Protein AF-0000000084530013 (afdb_homodimer)

Nearest PDB structures (foldseek):
  8xej-assembly1_X  TM=1.701E-01  e=1.811E+00  Homo sapiens
  8xej-assembly1_X  TM=1.705E-01  e=1.864E+00  Homo sapiens

Organism: Streptomyces rubellomurinus (strain ATCC 31215) (NCBI:txid359131)

Secon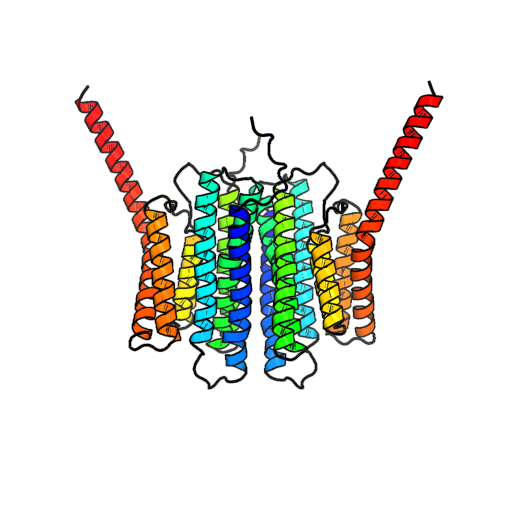dary structure (DSSP, 8-state):
------TTSPPHHHHHHHHHHHHHHHHHHHIIIIIIHHHHH-TTSPP-HHHHHHHHHHHHHHHHHHHHHHHHHHHH---HHHHHHHHHHHHIIIIIHHHHHHHHHHHHHS-HHHHHHHHHHHHHHHHHHHHHHHHHHHS---TTEEES--HHHHHHHHHHHHHH---HHHHHHHHHHHHHHHHS--EEE---THHHHHHHHHHHHHHHHHHHHHHT-TTHHHHHHHHHHHHHHHHHHHHHHHHHHHHHHHHHHHHHHHHHHHH-/------TTSPPHHHHHHHHHHHHHHHHHHHIIIIIIHHHHH-TTSPP-HHHHHHHHHHHHHHHHHHHHHHHHHHHH---HHHHHHHHHHHHIIIIIHHHHHHHHHHHHHS-HHHHHHHHHHHHHHHHHHHHHHHHHHHS---TTEEES--HHHHHHHHHHHHHH---HHHHHHHHHHHHHHHHS--EEE---THHHHHHHHHHHHHHHHHHHHHHT-TTHHHHHHHHHHHHHHHHHHHHHHHHHHHHHHHHHHHHHHHHHHHH-

Solvent-accessible surface area (backbone atoms only — not comparable to full-atom values): 26178 Å² total; per-residue (Å²): 129,82,72,79,68,68,89,84,63,81,49,75,35,41,52,30,26,50,46,13,27,50,24,9,52,50,19,45,51,30,42,45,64,34,43,50,47,48,41,68,75,36,69,88,51,77,80,53,50,47,31,52,37,50,20,50,42,30,36,47,51,16,48,50,24,46,53,49,21,53,56,44,26,67,72,67,61,67,48,67,41,46,55,44,38,41,52,52,20,45,39,37,33,30,11,48,28,41,19,49,50,40,26,50,50,18,56,72,76,48,58,74,69,42,23,56,53,24,39,53,51,16,47,47,36,29,52,22,39,51,52,35,53,19,47,58,73,46,45,84,60,64,88,76,54,34,70,10,49,53,50,61,60,44,23,50,30,45,47,28,48,59,73,66,58,50,67,66,72,60,40,51,50,51,41,48,50,47,25,49,46,26,58,32,83,44,50,30,76,64,69,51,73,68,46,37,52,50,50,50,49,51,46,52,52,49,46,50,30,37,51,34,35,39,72,61,42,92,58,11,67,56,40,42,50,50,52,29,51,50,44,44,48,52,61,67,43,41,55,55,53,36,52,48,48,51,52,46,50,51,51,48,50,53,51,50,52,53,52,54,57,66,74,98,130,82,72,80,68,69,89,84,64,82,51,74,34,42,52,29,26,48,48,14,28,52,24,9,52,49,19,46,52,30,42,46,63,33,43,50,47,48,41,69,75,37,69,87,52,76,79,53,51,47,32,52,36,50,20,52,43,29,36,47,50,17,48,48,24,47,54,48,20,51,54,44,26,66,71,67,60,67,47,66,41,47,55,44,37,41,52,53,20,45,40,36,33,29,11,48,28,40,18,49,50,40,25,49,50,18,55,70,74,48,57,75,70,43,25,56,54,25,38,53,50,16,47,47,35,28,51,22,39,50,51,35,54,18,46,59,73,46,44,84,58,65,87,78,54,35,70,11,49,54,49,62,60,45,24,51,32,46,46,28,50,58,74,67,58,52,64,65,72,60,39,51,50,51,39,48,50,47,24,50,46,26,59,32,83,44,48,31,78,62,68,52,74,69,45,36,52,50,50,50,50,50,47,51,52,49,46,51,30,39,50,34,35,38,72,61,42,92,57,12,67,57,40,41,52,50,52,29,50,50,44,44,49,52,62,68,42,43,55,55,53,36,49,49,48,51,52,46,48,52,49,48,51,52,51,51,51,53,50,53,57,65,73,98

Radius of gyration: 24.8 Å; Cα contacts (8 Å, |Δi|>4): 710; chains: 2; bounding box: 86×69×58 Å

Sequence (528 aa):
MRAPRSPQHLSTADFLTLGNAVCGFLAIYSITTGVLVPHITNPDAAPDRHSAATAVTLLLIGSMCDLFDGLVARKLRSSALGAELDNLADLISFGIAPAYFVAVWGMVSSTGSSSKLSALIALTVLLAVVLRLARFSAVKMRPGVFQGMPCPMGAMTVIAIVLLDPPFQLGLLAIFGAAYLMVSRIEYPKPQGLLATATLCWIVVSIGCLAAWATGLPGGDALLHVGAFAQITLAAMAPLLVIRRKVGQKVGDVRARRAESRLGMRAPRSPQHLSTADFLTLGNAVCGFLAIYSITTGVLVPHITNPDAAPDRHSAATAVTLLLIGSMCDLFDGLVARKLRSSALGAELDNLADLISFGIAPAYFVAVWGMVSSTGSSSKLSALIALTVLLAVVLRLARFSAVKMRPGVFQGMPCPMGAMTVIAIVLLDPPFQLGLLAIFGAAYLMVSRIEYPKPQGLLATATLCWIVVSIGCLAAWATGLPGGDALLHVGAFAQITLAAMAPLLVIRRKVGQKVGDVRARRAESRLG

Structure (mmCIF, N/CA/C/O backbone):
data_AF-0000000084530013-model_v1
#
loop_
_entity.id
_entity.type
_entity.pdbx_description
1 polymer 'Phosphatidylserine synthase'
#
loop_
_atom_site.group_PDB
_atom_site.id
_atom_site.type_symbol
_atom_site.label_atom_id
_atom_site.label_alt_id
_atom_site.label_comp_id
_atom_site.label_asym_id
_atom_site.label_entity_id
_atom_site.label_seq_id
_atom_site.pdbx_PDB_ins_code
_atom_site.Cartn_x
_atom_site.Cartn_y
_atom_site.Cartn_z
_atom_site.occupancy
_atom_site.B_iso_or_equiv
_atom_site.auth_seq_id
_atom_site.auth_comp_id
_atom_site.auth_asym_id
_atom_site.auth_atom_id
_atom_site.pdbx_PDB_model_num
ATOM 1 N N . MET A 1 1 ? -3.516 39.938 -7.219 1 27.83 1 MET A N 1
ATOM 2 C CA . MET A 1 1 ? -3.422 38.906 -6.191 1 27.83 1 MET A CA 1
ATOM 3 C C . MET A 1 1 ? -4.32 37.719 -6.523 1 27.83 1 MET A C 1
ATOM 5 O O . MET A 1 1 ? -5.539 37.875 -6.617 1 27.83 1 MET A O 1
ATOM 9 N N . ARG A 1 2 ? -3.828 36.719 -7.277 1 37.12 2 ARG A N 1
ATOM 10 C CA . ARG A 1 2 ? -4.684 35.656 -7.793 1 37.12 2 ARG A CA 1
ATOM 11 C C . ARG A 1 2 ? -5.43 34.938 -6.664 1 37.12 2 ARG A C 1
ATOM 13 O O . ARG A 1 2 ? -4.895 34.781 -5.566 1 37.12 2 ARG A O 1
ATOM 20 N N . ALA A 1 3 ? -6.672 34.906 -6.633 1 38.09 3 ALA A N 1
ATOM 21 C CA . ALA A 1 3 ? -7.555 34.281 -5.656 1 38.09 3 ALA A CA 1
ATOM 22 C C . ALA A 1 3 ? -7.035 32.875 -5.266 1 38.09 3 ALA A C 1
ATOM 24 O O . ALA A 1 3 ? -6.469 32.188 -6.098 1 38.09 3 ALA A O 1
ATOM 25 N N . PRO A 1 4 ? -6.742 32.625 -3.977 1 40.22 4 PRO A N 1
ATOM 26 C CA . PRO A 1 4 ? -6.281 31.328 -3.523 1 40.22 4 PRO A CA 1
ATOM 27 C C . PRO A 1 4 ? -7.039 30.172 -4.184 1 40.22 4 PRO A C 1
ATOM 29 O O . PRO A 1 4 ? -8.266 30.234 -4.332 1 40.22 4 PRO A O 1
ATOM 32 N N . ARG A 1 5 ? -6.551 29.641 -5.207 1 42.75 5 ARG A N 1
ATOM 33 C CA . ARG A 1 5 ? -7.172 28.5 -5.863 1 42.75 5 ARG A CA 1
ATOM 34 C C . ARG A 1 5 ? -7.84 27.578 -4.848 1 42.75 5 ARG A C 1
ATOM 36 O O . ARG A 1 5 ? -7.367 27.453 -3.715 1 42.75 5 ARG A O 1
ATOM 43 N N . SER A 1 6 ? -9.016 27.359 -4.988 1 43.78 6 SER A N 1
ATOM 44 C CA . SER A 1 6 ? -9.773 26.484 -4.098 1 43.78 6 SER A CA 1
ATOM 45 C C . SER A 1 6 ? -9.008 25.203 -3.799 1 43.78 6 SER A C 1
ATOM 47 O O . SER A 1 6 ? -8.414 24.594 -4.699 1 43.78 6 SER A O 1
ATOM 49 N N . PRO A 1 7 ? -8.492 24.969 -2.619 1 48.53 7 PRO A N 1
ATOM 50 C CA . PRO A 1 7 ? -7.629 23.906 -2.094 1 48.53 7 PRO A CA 1
ATOM 51 C C . PRO A 1 7 ? -7.938 22.531 -2.699 1 48.53 7 PRO A C 1
ATOM 53 O O . PRO A 1 7 ? -7.223 21.562 -2.439 1 48.53 7 PRO A O 1
ATOM 56 N N . GLN A 1 8 ? -9.086 22.375 -3.541 1 58.38 8 GLN A N 1
ATOM 57 C CA . GLN A 1 8 ? -9.555 21.047 -3.918 1 58.38 8 GLN A CA 1
ATOM 58 C C . GLN A 1 8 ? -9.023 20.641 -5.289 1 58.38 8 GLN A C 1
ATOM 60 O O . GLN A 1 8 ? -9.328 19.547 -5.785 1 58.38 8 GLN A O 1
ATOM 65 N N . HIS A 1 9 ? -8.141 21.469 -5.91 1 67.5 9 HIS A N 1
ATOM 66 C CA . HIS A 1 9 ? -7.785 21.078 -7.27 1 67.5 9 HIS A CA 1
ATOM 67 C C . HIS A 1 9 ? -6.41 20.422 -7.312 1 67.5 9 HIS A C 1
ATOM 69 O O . HIS A 1 9 ? -5.5 20.828 -6.59 1 67.5 9 HIS A O 1
ATOM 75 N N . LEU A 1 10 ? -6.406 19.422 -8.086 1 76.88 10 LEU A N 1
ATOM 76 C CA . LEU A 1 10 ? -5.156 18.703 -8.289 1 76.88 10 LEU A CA 1
ATOM 77 C C . LEU A 1 10 ? -4.207 19.5 -9.18 1 76.88 10 LEU A C 1
ATOM 79 O O . LEU A 1 10 ? -4.617 20.047 -10.203 1 76.88 10 LEU A O 1
ATOM 83 N N . SER A 1 11 ? -2.988 19.75 -8.742 1 81.44 11 SER A N 1
ATOM 84 C CA . SER A 1 11 ? -1.921 20.406 -9.484 1 81.44 11 SER A CA 1
ATOM 85 C C . SER A 1 11 ? -1.192 19.422 -10.398 1 81.44 11 SER A C 1
ATOM 87 O O . SER A 1 11 ? -1.453 18.219 -10.352 1 81.44 11 SER A O 1
ATOM 89 N N . THR A 1 12 ? -0.376 19.906 -11.328 1 83.88 12 THR A N 1
ATOM 90 C CA . THR A 1 12 ? 0.45 19.062 -12.188 1 83.88 12 THR A CA 1
ATOM 91 C C . THR A 1 12 ? 1.319 18.125 -11.359 1 83.88 12 THR A C 1
ATOM 93 O O . THR A 1 12 ? 1.491 16.953 -11.711 1 83.88 12 THR A O 1
ATOM 96 N N . ALA A 1 13 ? 1.819 18.641 -10.258 1 87.56 13 ALA A N 1
ATOM 97 C CA . ALA A 1 13 ? 2.619 17.812 -9.352 1 87.56 13 ALA A CA 1
ATOM 98 C C . ALA A 1 13 ? 1.803 16.656 -8.805 1 87.56 13 ALA A C 1
ATOM 100 O O . ALA A 1 13 ? 2.32 15.539 -8.648 1 87.56 13 ALA A O 1
ATOM 101 N N . ASP A 1 14 ? 0.581 16.922 -8.648 1 91.62 14 ASP A N 1
ATOM 102 C CA . ASP A 1 14 ? -0.293 15.883 -8.102 1 91.62 14 ASP A CA 1
ATOM 103 C C . ASP A 1 14 ? -0.513 14.758 -9.109 1 91.62 14 ASP A C 1
ATOM 105 O O . ASP A 1 14 ? -0.604 13.594 -8.734 1 91.62 14 ASP A O 1
ATOM 109 N N . PHE A 1 15 ? -0.533 15.133 -10.352 1 92.38 15 PHE A N 1
ATOM 110 C CA . PHE A 1 15 ? -0.7 14.117 -11.391 1 92.38 15 PHE A CA 1
ATOM 111 C C . PHE A 1 15 ? 0.533 13.227 -11.477 1 92.38 15 PHE A C 1
ATOM 113 O O . PHE A 1 15 ? 0.419 12.023 -11.703 1 92.38 15 PHE A O 1
ATOM 120 N N . LEU A 1 16 ? 1.666 13.844 -11.336 1 93.44 16 LEU A N 1
ATOM 121 C CA . LEU A 1 16 ? 2.902 13.062 -11.32 1 93.44 16 LEU A CA 1
ATOM 122 C C . LEU A 1 16 ? 2.939 12.133 -10.117 1 93.44 16 LEU A C 1
ATOM 124 O O . LEU A 1 16 ? 3.361 10.977 -10.234 1 93.44 16 LEU A O 1
ATOM 128 N N . THR A 1 17 ? 2.443 12.625 -9.008 1 95.12 17 THR A N 1
ATOM 129 C CA . THR A 1 17 ? 2.385 11.828 -7.785 1 95.12 17 THR A CA 1
ATOM 130 C C . THR A 1 17 ? 1.441 10.641 -7.957 1 95.12 17 THR A C 1
ATOM 132 O O . THR A 1 17 ? 1.76 9.523 -7.539 1 95.12 17 THR A O 1
ATOM 135 N N . LEU A 1 18 ? 0.318 10.93 -8.586 1 96.06 18 LEU A N 1
ATOM 136 C CA . LEU A 1 18 ? -0.617 9.844 -8.859 1 96.06 18 LEU A CA 1
ATOM 137 C C . LEU A 1 18 ? -0.017 8.836 -9.836 1 96.06 18 LEU A C 1
ATOM 139 O O . LEU A 1 18 ? -0.286 7.637 -9.742 1 96.06 18 LEU A O 1
ATOM 143 N N . GLY A 1 19 ? 0.745 9.344 -10.797 1 97.12 19 GLY A N 1
ATOM 144 C CA . GLY A 1 19 ? 1.487 8.445 -11.672 1 97.12 19 GLY A CA 1
ATOM 145 C C . GLY A 1 19 ? 2.416 7.516 -10.922 1 97.12 19 GLY A C 1
ATOM 146 O O . GLY A 1 19 ? 2.543 6.34 -11.273 1 97.12 19 GLY A O 1
ATOM 147 N N . ASN A 1 20 ? 3.074 8.047 -9.914 1 97.31 20 ASN A N 1
ATOM 148 C CA . ASN A 1 20 ? 3.91 7.23 -9.039 1 97.31 20 ASN A CA 1
ATOM 149 C C . ASN A 1 20 ? 3.107 6.117 -8.367 1 97.31 20 ASN A C 1
ATOM 151 O O . ASN A 1 20 ? 3.516 4.953 -8.391 1 97.31 20 ASN A O 1
ATOM 155 N N . ALA A 1 21 ? 1.946 6.434 -7.875 1 97.69 21 ALA A N 1
ATOM 156 C CA . ALA A 1 21 ? 1.085 5.461 -7.211 1 97.69 21 ALA A CA 1
ATOM 157 C C . ALA A 1 21 ? 0.642 4.367 -8.18 1 97.69 21 ALA A C 1
ATOM 159 O O . ALA A 1 21 ? 0.654 3.184 -7.832 1 97.69 21 ALA A O 1
ATOM 160 N N . VAL A 1 22 ? 0.284 4.793 -9.352 1 98.06 22 VAL A N 1
ATOM 161 C CA . VAL A 1 22 ? -0.161 3.857 -10.383 1 98.06 22 VAL A CA 1
ATOM 162 C C . VAL A 1 22 ? 0.973 2.896 -10.727 1 98.06 22 VAL A C 1
ATOM 164 O O . VAL A 1 22 ? 0.76 1.686 -10.828 1 98.06 22 VAL A O 1
ATOM 167 N N . CYS A 1 23 ? 2.158 3.416 -10.922 1 97.69 23 CYS A N 1
ATOM 168 C CA . CYS A 1 23 ? 3.316 2.586 -11.227 1 97.69 23 CYS A CA 1
ATOM 169 C C . CYS A 1 23 ? 3.572 1.574 -10.117 1 97.69 23 CYS A C 1
ATOM 171 O O . CYS A 1 23 ? 3.895 0.417 -10.391 1 97.69 23 CYS A O 1
ATOM 173 N N . GLY A 1 24 ? 3.41 1.999 -8.898 1 97.88 24 GLY A N 1
ATOM 174 C CA . GLY A 1 24 ? 3.594 1.101 -7.766 1 97.88 24 GLY A CA 1
ATOM 175 C C . GLY A 1 24 ? 2.625 -0.067 -7.77 1 97.88 24 GLY A C 1
ATOM 176 O O . GLY A 1 24 ? 3.029 -1.217 -7.59 1 97.88 24 GLY A O 1
ATOM 177 N N . PHE A 1 25 ? 1.372 0.254 -7.98 1 98.38 25 PHE A N 1
ATOM 178 C CA . PHE A 1 25 ? 0.369 -0.805 -7.984 1 98.38 25 PHE A CA 1
ATOM 179 C C . PHE A 1 25 ? 0.584 -1.747 -9.164 1 98.38 25 PHE A C 1
ATOM 181 O O . PHE A 1 25 ? 0.44 -2.965 -9.023 1 98.38 25 PHE A O 1
ATOM 188 N N . LEU A 1 26 ? 0.897 -1.178 -10.312 1 97.5 26 LEU A N 1
ATOM 189 C CA . LEU A 1 26 ? 1.145 -2.004 -11.484 1 97.5 26 LEU A CA 1
ATOM 190 C C . LEU A 1 26 ? 2.375 -2.881 -11.289 1 97.5 26 LEU A C 1
ATOM 192 O O . LEU A 1 26 ? 2.447 -3.988 -11.82 1 97.5 26 LEU A O 1
ATOM 196 N N . ALA A 1 27 ? 3.34 -2.357 -10.562 1 97.44 27 ALA A N 1
ATOM 197 C CA . ALA A 1 27 ? 4.492 -3.189 -10.227 1 97.44 27 ALA A CA 1
ATOM 198 C C . ALA A 1 27 ? 4.07 -4.402 -9.406 1 97.44 27 ALA A C 1
ATOM 200 O O . ALA A 1 27 ? 4.516 -5.523 -9.656 1 97.44 27 ALA A O 1
ATOM 201 N N . ILE A 1 28 ? 3.182 -4.184 -8.391 1 97.38 28 ILE A N 1
ATOM 202 C CA . ILE A 1 28 ? 2.668 -5.273 -7.57 1 97.38 28 ILE A CA 1
ATOM 203 C C . ILE A 1 28 ? 1.937 -6.285 -8.445 1 97.38 28 ILE A C 1
ATOM 205 O O . ILE A 1 28 ? 2.15 -7.492 -8.328 1 97.38 28 ILE A O 1
ATOM 209 N N . TYR A 1 29 ? 1.113 -5.746 -9.32 1 96.19 29 TYR A N 1
ATOM 210 C CA . TYR A 1 29 ? 0.383 -6.59 -10.258 1 96.19 29 TYR A CA 1
ATOM 211 C C . TYR A 1 29 ? 1.343 -7.383 -11.141 1 96.19 29 TYR A C 1
ATOM 213 O O . TYR A 1 29 ? 1.146 -8.578 -11.367 1 96.19 29 TYR A O 1
ATOM 221 N N . SER A 1 30 ? 2.391 -6.762 -11.641 1 95.06 30 SER A N 1
ATOM 222 C CA . SER A 1 30 ? 3.373 -7.398 -12.516 1 95.06 30 SER A CA 1
ATOM 223 C C . SER A 1 30 ? 4.168 -8.461 -11.766 1 95.06 30 SER A C 1
ATOM 225 O O . SER A 1 30 ? 4.492 -9.508 -12.328 1 95.06 30 SER A O 1
ATOM 227 N N . ILE A 1 31 ? 4.496 -8.211 -10.523 1 95.94 31 ILE A N 1
ATOM 228 C CA . ILE A 1 31 ? 5.203 -9.188 -9.711 1 95.94 31 ILE A CA 1
ATOM 229 C C . ILE A 1 31 ? 4.352 -10.445 -9.562 1 95.94 31 ILE A C 1
ATOM 231 O O . ILE A 1 31 ? 4.859 -11.57 -9.664 1 95.94 31 ILE A O 1
ATOM 235 N N . THR A 1 32 ? 3.07 -10.258 -9.375 1 95 32 THR A N 1
ATOM 236 C CA . THR A 1 32 ? 2.154 -11.375 -9.203 1 95 32 THR A CA 1
ATOM 237 C C . THR A 1 32 ? 1.99 -12.148 -10.508 1 95 32 THR A C 1
ATOM 239 O O . THR A 1 32 ? 2.191 -13.367 -10.547 1 95 32 THR A O 1
ATOM 242 N N . THR A 1 33 ? 1.74 -11.484 -11.617 1 92.62 33 THR A N 1
ATOM 243 C CA . THR A 1 33 ? 1.39 -12.141 -12.875 1 92.62 33 THR A CA 1
ATOM 244 C C . THR A 1 33 ? 2.643 -12.578 -13.625 1 92.62 33 THR A C 1
ATOM 246 O O . THR A 1 33 ? 2.611 -13.555 -14.383 1 92.62 33 THR A O 1
ATOM 249 N N . GLY A 1 34 ? 3.734 -11.836 -13.391 1 90.94 34 GLY A N 1
ATOM 250 C CA . GLY A 1 34 ? 4.918 -12.086 -14.195 1 90.94 34 GLY A CA 1
ATOM 251 C C . GLY A 1 34 ? 5.984 -12.875 -13.461 1 90.94 34 GLY A C 1
ATOM 252 O O . GLY A 1 34 ? 6.895 -13.43 -14.086 1 90.94 34 GLY A O 1
ATOM 253 N N . VAL A 1 35 ? 5.918 -12.898 -12.234 1 90.06 35 VAL A N 1
ATOM 254 C CA . VAL A 1 35 ? 6.953 -13.609 -11.484 1 90.06 35 VAL A CA 1
ATOM 255 C C . VAL A 1 35 ? 6.34 -14.789 -10.742 1 90.06 35 VAL A C 1
ATOM 257 O O . VAL A 1 35 ? 6.699 -15.938 -10.984 1 90.06 35 VAL A O 1
ATOM 260 N N . LEU A 1 36 ? 5.332 -14.586 -9.984 1 91.38 36 LEU A N 1
ATOM 261 C CA . LEU A 1 36 ? 4.785 -15.602 -9.094 1 91.38 36 LEU A CA 1
ATOM 262 C C . LEU A 1 36 ? 4 -16.641 -9.883 1 91.38 36 LEU A C 1
ATOM 264 O O . LEU A 1 36 ? 4.254 -17.844 -9.758 1 91.38 36 LEU A O 1
ATOM 268 N N . VAL A 1 37 ? 3.068 -16.219 -10.703 1 90.31 37 VAL A N 1
ATOM 269 C CA . VAL A 1 37 ? 2.164 -17.125 -11.406 1 90.31 37 VAL A CA 1
ATOM 270 C C . VAL A 1 37 ? 2.965 -18.031 -12.328 1 90.31 37 VAL A C 1
ATOM 272 O O . VAL A 1 37 ? 2.812 -19.266 -12.289 1 90.31 37 VAL A O 1
ATOM 275 N N . PRO A 1 38 ? 3.857 -17.469 -13.148 1 88.75 38 PRO A N 1
ATOM 276 C CA . PRO A 1 38 ? 4.637 -18.359 -14.016 1 88.75 38 PRO A CA 1
ATOM 277 C C . PRO A 1 38 ? 5.508 -19.328 -13.227 1 88.75 38 PRO A C 1
ATOM 279 O O . PRO A 1 38 ? 5.727 -20.453 -13.672 1 88.75 38 PRO A O 1
ATOM 282 N N . HIS A 1 39 ? 5.996 -18.922 -12.133 1 87.38 39 HIS A N 1
ATOM 283 C CA . HIS A 1 39 ? 6.809 -19.828 -11.32 1 87.38 39 HIS A CA 1
ATOM 284 C C . HIS A 1 39 ? 5.988 -21 -10.797 1 87.38 39 HIS A C 1
ATOM 286 O O . HIS A 1 39 ? 6.477 -22.125 -10.734 1 87.38 39 HIS A O 1
ATOM 292 N N . ILE A 1 40 ? 4.805 -20.766 -10.445 1 86.94 40 ILE A N 1
ATOM 293 C CA . ILE A 1 40 ? 3.932 -21.797 -9.906 1 86.94 40 ILE A CA 1
ATOM 294 C C . ILE A 1 40 ? 3.453 -22.719 -11.039 1 86.94 40 ILE A C 1
ATOM 296 O O . ILE A 1 40 ? 3.361 -23.922 -10.867 1 86.94 40 ILE A O 1
ATOM 300 N N . THR A 1 41 ? 3.141 -22.172 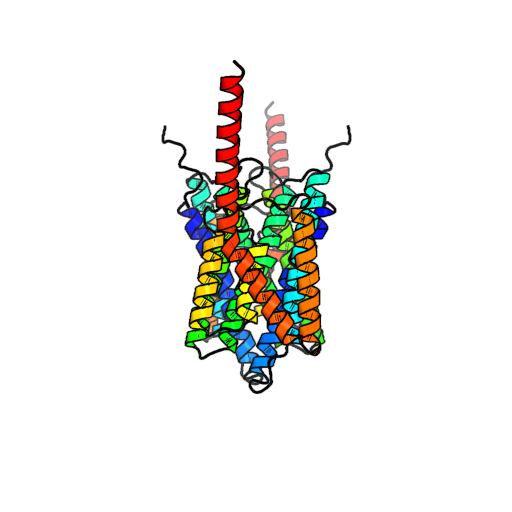-12.164 1 86.56 41 THR A N 1
ATOM 301 C CA . THR A 1 41 ? 2.623 -22.938 -13.305 1 86.56 41 THR A CA 1
ATOM 302 C C . THR A 1 41 ? 3.725 -23.766 -13.938 1 86.56 41 THR A C 1
ATOM 304 O O . THR A 1 41 ? 3.479 -24.891 -14.375 1 86.56 41 THR A O 1
ATOM 307 N N . ASN A 1 42 ? 4.895 -23.172 -14.008 1 85.12 42 ASN A N 1
ATOM 308 C CA . ASN A 1 42 ? 6.035 -23.875 -14.578 1 85.12 42 ASN A CA 1
ATOM 309 C C . ASN A 1 42 ? 7.27 -23.75 -13.688 1 85.12 42 ASN A C 1
ATOM 311 O O . ASN A 1 42 ? 8.203 -23.031 -14.016 1 85.12 42 ASN A O 1
ATOM 315 N N . PRO A 1 43 ? 7.285 -24.547 -12.641 1 77.12 43 PRO A N 1
ATOM 316 C CA . PRO A 1 43 ? 8.367 -24.422 -11.664 1 77.12 43 PRO A CA 1
ATOM 317 C C . PRO A 1 43 ? 9.742 -24.734 -12.258 1 77.12 43 PRO A C 1
ATOM 319 O O . PRO A 1 43 ? 10.75 -24.219 -11.766 1 77.12 43 PRO A O 1
ATOM 322 N N . ASP A 1 44 ? 9.75 -25.547 -13.336 1 75.88 44 ASP A N 1
ATOM 323 C CA . ASP A 1 44 ? 11.023 -25.969 -13.914 1 75.88 44 ASP A CA 1
ATOM 324 C C . ASP A 1 44 ? 11.508 -24.969 -14.961 1 75.88 44 ASP A C 1
ATOM 326 O O . ASP A 1 44 ? 12.625 -25.078 -15.477 1 75.88 44 ASP A O 1
ATOM 330 N N . ALA A 1 45 ? 10.602 -24.062 -15.258 1 72.56 45 ALA A N 1
ATOM 331 C CA . ALA A 1 45 ? 10.984 -23.078 -16.266 1 72.56 45 ALA A CA 1
ATOM 332 C C . ALA A 1 45 ? 11.906 -22.016 -15.68 1 72.56 45 ALA A C 1
ATOM 334 O O . ALA A 1 45 ? 11.859 -21.734 -14.477 1 72.56 45 ALA A O 1
ATOM 335 N N . ALA A 1 46 ? 12.93 -21.609 -16.516 1 67.44 46 ALA A N 1
ATOM 336 C CA . ALA A 1 46 ? 13.805 -20.516 -16.094 1 67.44 46 ALA A CA 1
ATOM 337 C C . ALA A 1 46 ? 12.992 -19.281 -15.719 1 67.44 46 ALA A C 1
ATOM 339 O O . ALA A 1 46 ? 11.938 -19.031 -16.297 1 67.44 46 ALA A O 1
ATOM 340 N N . PRO A 1 47 ? 13.383 -18.609 -14.664 1 65.88 47 PRO A N 1
ATOM 341 C CA . PRO A 1 47 ? 12.664 -17.375 -14.297 1 65.88 47 PRO A CA 1
ATOM 342 C C . PRO A 1 47 ? 12.555 -16.391 -15.453 1 65.88 47 PRO A C 1
ATOM 344 O O . PRO A 1 47 ? 13.508 -16.219 -16.219 1 65.88 47 PRO A O 1
ATOM 347 N N . ASP A 1 48 ? 11.367 -15.977 -15.719 1 74.12 48 ASP A N 1
ATOM 348 C CA . ASP A 1 48 ? 11.141 -15.008 -16.781 1 74.12 48 ASP A CA 1
ATOM 349 C C . ASP A 1 48 ? 11.758 -13.648 -16.438 1 74.12 48 ASP A C 1
ATOM 351 O O . ASP A 1 48 ? 11.172 -12.875 -15.68 1 74.12 48 ASP A O 1
ATOM 355 N N . ARG A 1 49 ? 12.898 -13.414 -16.953 1 78.81 49 ARG A N 1
ATOM 356 C CA . ARG A 1 49 ? 13.664 -12.188 -16.734 1 78.81 49 ARG A CA 1
ATOM 357 C C . ARG A 1 49 ? 12.867 -10.961 -17.156 1 78.81 49 ARG A C 1
ATOM 359 O O . ARG A 1 49 ? 12.938 -9.914 -16.516 1 78.81 49 ARG A O 1
ATOM 366 N N . HIS A 1 50 ? 12.078 -11.117 -18.141 1 80.5 50 HIS A N 1
ATOM 367 C CA . HIS A 1 50 ? 11.336 -9.992 -18.703 1 80.5 50 HIS A CA 1
ATOM 368 C C . HIS A 1 50 ? 10.281 -9.492 -17.719 1 80.5 50 HIS A C 1
ATOM 370 O O . HIS A 1 50 ? 10.102 -8.281 -17.562 1 80.5 50 HIS A O 1
ATOM 376 N N . SER A 1 51 ? 9.734 -10.484 -17.094 1 82.75 51 SER A N 1
ATOM 377 C CA . SER A 1 51 ? 8.656 -10.117 -16.188 1 82.75 51 SER A CA 1
ATOM 378 C C . SER A 1 51 ? 9.195 -9.398 -14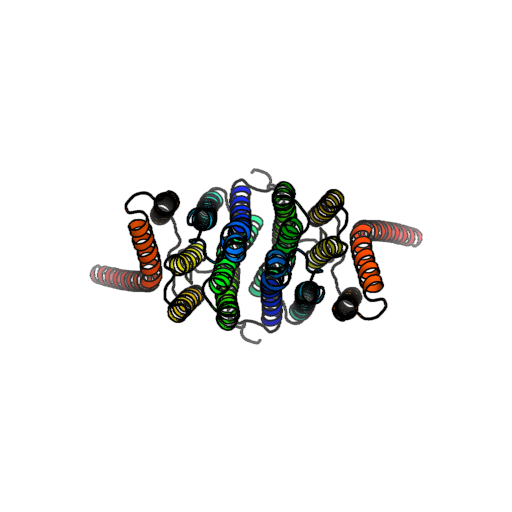.953 1 82.75 51 SER A C 1
ATOM 380 O O . SER A 1 51 ? 8.633 -8.391 -14.523 1 82.75 51 SER A O 1
ATOM 382 N N . ALA A 1 52 ? 10.273 -9.891 -14.414 1 85.44 52 ALA A N 1
ATOM 383 C CA . ALA A 1 52 ? 10.898 -9.227 -13.273 1 85.44 52 ALA A CA 1
ATOM 384 C C . ALA A 1 52 ? 11.383 -7.832 -13.648 1 85.44 52 ALA A C 1
ATOM 386 O O . ALA A 1 52 ? 11.211 -6.879 -12.891 1 85.44 52 ALA A O 1
ATOM 387 N N . ALA A 1 53 ? 11.898 -7.738 -14.836 1 91.06 53 ALA A N 1
ATOM 388 C CA . ALA A 1 53 ? 12.398 -6.457 -15.328 1 91.06 53 ALA A CA 1
ATOM 389 C C . ALA A 1 53 ? 11.273 -5.441 -15.477 1 91.06 53 ALA A C 1
ATOM 391 O O . ALA A 1 53 ? 11.453 -4.254 -15.195 1 91.06 53 ALA A O 1
ATOM 392 N N . THR A 1 54 ? 10.148 -5.875 -15.914 1 92.19 54 THR A N 1
ATOM 393 C CA . THR A 1 54 ? 9.008 -4.988 -16.078 1 92.19 54 THR A CA 1
ATOM 394 C C . THR A 1 54 ? 8.586 -4.395 -14.742 1 92.19 54 THR A C 1
ATOM 396 O O . THR A 1 54 ? 8.352 -3.188 -14.633 1 92.19 54 THR A O 1
ATOM 399 N N . ALA A 1 55 ? 8.5 -5.25 -13.734 1 93.88 55 ALA A N 1
ATOM 400 C CA . ALA A 1 55 ? 8.102 -4.789 -12.406 1 93.88 55 ALA A CA 1
ATOM 401 C C . ALA A 1 55 ? 9.07 -3.74 -11.875 1 93.88 55 ALA A C 1
ATOM 403 O O . ALA A 1 55 ? 8.656 -2.695 -11.375 1 93.88 55 ALA A O 1
ATOM 404 N N . VAL A 1 56 ? 10.328 -3.975 -12.031 1 94.31 56 VAL A N 1
ATOM 405 C CA . VAL A 1 56 ? 11.352 -3.07 -11.516 1 94.31 56 VAL A CA 1
ATOM 406 C C . VAL A 1 56 ? 11.352 -1.777 -12.328 1 94.31 56 VAL A C 1
ATOM 408 O O . VAL A 1 56 ? 11.516 -0.689 -11.773 1 94.31 56 VAL A O 1
ATOM 411 N N . THR A 1 57 ? 11.156 -1.903 -13.625 1 95.12 57 THR A N 1
ATOM 412 C CA . THR A 1 57 ? 11.094 -0.722 -14.484 1 95.12 57 THR A CA 1
ATOM 413 C C . THR A 1 57 ? 9.93 0.181 -14.07 1 95.12 57 THR A C 1
ATOM 415 O O . THR A 1 57 ? 10.07 1.405 -14.047 1 95.12 57 THR A O 1
ATOM 418 N N . LEU A 1 58 ? 8.828 -0.403 -13.773 1 96.25 58 LEU A N 1
ATOM 419 C CA . LEU A 1 58 ? 7.684 0.37 -13.312 1 96.25 58 LEU A CA 1
ATOM 420 C C . LEU A 1 58 ? 8.016 1.138 -12.039 1 96.25 58 LEU A C 1
ATOM 422 O O . LEU A 1 58 ? 7.645 2.307 -11.898 1 96.25 58 LEU A O 1
ATOM 426 N N . LEU A 1 59 ? 8.727 0.469 -11.141 1 95.88 59 LEU A N 1
ATOM 427 C CA . LEU A 1 59 ? 9.109 1.128 -9.898 1 95.88 59 LEU A CA 1
ATOM 428 C C . LEU A 1 59 ? 10.094 2.264 -10.172 1 95.88 59 LEU A C 1
ATOM 430 O O . LEU A 1 59 ? 10.031 3.309 -9.516 1 95.88 59 LEU A O 1
ATOM 434 N N . LEU A 1 60 ? 11.008 2.049 -11.125 1 95.38 60 LEU A N 1
ATOM 435 C CA . LEU A 1 60 ? 11.953 3.092 -11.492 1 95.38 60 LEU A CA 1
ATOM 436 C C . LEU A 1 60 ? 11.242 4.277 -12.125 1 95.38 60 LEU A C 1
ATOM 438 O O . LEU A 1 60 ? 11.578 5.434 -11.852 1 95.38 60 LEU A O 1
ATOM 442 N N . ILE A 1 61 ? 10.281 3.994 -12.969 1 95.81 61 ILE A N 1
ATOM 443 C CA . ILE A 1 61 ? 9.477 5.066 -13.547 1 95.81 61 ILE A CA 1
ATOM 444 C C . ILE A 1 61 ? 8.727 5.805 -12.438 1 95.81 61 ILE A C 1
ATOM 446 O O . ILE A 1 61 ? 8.625 7.035 -12.469 1 95.81 61 ILE A O 1
ATOM 450 N N . GLY A 1 62 ? 8.18 5.016 -11.508 1 96.56 62 GLY A N 1
ATOM 451 C CA . GLY A 1 62 ? 7.57 5.645 -10.344 1 96.56 62 GLY A CA 1
ATOM 452 C C . GLY A 1 62 ? 8.516 6.566 -9.602 1 96.56 62 GLY A C 1
ATOM 453 O O . GLY A 1 62 ? 8.125 7.656 -9.18 1 96.56 62 GLY A O 1
ATOM 454 N N . SER A 1 63 ? 9.742 6.145 -9.414 1 94.19 63 SER A N 1
ATOM 455 C CA . SER A 1 63 ? 10.758 6.965 -8.758 1 94.19 63 SER A CA 1
ATOM 456 C C . SER A 1 63 ? 11.016 8.25 -9.547 1 94.19 63 SER A C 1
ATOM 458 O O . SER A 1 63 ? 11.273 9.297 -8.953 1 94.19 63 SER A O 1
ATOM 460 N N . MET A 1 64 ? 11 8.125 -10.844 1 94.06 64 MET A N 1
ATOM 461 C CA . MET A 1 64 ? 11.156 9.305 -11.695 1 94.06 64 MET A CA 1
ATOM 462 C C . MET A 1 64 ? 10.008 10.281 -11.492 1 94.06 64 MET A C 1
ATOM 464 O O . MET A 1 64 ? 10.219 11.492 -11.398 1 94.06 64 MET A O 1
ATOM 468 N N . CYS A 1 65 ? 8.812 9.781 -11.414 1 94.31 65 CYS A N 1
ATOM 469 C CA . CYS A 1 65 ? 7.652 10.617 -11.141 1 94.31 65 CYS A CA 1
ATOM 470 C C . CYS A 1 65 ? 7.789 11.32 -9.789 1 94.31 65 CYS A C 1
ATOM 472 O O . CYS A 1 65 ? 7.441 12.492 -9.664 1 94.31 65 CYS A O 1
ATOM 474 N N . ASP A 1 66 ? 8.266 10.57 -8.875 1 92.38 66 ASP A N 1
ATOM 475 C CA . ASP A 1 66 ? 8.477 11.117 -7.539 1 92.38 66 ASP A CA 1
ATOM 476 C C . ASP A 1 66 ? 9.477 12.273 -7.574 1 92.38 66 ASP A C 1
ATOM 478 O O . ASP A 1 66 ? 9.242 13.312 -6.953 1 92.38 66 ASP A O 1
ATOM 482 N N . LEU A 1 67 ? 10.578 12.094 -8.258 1 89.12 67 LEU A N 1
ATOM 483 C CA . LEU A 1 67 ? 11.602 13.117 -8.391 1 89.12 67 LEU A CA 1
ATOM 484 C C . LEU A 1 67 ? 11.031 14.367 -9.062 1 89.12 67 LEU A C 1
ATOM 486 O O . LEU A 1 67 ? 11.242 15.484 -8.586 1 89.12 67 LEU A O 1
ATOM 490 N N . PHE A 1 68 ? 10.266 14.148 -10.102 1 90.94 68 PHE A N 1
ATOM 491 C CA . PHE A 1 68 ? 9.742 15.266 -10.875 1 90.94 68 PHE A CA 1
ATOM 492 C C . PHE A 1 68 ? 8.656 16 -10.094 1 90.94 68 PHE A C 1
ATOM 494 O O . PHE A 1 68 ? 8.539 17.219 -10.18 1 90.94 68 PHE A O 1
ATOM 501 N N . ASP A 1 69 ? 7.824 15.266 -9.406 1 89.75 69 ASP A N 1
ATOM 502 C CA . ASP A 1 69 ? 6.777 15.945 -8.656 1 89.75 69 ASP A CA 1
ATOM 503 C C . ASP A 1 69 ? 7.375 16.797 -7.535 1 89.75 69 ASP A C 1
ATOM 505 O O . ASP A 1 69 ? 6.852 17.875 -7.215 1 89.75 69 ASP A O 1
ATOM 509 N N . GLY A 1 70 ? 8.469 16.328 -6.922 1 84.44 70 GLY A N 1
ATOM 510 C CA . GLY A 1 70 ? 9.172 17.141 -5.945 1 84.44 70 GLY A CA 1
ATOM 511 C C . GLY A 1 70 ? 9.734 18.422 -6.531 1 84.44 70 GLY A C 1
ATOM 512 O O . GLY A 1 70 ? 9.641 19.484 -5.914 1 84.44 70 GLY A O 1
ATOM 513 N N . LEU A 1 71 ? 10.289 18.312 -7.715 1 83 71 LEU A N 1
ATOM 514 C CA . LEU A 1 71 ? 10.867 19.469 -8.391 1 83 71 LEU A CA 1
ATOM 515 C C . LEU A 1 71 ? 9.789 20.469 -8.766 1 83 71 LEU A C 1
ATOM 517 O O . LEU A 1 71 ? 9.969 21.672 -8.586 1 83 71 LEU A O 1
ATOM 521 N N . VAL A 1 72 ? 8.695 19.938 -9.227 1 84.12 72 VAL A N 1
ATOM 522 C CA . VAL A 1 72 ? 7.59 20.781 -9.641 1 84.12 72 VAL A CA 1
ATOM 523 C C . VAL A 1 72 ? 6.949 21.422 -8.414 1 84.12 72 VAL A C 1
ATOM 525 O O . VAL A 1 72 ? 6.59 22.609 -8.445 1 84.12 72 VAL A O 1
ATOM 528 N N . ALA A 1 73 ? 6.797 20.719 -7.348 1 79.44 73 ALA A N 1
ATOM 529 C CA . ALA A 1 73 ? 6.203 21.234 -6.113 1 79.44 73 ALA A CA 1
ATOM 530 C C . ALA A 1 73 ? 7.039 22.359 -5.527 1 79.44 73 ALA A C 1
ATOM 532 O O . ALA A 1 73 ? 6.5 23.312 -4.957 1 79.44 73 ALA A O 1
ATOM 533 N N . ARG A 1 74 ? 8.305 22.203 -5.652 1 76.56 74 ARG A N 1
ATOM 534 C CA . ARG A 1 74 ? 9.203 23.25 -5.156 1 76.56 74 ARG A CA 1
ATOM 535 C C . ARG A 1 74 ? 9.055 24.531 -5.965 1 76.56 74 ARG A C 1
ATOM 537 O O . ARG A 1 74 ? 9.141 25.625 -5.41 1 76.56 74 ARG A O 1
ATOM 544 N N . LYS A 1 75 ? 8.781 24.344 -7.152 1 79.25 75 LYS A N 1
ATOM 545 C CA . LYS A 1 75 ? 8.664 25.5 -8.047 1 79.25 75 LYS A CA 1
ATOM 546 C C . LYS A 1 75 ? 7.289 26.156 -7.914 1 79.25 75 LYS A C 1
ATOM 548 O O . LYS A 1 75 ? 7.172 27.375 -8 1 79.25 75 LYS A O 1
ATOM 553 N N . LEU A 1 76 ? 6.246 25.344 -7.762 1 78.69 76 LEU A N 1
ATOM 554 C CA . LEU A 1 76 ? 4.887 25.875 -7.805 1 78.69 76 LEU A CA 1
ATOM 555 C C . LEU A 1 76 ? 4.328 26.047 -6.398 1 78.69 76 LEU A C 1
ATOM 557 O O . LEU A 1 76 ? 3.141 26.344 -6.23 1 78.69 76 LEU A O 1
ATOM 561 N N . ARG A 1 77 ? 5.039 26.047 -5.402 1 66.12 77 ARG A N 1
ATOM 562 C CA . ARG A 1 77 ? 4.613 26.125 -4.012 1 66.12 77 ARG A CA 1
ATOM 563 C C . ARG A 1 77 ? 3.736 24.938 -3.629 1 66.12 77 ARG A C 1
ATOM 565 O O . ARG A 1 77 ? 2.604 24.828 -4.098 1 66.12 77 ARG A O 1
ATOM 572 N N . SER A 1 78 ? 4.223 24.172 -2.914 1 65.56 78 SER A N 1
ATOM 573 C CA . SER A 1 78 ? 3.627 22.906 -2.523 1 65.56 78 SER A CA 1
ATOM 574 C C . SER A 1 78 ? 2.389 23.109 -1.658 1 65.56 78 SER A C 1
ATOM 576 O O . SER A 1 78 ? 2.309 24.094 -0.906 1 65.56 78 SER A O 1
ATOM 578 N N . SER A 1 79 ? 1.274 22.406 -2.008 1 76.38 79 SER A N 1
ATOM 579 C CA . SER A 1 79 ? 0.063 22.391 -1.194 1 76.38 79 SER A CA 1
ATOM 580 C C . SER A 1 79 ? 0.117 21.281 -0.142 1 76.38 79 SER A C 1
ATOM 582 O O . SER A 1 79 ? 0.91 20.344 -0.257 1 76.38 79 SER A O 1
ATOM 584 N N . ALA A 1 80 ? -0.565 21.531 0.897 1 77 80 ALA A N 1
ATOM 585 C CA . ALA A 1 80 ? -0.691 20.516 1.937 1 77 80 ALA A CA 1
ATOM 586 C C . ALA A 1 80 ? -1.232 19.219 1.361 1 77 80 ALA A C 1
ATOM 588 O O . ALA A 1 80 ? -0.787 18.125 1.741 1 77 80 ALA A O 1
ATOM 589 N N . LEU A 1 81 ? -2.084 19.359 0.459 1 81.44 81 LEU A N 1
ATOM 590 C CA . LEU A 1 81 ? -2.656 18.188 -0.213 1 81.44 81 LEU A CA 1
ATOM 591 C C . LEU A 1 81 ? -1.58 17.422 -0.968 1 81.44 81 LEU A C 1
ATOM 593 O O . LEU A 1 81 ? -1.539 16.188 -0.91 1 81.44 81 LEU A O 1
ATOM 597 N N . GLY A 1 82 ? -0.784 18.156 -1.592 1 85.19 82 GLY A N 1
ATOM 598 C CA . GLY A 1 82 ? 0.27 17.516 -2.373 1 85.19 82 GLY A CA 1
ATOM 599 C C . GLY A 1 82 ? 1.261 16.75 -1.525 1 85.19 82 GLY A C 1
ATOM 600 O O . GLY A 1 82 ? 1.731 15.68 -1.931 1 85.19 82 GLY A O 1
ATOM 601 N N . ALA A 1 83 ? 1.547 17.266 -0.414 1 84.81 83 ALA A N 1
ATOM 602 C CA . ALA A 1 83 ? 2.482 16.594 0.492 1 84.81 83 ALA A CA 1
ATOM 603 C C . ALA A 1 83 ? 1.917 15.273 0.99 1 84.81 83 ALA A C 1
ATOM 605 O O . ALA A 1 83 ? 2.639 14.281 1.077 1 84.81 83 ALA A O 1
ATOM 606 N N . GLU A 1 84 ? 0.675 15.289 1.315 1 88.62 84 GLU A N 1
ATOM 607 C CA . GLU A 1 84 ? 0.02 14.07 1.766 1 88.62 84 GLU A CA 1
ATOM 608 C C . GLU A 1 84 ? -0.061 13.039 0.641 1 88.62 84 GLU A C 1
ATOM 610 O O . GLU A 1 84 ? 0.213 11.859 0.854 1 88.62 84 GLU A O 1
ATOM 615 N N . LEU A 1 85 ? -0.38 13.555 -0.496 1 92.31 85 LEU A N 1
ATOM 616 C CA . LEU A 1 85 ? -0.45 12.68 -1.663 1 92.31 85 LEU A CA 1
ATOM 617 C C . LEU A 1 85 ? 0.9 12.023 -1.936 1 92.31 85 LEU A C 1
ATOM 619 O O . LEU A 1 85 ? 0.965 10.844 -2.271 1 92.31 85 LEU A O 1
ATOM 623 N N . ASP A 1 86 ? 1.862 12.812 -1.768 1 91.88 86 ASP A N 1
ATOM 624 C CA . ASP A 1 86 ? 3.223 12.344 -2.012 1 91.88 86 ASP A CA 1
ATOM 625 C C . ASP A 1 86 ? 3.588 11.203 -1.064 1 91.88 86 ASP A C 1
ATOM 627 O O . ASP A 1 86 ? 4.113 10.172 -1.495 1 91.88 86 ASP A O 1
ATOM 631 N N . ASN A 1 87 ? 3.246 11.336 0.137 1 93.19 87 ASN A N 1
ATOM 632 C CA . ASN A 1 87 ? 3.533 10.305 1.13 1 93.19 87 ASN A CA 1
ATOM 633 C C . ASN A 1 87 ? 2.789 9.008 0.825 1 93.19 87 ASN A C 1
ATOM 635 O O . ASN A 1 87 ? 3.359 7.918 0.929 1 93.19 87 ASN A O 1
ATOM 639 N N . LEU A 1 88 ? 1.585 9.117 0.483 1 96.12 88 LEU A N 1
ATOM 640 C CA . LEU A 1 88 ? 0.77 7.945 0.183 1 96.12 88 LEU A CA 1
ATOM 641 C C . LEU A 1 88 ? 1.3 7.219 -1.047 1 96.12 88 LEU A C 1
ATOM 643 O O . LEU A 1 88 ? 1.408 5.988 -1.047 1 96.12 88 LEU A O 1
ATOM 647 N N . ALA A 1 89 ? 1.609 8 -2.037 1 96.94 89 ALA A N 1
ATOM 648 C CA . ALA A 1 89 ? 2.15 7.414 -3.262 1 96.94 89 ALA A CA 1
ATOM 649 C C . ALA A 1 89 ? 3.486 6.727 -2.996 1 96.94 89 ALA A C 1
ATOM 651 O O . ALA A 1 89 ? 3.732 5.625 -3.488 1 96.94 89 ALA A O 1
ATOM 652 N N . ASP A 1 90 ? 4.336 7.406 -2.234 1 96.25 90 ASP A N 1
ATOM 653 C CA . ASP A 1 90 ? 5.637 6.844 -1.889 1 96.25 90 ASP A CA 1
ATOM 654 C C . ASP A 1 90 ? 5.484 5.516 -1.154 1 96.25 90 ASP A C 1
ATOM 656 O O . ASP A 1 90 ? 6.27 4.59 -1.367 1 96.25 90 ASP A O 1
ATOM 660 N N . LEU A 1 91 ? 4.512 5.43 -0.311 1 97.69 91 LEU A N 1
ATOM 661 C CA . LEU A 1 91 ? 4.281 4.188 0.42 1 97.69 91 LEU A CA 1
ATOM 662 C C . LEU A 1 91 ? 3.945 3.047 -0.535 1 97.69 91 LEU A C 1
ATOM 664 O O . LEU A 1 91 ? 4.41 1.92 -0.352 1 97.69 91 LEU A O 1
ATOM 668 N N . ILE A 1 92 ? 3.168 3.305 -1.513 1 98.19 92 ILE A N 1
ATOM 669 C CA . ILE A 1 92 ? 2.758 2.285 -2.471 1 98.19 92 ILE A CA 1
ATOM 670 C C . ILE A 1 92 ? 3.969 1.812 -3.271 1 98.19 92 ILE A C 1
ATOM 672 O O . ILE A 1 92 ? 4.254 0.613 -3.326 1 98.19 92 ILE A O 1
ATOM 676 N N . SER A 1 93 ? 4.746 2.746 -3.832 1 97.88 93 SER A N 1
ATOM 677 C CA . SER A 1 93 ? 5.809 2.426 -4.777 1 97.88 93 SER A CA 1
ATOM 678 C C . SER A 1 93 ? 7.074 1.971 -4.055 1 97.88 93 SER A C 1
ATOM 680 O O . SER A 1 93 ? 7.793 1.098 -4.543 1 97.88 93 SER A O 1
ATOM 682 N N . PHE A 1 94 ? 7.301 2.566 -2.867 1 97.12 94 PHE A N 1
ATOM 683 C CA . PHE A 1 94 ? 8.617 2.346 -2.271 1 97.12 94 PHE A CA 1
ATOM 684 C C . PHE A 1 94 ? 8.484 1.613 -0.941 1 97.12 94 PHE A C 1
ATOM 686 O O . PHE A 1 94 ? 9.492 1.278 -0.313 1 97.12 94 PHE A O 1
ATOM 693 N N . GLY A 1 95 ? 7.293 1.315 -0.549 1 97.62 95 GLY A N 1
ATOM 694 C CA . GLY A 1 95 ? 7.047 0.557 0.667 1 97.62 95 GLY A CA 1
ATOM 695 C C . GLY A 1 95 ? 6.418 -0.798 0.407 1 97.62 95 GLY A C 1
ATOM 696 O O . GLY A 1 95 ? 7.098 -1.824 0.45 1 97.62 95 GLY A O 1
ATOM 697 N N . ILE A 1 96 ? 5.195 -0.736 -0.101 1 98.19 96 ILE A N 1
ATOM 698 C CA . ILE A 1 96 ? 4.422 -1.963 -0.267 1 98.19 96 ILE A CA 1
ATOM 699 C C . ILE A 1 96 ? 4.984 -2.773 -1.432 1 98.19 96 ILE A C 1
ATOM 701 O O . ILE A 1 96 ? 5.129 -3.994 -1.333 1 98.19 96 ILE A O 1
ATOM 705 N N . ALA A 1 97 ? 5.289 -2.131 -2.525 1 98 97 ALA A N 1
ATOM 706 C CA . ALA A 1 97 ? 5.742 -2.846 -3.715 1 98 97 ALA A CA 1
ATOM 707 C C . ALA A 1 97 ? 7.035 -3.609 -3.434 1 98 97 ALA A C 1
ATOM 709 O O . ALA A 1 97 ? 7.113 -4.816 -3.666 1 98 97 ALA A O 1
ATOM 710 N N . PRO A 1 98 ? 8.086 -2.965 -2.902 1 97.56 98 PRO A N 1
ATOM 711 C CA . PRO A 1 98 ? 9.297 -3.732 -2.592 1 97.56 98 PRO A CA 1
ATOM 712 C C . PRO A 1 98 ? 9.062 -4.785 -1.512 1 97.56 98 PRO A C 1
ATOM 714 O O . PRO A 1 98 ? 9.656 -5.871 -1.566 1 97.56 98 PRO A O 1
ATOM 717 N N . ALA A 1 99 ? 8.25 -4.473 -0.507 1 98.38 99 ALA A N 1
ATOM 718 C CA . ALA A 1 99 ? 7.93 -5.465 0.517 1 98.38 99 ALA A CA 1
ATOM 719 C C . ALA A 1 99 ? 7.262 -6.695 -0.097 1 98.38 99 ALA A C 1
ATOM 721 O O . ALA A 1 99 ? 7.609 -7.828 0.24 1 98.38 99 ALA A O 1
ATOM 722 N N . TYR A 1 100 ? 6.344 -6.426 -0.963 1 98.25 100 TYR A N 1
ATOM 723 C CA . TYR A 1 100 ? 5.668 -7.531 -1.63 1 98.25 100 TYR A CA 1
ATOM 724 C C . TYR A 1 100 ? 6.641 -8.328 -2.494 1 98.25 100 TYR A C 1
ATOM 726 O O . TYR A 1 100 ? 6.543 -9.555 -2.586 1 98.25 100 TYR A O 1
ATOM 734 N N . PHE A 1 101 ? 7.551 -7.637 -3.166 1 96.44 101 PHE A N 1
ATOM 735 C CA . PHE A 1 101 ? 8.562 -8.305 -3.979 1 96.44 101 PHE A CA 1
ATOM 736 C C . PHE A 1 101 ? 9.406 -9.25 -3.127 1 96.44 101 PHE A C 1
ATOM 738 O O . PHE A 1 101 ? 9.711 -10.367 -3.547 1 96.44 101 PHE A O 1
ATOM 745 N N . VAL A 1 102 ? 9.742 -8.836 -1.95 1 96.56 102 VAL A N 1
ATOM 746 C CA . VAL A 1 102 ? 10.516 -9.656 -1.023 1 96.56 102 VAL A CA 1
ATOM 747 C C . VAL A 1 102 ? 9.695 -10.875 -0.616 1 96.56 102 VAL A C 1
ATOM 749 O O . VAL A 1 102 ? 10.227 -11.992 -0.55 1 96.56 102 VAL A O 1
ATOM 752 N N . ALA A 1 103 ? 8.422 -10.695 -0.321 1 96 103 ALA A N 1
ATOM 753 C CA . ALA A 1 103 ? 7.559 -11.812 0.049 1 96 103 ALA A CA 1
ATOM 754 C C . ALA A 1 103 ? 7.473 -12.836 -1.08 1 96 103 ALA A C 1
ATOM 756 O O . ALA A 1 103 ? 7.566 -14.039 -0.84 1 96 103 ALA A O 1
ATOM 757 N N . VAL A 1 104 ? 7.328 -12.352 -2.273 1 94.5 104 VAL A N 1
ATOM 758 C CA . VAL A 1 104 ? 7.211 -13.234 -3.428 1 94.5 104 VAL A CA 1
ATOM 759 C C . VAL A 1 104 ? 8.539 -13.953 -3.662 1 94.5 104 VAL A C 1
ATOM 761 O O . VAL A 1 104 ? 8.562 -15.133 -4.02 1 94.5 104 VAL A O 1
ATOM 764 N N . TRP A 1 105 ? 9.648 -13.195 -3.494 1 92.62 105 TRP A N 1
ATOM 765 C CA . TRP A 1 105 ? 10.977 -13.797 -3.609 1 92.62 105 TRP A CA 1
ATOM 766 C C . TRP A 1 105 ? 11.117 -14.992 -2.68 1 92.62 105 TRP A C 1
ATOM 768 O O . TRP A 1 105 ? 11.664 -16.031 -3.068 1 92.62 105 TRP A O 1
ATOM 778 N N . GLY A 1 106 ? 10.586 -14.891 -1.499 1 92.25 106 GLY A N 1
ATOM 779 C CA . GLY A 1 106 ? 10.609 -16 -0.562 1 92.25 106 GLY A CA 1
ATOM 780 C C . GLY A 1 106 ? 9.758 -17.172 -1.007 1 92.25 106 GLY A C 1
ATOM 781 O O . GLY A 1 106 ? 10.086 -18.328 -0.729 1 92.25 106 GLY A O 1
ATOM 782 N N . MET A 1 107 ? 8.68 -16.922 -1.669 1 89.56 107 MET A N 1
ATOM 783 C CA . MET A 1 107 ? 7.777 -17.969 -2.154 1 89.56 107 MET A CA 1
ATOM 784 C C . MET A 1 107 ? 8.414 -18.75 -3.305 1 89.56 107 MET A C 1
ATOM 786 O O . MET A 1 107 ? 8.172 -19.938 -3.461 1 89.56 107 MET A O 1
ATOM 790 N N . VAL A 1 108 ? 9.18 -18.078 -4.109 1 87.19 108 VAL A N 1
ATOM 791 C CA . VAL A 1 108 ? 9.781 -18.688 -5.293 1 87.19 108 VAL A CA 1
ATOM 792 C C . VAL A 1 108 ? 11.047 -19.438 -4.895 1 87.19 108 VAL A C 1
ATOM 794 O O . VAL A 1 108 ? 11.375 -20.469 -5.492 1 87.19 108 VAL A O 1
ATOM 797 N N . SER A 1 109 ? 12.039 -18.953 -4.051 1 79.06 109 SER A N 1
ATOM 798 C CA . SER A 1 109 ? 13.336 -19.516 -3.701 1 79.06 109 SER A CA 1
ATOM 799 C C . SER A 1 109 ? 13.188 -20.797 -2.883 1 79.06 109 SER A C 1
ATOM 801 O O . SER A 1 109 ? 14.094 -21.625 -2.836 1 79.06 109 SER A O 1
ATOM 803 N N . SER A 1 110 ? 12.305 -20.953 -1.937 1 68.06 110 SER A N 1
ATOM 804 C CA . SER A 1 110 ? 12.508 -22.078 -1.025 1 68.06 110 SER A CA 1
ATOM 805 C C . SER A 1 110 ? 11.188 -22.781 -0.705 1 68.06 110 SER A C 1
ATOM 807 O O . SER A 1 110 ? 10.133 -22.406 -1.229 1 68.06 110 SER A O 1
ATOM 809 N N . THR A 1 111 ? 11.375 -23.578 0.386 1 65.88 111 THR A N 1
ATOM 810 C CA . THR A 1 111 ? 10.414 -24.391 1.12 1 65.88 111 THR A CA 1
ATOM 811 C C . THR A 1 111 ? 9.469 -23.516 1.934 1 65.88 111 THR A C 1
ATOM 813 O O . THR A 1 111 ? 9.664 -22.297 2.025 1 65.88 111 THR A O 1
ATOM 816 N N . GLY A 1 112 ? 8.422 -23.922 2.387 1 67.62 112 GLY A N 1
ATOM 817 C CA . GLY A 1 112 ? 7.395 -23.328 3.219 1 67.62 112 GLY A CA 1
ATOM 818 C C . GLY A 1 112 ? 7.953 -22.422 4.293 1 67.62 112 GLY A C 1
ATOM 819 O O . GLY A 1 112 ? 7.504 -21.281 4.441 1 67.62 112 GLY A O 1
ATOM 820 N N . SER A 1 113 ? 8.969 -22.766 5.027 1 74.56 113 SER A N 1
ATOM 821 C CA . SER A 1 113 ? 9.555 -21.984 6.109 1 74.56 113 SER A CA 1
ATOM 822 C C . SER A 1 113 ? 10.227 -20.719 5.578 1 74.56 113 SER A C 1
ATOM 824 O O . SER A 1 113 ? 10.156 -19.656 6.203 1 74.56 113 SER A O 1
ATOM 826 N N . SER A 1 114 ? 10.742 -20.812 4.438 1 81.62 114 SER A N 1
ATOM 827 C CA . SER A 1 114 ? 11.422 -19.672 3.822 1 81.62 114 SER A CA 1
ATOM 828 C C . SER A 1 114 ? 10.438 -18.594 3.412 1 81.62 114 SER A C 1
ATOM 830 O O . SER A 1 114 ? 10.727 -17.391 3.549 1 81.62 114 SER A O 1
ATOM 832 N N . SER A 1 115 ? 9.25 -19.016 3.078 1 88 115 SER A N 1
ATOM 833 C CA . SER A 1 115 ? 8.227 -18.078 2.645 1 88 115 SER A CA 1
ATOM 834 C C . SER A 1 115 ? 7.734 -17.219 3.807 1 88 115 SER A C 1
ATOM 836 O O . SER A 1 115 ? 7.566 -16.016 3.664 1 88 115 SER A O 1
ATOM 838 N N . LYS A 1 116 ? 7.543 -17.828 4.992 1 91 116 LYS A N 1
ATOM 839 C CA . LYS A 1 116 ? 7.07 -17.094 6.168 1 91 116 LYS A CA 1
ATOM 840 C C . LYS A 1 116 ? 8.125 -16.125 6.68 1 91 116 LYS A C 1
ATOM 842 O O . LYS A 1 116 ? 7.809 -15.008 7.086 1 91 116 LYS A O 1
ATOM 847 N N . LEU A 1 117 ? 9.344 -16.578 6.691 1 92.12 117 LEU A N 1
ATOM 848 C CA . LEU A 1 117 ? 10.438 -15.727 7.133 1 92.12 117 LEU A CA 1
ATOM 849 C C . LEU A 1 117 ? 10.594 -14.523 6.203 1 92.12 117 LEU A C 1
ATOM 851 O O . LEU A 1 117 ? 10.844 -13.406 6.66 1 92.12 117 LEU A O 1
ATOM 855 N N . SER A 1 118 ? 10.461 -14.789 4.941 1 94.12 118 SER A N 1
ATOM 856 C CA . SER A 1 118 ? 10.547 -13.703 3.969 1 94.12 118 SER A CA 1
ATOM 857 C C . SER A 1 118 ? 9.422 -12.703 4.164 1 94.12 118 SER A C 1
ATOM 859 O O . SER A 1 118 ? 9.625 -11.492 4.031 1 94.12 118 SER A O 1
ATOM 861 N N . ALA A 1 119 ? 8.242 -13.211 4.484 1 94.62 119 ALA A N 1
ATOM 862 C CA . ALA A 1 119 ? 7.109 -12.336 4.75 1 94.62 119 ALA A CA 1
ATOM 863 C C . ALA A 1 119 ? 7.363 -11.461 5.973 1 94.62 119 ALA A C 1
ATOM 865 O O . ALA A 1 119 ? 6.984 -10.281 5.996 1 94.62 119 ALA A O 1
ATOM 866 N N . LEU A 1 120 ? 7.988 -12 6.945 1 95.5 120 LEU A N 1
ATOM 867 C CA . LEU A 1 120 ? 8.32 -11.25 8.148 1 95.5 120 LEU A CA 1
ATOM 868 C C . LEU A 1 120 ? 9.32 -10.141 7.836 1 95.5 120 LEU A C 1
ATOM 870 O O . LEU A 1 120 ? 9.156 -9.008 8.305 1 95.5 120 LEU A O 1
ATOM 874 N N . ILE A 1 121 ? 10.312 -10.492 7.062 1 95.81 121 ILE A N 1
ATOM 875 C CA . ILE A 1 121 ? 11.312 -9.5 6.695 1 95.81 121 ILE A CA 1
ATOM 876 C C . ILE A 1 121 ? 10.68 -8.438 5.793 1 95.81 121 ILE A C 1
ATOM 878 O O . ILE A 1 121 ? 11 -7.25 5.898 1 95.81 121 ILE A O 1
ATOM 882 N N . ALA A 1 122 ? 9.781 -8.898 4.883 1 97.75 122 ALA A N 1
ATOM 883 C CA . ALA A 1 122 ? 9.023 -7.965 4.051 1 97.75 122 ALA A CA 1
ATOM 884 C C . ALA A 1 122 ? 8.25 -6.969 4.91 1 97.75 122 ALA A C 1
ATOM 886 O O . ALA A 1 122 ? 8.203 -5.777 4.594 1 97.75 122 ALA A O 1
ATOM 887 N N . LEU A 1 123 ? 7.719 -7.457 5.969 1 97.44 123 LEU A N 1
ATOM 888 C CA . LEU A 1 123 ? 6.977 -6.613 6.902 1 97.44 123 LEU A CA 1
ATOM 889 C C . LEU A 1 123 ? 7.883 -5.559 7.523 1 97.44 123 LEU A C 1
ATOM 891 O O . LEU A 1 123 ? 7.473 -4.414 7.719 1 97.44 123 LEU A O 1
ATOM 895 N N . THR A 1 124 ? 9.078 -5.918 7.832 1 96.56 124 THR A N 1
ATOM 896 C CA . THR A 1 124 ? 10.016 -4.961 8.406 1 96.56 124 THR A CA 1
ATOM 897 C C . THR A 1 124 ? 10.336 -3.85 7.414 1 96.56 124 THR A C 1
ATOM 899 O O . THR A 1 124 ? 10.484 -2.688 7.801 1 96.56 124 THR A O 1
ATOM 902 N N . VAL A 1 125 ? 10.477 -4.195 6.156 1 96.94 125 VAL A N 1
ATOM 903 C CA . VAL A 1 125 ? 10.719 -3.201 5.113 1 96.94 125 VAL A CA 1
ATOM 904 C C . VAL A 1 125 ? 9.547 -2.219 5.059 1 96.94 125 VAL A C 1
ATOM 906 O O . VAL A 1 125 ? 9.75 -1.002 5.055 1 96.94 125 VAL A O 1
ATOM 909 N N . LEU A 1 126 ? 8.344 -2.773 5.062 1 98 126 LEU A N 1
ATOM 910 C CA . LEU A 1 126 ? 7.141 -1.953 4.992 1 98 126 LEU A CA 1
ATOM 911 C C . LEU A 1 126 ? 7.043 -1.021 6.191 1 98 126 LEU A C 1
ATOM 913 O O . LEU A 1 126 ? 6.816 0.181 6.035 1 98 126 LEU A O 1
ATOM 917 N N . LEU A 1 127 ? 7.246 -1.554 7.395 1 96.69 127 LEU A N 1
ATOM 918 C CA . LEU A 1 127 ? 7.121 -0.767 8.617 1 96.69 127 LEU A CA 1
ATOM 919 C C . LEU A 1 127 ? 8.203 0.307 8.688 1 96.69 127 LEU A C 1
ATOM 921 O O . LEU A 1 127 ? 7.965 1.401 9.203 1 96.69 127 LEU A O 1
ATOM 925 N N . ALA A 1 128 ? 9.398 -0.02 8.203 1 95.06 128 ALA A N 1
ATOM 926 C CA . ALA A 1 128 ? 10.461 0.975 8.156 1 95.06 128 ALA A CA 1
ATOM 927 C C . ALA A 1 128 ? 10.062 2.172 7.297 1 95.06 128 ALA A C 1
ATOM 929 O O . ALA A 1 128 ? 10.281 3.322 7.684 1 95.06 128 ALA A O 1
ATOM 930 N N . VAL A 1 129 ? 9.461 1.887 6.16 1 95.56 129 VAL A N 1
ATOM 931 C CA . VAL A 1 129 ? 9.047 2.957 5.262 1 95.56 129 VAL A CA 1
ATOM 932 C C . VAL A 1 129 ? 7.906 3.75 5.891 1 95.56 129 VAL A C 1
ATOM 934 O O . VAL A 1 129 ? 7.883 4.98 5.82 1 95.56 129 VAL A O 1
ATOM 937 N N . VAL A 1 130 ? 6.949 3.061 6.535 1 95.81 130 VAL A N 1
ATOM 938 C CA . VAL A 1 130 ? 5.82 3.711 7.191 1 95.81 130 VAL A CA 1
ATOM 939 C C . VAL A 1 130 ? 6.328 4.672 8.266 1 95.81 130 VAL A C 1
ATOM 941 O O . VAL A 1 130 ? 5.906 5.828 8.32 1 95.81 130 VAL A O 1
ATOM 944 N N . LEU A 1 131 ? 7.238 4.223 9.055 1 92.12 131 LEU A N 1
ATOM 945 C CA . LEU A 1 131 ? 7.766 5.035 10.148 1 92.12 131 LEU A CA 1
ATOM 946 C C . LEU A 1 131 ? 8.586 6.203 9.609 1 92.12 131 LEU A C 1
ATOM 948 O O . LEU A 1 131 ? 8.484 7.324 10.117 1 92.12 131 LEU A O 1
ATOM 952 N N . ARG A 1 132 ? 9.312 5.949 8.648 1 89.31 132 ARG A N 1
ATOM 953 C CA . ARG A 1 132 ? 10.117 7.008 8.047 1 89.31 132 ARG A CA 1
ATOM 954 C C . ARG A 1 132 ? 9.234 8.102 7.465 1 89.31 132 ARG A C 1
ATOM 956 O O . ARG A 1 132 ? 9.477 9.289 7.695 1 89.31 132 ARG A O 1
ATOM 963 N N . LEU A 1 133 ? 8.297 7.758 6.711 1 90.88 133 LEU A N 1
ATOM 964 C CA . LEU A 1 133 ? 7.414 8.734 6.07 1 90.88 133 LEU A CA 1
ATOM 965 C C . LEU A 1 133 ? 6.633 9.523 7.113 1 90.88 133 LEU A C 1
ATOM 967 O O . LEU A 1 133 ? 6.422 10.727 6.953 1 90.88 133 LEU A O 1
ATOM 971 N N . ALA A 1 134 ? 6.207 8.844 8.141 1 88.12 134 ALA A N 1
ATOM 972 C CA . ALA A 1 134 ? 5.461 9.523 9.195 1 88.12 134 ALA A CA 1
ATOM 973 C C . ALA A 1 134 ? 6.348 10.523 9.938 1 88.12 134 ALA A C 1
ATOM 975 O O . ALA A 1 134 ? 5.902 11.625 10.273 1 88.12 134 ALA A O 1
ATOM 976 N N . ARG A 1 135 ? 7.551 10.172 10.211 1 83.06 135 ARG A N 1
ATOM 977 C CA . ARG A 1 135 ? 8.484 11.047 10.914 1 83.06 135 ARG A CA 1
ATOM 978 C C . ARG A 1 135 ? 8.852 12.25 10.062 1 83.06 135 ARG A C 1
ATOM 980 O O . ARG A 1 135 ? 8.969 13.367 10.57 1 83.06 135 ARG A O 1
ATOM 987 N N . PHE A 1 136 ? 9.031 11.977 8.859 1 72.69 136 PHE A N 1
ATOM 988 C CA . PHE A 1 136 ? 9.422 13.047 7.949 1 72.69 136 PHE A CA 1
ATOM 989 C C . PHE A 1 136 ? 8.312 14.078 7.809 1 72.69 136 PHE A C 1
ATOM 991 O O . PHE A 1 136 ? 8.578 15.273 7.641 1 72.69 136 PHE A O 1
ATOM 998 N N . SER A 1 137 ? 7.102 13.625 7.82 1 68.19 137 SER A N 1
ATOM 999 C CA . SER A 1 137 ? 5.965 14.523 7.652 1 68.19 137 SER A CA 1
ATOM 1000 C C . SER A 1 137 ? 5.703 15.336 8.922 1 68.19 137 SER A C 1
ATOM 1002 O O . SER A 1 137 ? 5.219 16.469 8.852 1 68.19 137 SER A O 1
ATOM 1004 N N . ALA A 1 138 ? 5.988 14.766 10.055 1 63.22 138 ALA A N 1
ATOM 1005 C CA . ALA A 1 138 ? 5.602 15.391 11.312 1 63.22 138 ALA A CA 1
ATOM 1006 C C . ALA A 1 138 ? 6.727 16.266 11.859 1 63.22 138 ALA A C 1
ATOM 1008 O O . ALA A 1 138 ? 6.473 17.234 12.586 1 63.22 138 ALA A O 1
ATOM 1009 N N . VAL A 1 139 ? 7.965 15.797 11.672 1 56.81 139 VAL A N 1
ATOM 1010 C CA . VAL A 1 139 ? 9.055 16.531 12.312 1 56.81 139 VAL A CA 1
ATOM 1011 C C . VAL A 1 139 ? 9.602 17.578 11.336 1 56.81 139 VAL A C 1
ATOM 1013 O O . VAL A 1 139 ? 10 17.25 10.219 1 56.81 139 VAL A O 1
ATOM 1016 N N . LYS A 1 140 ? 9.211 18.812 11.625 1 54.22 140 LYS A N 1
ATOM 1017 C CA . LYS A 1 140 ? 9.852 19.922 10.906 1 54.22 140 LYS A CA 1
ATOM 1018 C C . LYS A 1 140 ? 11.367 19.797 10.961 1 54.22 140 LYS A C 1
ATOM 1020 O O . LYS A 1 140 ? 11.961 19.812 12.047 1 54.22 140 LYS A O 1
ATOM 1025 N N . MET A 1 141 ? 11.797 19.047 10.07 1 48.53 141 MET A N 1
ATOM 1026 C CA . MET A 1 141 ? 13.25 18.906 10.117 1 48.53 141 MET A CA 1
ATOM 1027 C C . MET A 1 141 ? 13.938 20.188 9.688 1 48.53 141 MET A C 1
ATOM 1029 O O . MET A 1 141 ? 13.336 21.031 9.023 1 48.53 141 MET A O 1
ATOM 1033 N N . ARG A 1 142 ? 15.148 20.484 10.297 1 47.28 142 ARG A N 1
ATOM 1034 C CA . ARG A 1 142 ? 15.992 21.609 9.891 1 47.28 142 ARG A CA 1
ATOM 1035 C C . ARG A 1 142 ? 16.125 21.672 8.375 1 47.28 142 ARG A C 1
ATOM 1037 O O . ARG A 1 142 ? 16.125 20.641 7.699 1 47.28 142 ARG A O 1
ATOM 1044 N N . PRO A 1 143 ? 16.094 22.844 7.809 1 49.75 143 PRO A N 1
ATOM 1045 C CA . PRO A 1 143 ? 16.234 23.047 6.367 1 49.75 143 PRO A CA 1
ATOM 1046 C C . PRO A 1 143 ? 17.453 22.344 5.785 1 49.75 143 PRO A C 1
ATOM 1048 O O . PRO A 1 143 ? 18.547 22.391 6.375 1 49.75 143 PRO A O 1
ATOM 1051 N N . GLY A 1 144 ? 17.5 21.516 4.785 1 45.03 144 GLY A N 1
ATOM 1052 C CA . GLY A 1 144 ? 18.609 21 4.008 1 45.03 144 GLY A CA 1
ATOM 1053 C C . GLY A 1 144 ? 18.953 19.562 4.344 1 45.03 144 GLY A C 1
ATOM 1054 O O . GLY A 1 144 ? 19.812 18.953 3.701 1 45.03 144 GLY A O 1
ATOM 1055 N N . VAL A 1 145 ? 18.484 19.109 5.617 1 45.59 145 VAL A N 1
ATOM 1056 C CA . VAL A 1 145 ? 18.969 17.797 6.031 1 45.59 145 VAL A CA 1
ATOM 1057 C C . VAL A 1 145 ? 17.797 16.828 6.203 1 45.59 145 VAL A C 1
ATOM 1059 O O . VAL A 1 145 ? 16.734 17.219 6.691 1 45.59 145 VAL A O 1
ATOM 1062 N N . PHE A 1 146 ? 17.797 15.664 5.48 1 51.56 146 PHE A N 1
ATOM 1063 C CA . PHE A 1 146 ? 16.844 14.586 5.656 1 51.56 146 PHE A CA 1
ATOM 1064 C C . PHE A 1 146 ? 17.375 13.523 6.609 1 51.56 146 PHE A C 1
ATOM 1066 O O . PHE A 1 146 ? 18.547 13.141 6.523 1 51.56 146 PHE A O 1
ATOM 1073 N N . GLN A 1 147 ? 16.656 13.172 7.625 1 55.47 147 GLN A N 1
ATOM 1074 C CA . GLN A 1 147 ? 17.047 12.062 8.492 1 55.47 147 GLN A CA 1
ATOM 1075 C C . GLN A 1 147 ? 16.547 10.734 7.934 1 55.47 147 GLN A C 1
ATOM 1077 O O . GLN A 1 147 ? 15.375 10.609 7.57 1 55.47 147 GLN A O 1
ATOM 1082 N N . GLY A 1 148 ? 17.438 9.852 7.715 1 63.25 148 GLY A N 1
ATOM 1083 C CA . GLY A 1 148 ? 17.125 8.516 7.215 1 63.25 148 GLY A CA 1
ATOM 1084 C C . GLY A 1 148 ? 17.25 8.398 5.711 1 63.25 148 GLY A C 1
ATOM 1085 O O . GLY A 1 148 ? 17.094 9.391 4.988 1 63.25 148 GLY A O 1
ATOM 1086 N N . MET A 1 149 ? 17.562 7.188 5.238 1 70.75 149 MET A N 1
ATOM 1087 C CA . MET A 1 149 ? 17.656 6.922 3.807 1 70.75 149 MET A CA 1
ATOM 1088 C C . MET A 1 149 ? 16.328 7.191 3.111 1 70.75 149 MET A C 1
ATOM 1090 O O . MET A 1 149 ? 15.289 6.723 3.564 1 70.75 149 MET A O 1
ATOM 1094 N N . PRO A 1 150 ? 16.469 7.918 2.064 1 81.5 150 PRO A N 1
ATOM 1095 C CA . PRO A 1 150 ? 15.227 8.172 1.336 1 81.5 150 PRO A CA 1
ATOM 1096 C C . PRO A 1 150 ? 14.547 6.895 0.862 1 81.5 150 PRO A C 1
ATOM 1098 O O . PRO A 1 150 ? 15.219 5.926 0.499 1 81.5 150 PRO A O 1
ATOM 1101 N N . CYS A 1 151 ? 13.234 6.816 0.844 1 88.25 151 CYS A N 1
ATOM 1102 C CA . CYS A 1 151 ? 12.43 5.633 0.562 1 88.25 151 CYS A CA 1
ATOM 1103 C C . CYS A 1 151 ? 12.734 5.086 -0.827 1 88.25 151 CYS A C 1
ATOM 1105 O O . CYS A 1 151 ? 12.867 3.873 -1.004 1 88.25 151 CYS A O 1
ATOM 1107 N N . PRO A 1 152 ? 12.883 5.965 -1.834 1 88.81 152 PRO A N 1
ATOM 1108 C CA . PRO A 1 152 ? 13.195 5.406 -3.152 1 88.81 152 PRO A CA 1
ATOM 1109 C C . PRO A 1 152 ? 14.531 4.676 -3.188 1 88.81 152 PRO A C 1
ATOM 1111 O O . PRO A 1 152 ? 14.656 3.629 -3.826 1 88.81 152 PRO A O 1
ATOM 1114 N N . MET A 1 153 ? 15.516 5.254 -2.533 1 88.88 153 MET A N 1
ATOM 1115 C CA . MET A 1 153 ? 16.828 4.613 -2.473 1 88.88 153 MET A CA 1
ATOM 1116 C C . MET A 1 153 ? 16.75 3.289 -1.72 1 88.88 153 MET A C 1
ATOM 1118 O O . MET A 1 153 ? 17.344 2.297 -2.137 1 88.88 153 MET A O 1
ATOM 1122 N N . GLY A 1 154 ? 16.078 3.295 -0.609 1 91.75 154 GLY A N 1
ATOM 1123 C CA . GLY A 1 154 ? 15.883 2.059 0.131 1 91.75 154 GLY A CA 1
ATOM 1124 C C . GLY A 1 154 ? 15.164 0.988 -0.67 1 91.75 154 GLY A C 1
ATOM 1125 O O . GLY A 1 154 ? 15.57 -0.178 -0.657 1 91.75 154 GLY A O 1
ATOM 1126 N N . ALA A 1 155 ? 14.141 1.381 -1.309 1 94.31 155 ALA A N 1
ATOM 1127 C CA . ALA A 1 155 ? 13.359 0.461 -2.131 1 94.31 155 ALA A CA 1
ATOM 1128 C C . ALA A 1 155 ? 14.219 -0.161 -3.229 1 94.31 155 ALA A C 1
ATOM 1130 O O . ALA A 1 155 ? 14.195 -1.378 -3.428 1 94.31 155 ALA A O 1
ATOM 1131 N N . MET A 1 156 ? 14.969 0.666 -3.92 1 93.44 156 MET A N 1
ATOM 1132 C CA . MET A 1 156 ? 15.805 0.177 -5.012 1 93.44 156 MET A CA 1
ATOM 1133 C C . MET A 1 156 ? 16.891 -0.747 -4.488 1 93.44 156 MET A C 1
ATOM 1135 O O . MET A 1 156 ? 17.297 -1.696 -5.168 1 93.44 156 MET A O 1
ATOM 1139 N N . THR A 1 157 ? 17.359 -0.432 -3.318 1 94.62 157 THR A N 1
ATOM 1140 C CA . THR A 1 157 ? 18.375 -1.297 -2.705 1 94.62 157 THR A CA 1
ATOM 1141 C C . THR A 1 157 ? 17.781 -2.674 -2.404 1 94.62 157 THR A C 1
ATOM 1143 O O . THR A 1 157 ? 18.391 -3.697 -2.719 1 94.62 157 THR A O 1
ATOM 1146 N N . VAL A 1 158 ? 16.625 -2.699 -1.798 1 96.19 158 VAL A N 1
ATOM 1147 C CA . VAL A 1 158 ? 15.945 -3.955 -1.499 1 96.19 158 VAL A CA 1
ATOM 1148 C C . VAL A 1 158 ? 15.727 -4.742 -2.789 1 96.19 158 VAL A C 1
ATOM 1150 O O . VAL A 1 158 ? 16 -5.945 -2.844 1 96.19 158 VAL A O 1
ATOM 1153 N N . ILE A 1 159 ? 15.289 -4.086 -3.805 1 95.06 159 ILE A N 1
ATOM 1154 C CA . ILE A 1 159 ? 15.008 -4.715 -5.09 1 95.06 159 ILE A CA 1
ATOM 1155 C C . ILE A 1 159 ? 16.312 -5.254 -5.695 1 95.06 159 ILE A C 1
ATOM 1157 O O . ILE A 1 159 ? 16.328 -6.355 -6.25 1 95.06 159 ILE A O 1
ATOM 1161 N N . ALA A 1 160 ? 17.391 -4.457 -5.598 1 94.38 160 ALA A N 1
ATOM 1162 C CA . ALA A 1 160 ? 18.688 -4.887 -6.109 1 94.38 160 ALA A CA 1
ATOM 1163 C C . ALA A 1 160 ? 19.156 -6.168 -5.426 1 94.38 160 ALA A C 1
ATOM 1165 O O . ALA A 1 160 ? 19.672 -7.074 -6.078 1 94.38 160 ALA A O 1
ATOM 1166 N N . ILE A 1 161 ? 18.969 -6.242 -4.16 1 95.06 161 ILE A N 1
ATOM 1167 C CA . ILE A 1 161 ? 19.359 -7.43 -3.408 1 95.06 161 ILE A CA 1
ATOM 1168 C C . ILE A 1 161 ? 18.562 -8.641 -3.902 1 95.06 161 ILE A C 1
ATOM 1170 O O . ILE A 1 161 ? 19.141 -9.711 -4.141 1 95.06 161 ILE A O 1
ATOM 1174 N N . VAL A 1 162 ? 17.297 -8.492 -4.074 1 92.88 162 VAL A N 1
ATOM 1175 C CA . VAL A 1 162 ? 16.438 -9.586 -4.512 1 92.88 162 VAL A CA 1
ATOM 1176 C C . VAL A 1 162 ? 16.844 -10.031 -5.914 1 92.88 162 VAL A C 1
ATOM 1178 O O . VAL A 1 162 ? 16.891 -11.227 -6.203 1 92.88 162 VAL A O 1
ATOM 1181 N N . LEU A 1 163 ? 17.156 -9.078 -6.816 1 90.88 163 LEU A N 1
ATOM 1182 C CA . LEU A 1 163 ? 17.516 -9.398 -8.195 1 90.88 163 LEU A CA 1
ATOM 1183 C C . LEU A 1 163 ? 18.828 -10.156 -8.258 1 90.88 163 LEU A C 1
ATOM 1185 O O . LEU A 1 163 ? 19.031 -10.984 -9.156 1 90.88 163 LEU A O 1
ATOM 1189 N N . LEU A 1 164 ? 19.75 -9.852 -7.355 1 91.19 164 LEU A N 1
ATOM 1190 C CA . LEU A 1 164 ? 21.031 -10.555 -7.312 1 91.19 164 LEU A CA 1
ATOM 1191 C C . LEU A 1 164 ? 20.828 -12 -6.859 1 91.19 164 LEU A C 1
ATOM 1193 O O . LEU A 1 164 ? 21.703 -12.844 -7.082 1 91.19 164 LEU A O 1
ATOM 1197 N N . ASP A 1 165 ? 19.703 -12.227 -6.207 1 89.12 165 ASP A N 1
ATOM 1198 C CA . ASP A 1 165 ? 19.312 -13.555 -5.75 1 89.12 165 ASP A CA 1
ATOM 1199 C C . ASP A 1 165 ? 20.422 -14.203 -4.934 1 89.12 165 ASP A C 1
ATOM 1201 O O . ASP A 1 165 ? 20.859 -15.32 -5.234 1 89.12 165 ASP A O 1
ATOM 1205 N N . PRO A 1 166 ? 20.906 -13.562 -3.912 1 90.94 166 PRO A N 1
ATOM 1206 C CA . PRO A 1 166 ? 21.891 -14.172 -3.029 1 90.94 166 PRO A CA 1
ATOM 1207 C C . PRO A 1 166 ? 21.344 -15.359 -2.244 1 90.94 166 PRO A C 1
ATOM 1209 O O . PRO A 1 166 ? 20.156 -15.664 -2.334 1 90.94 166 PRO A O 1
ATOM 1212 N N . PRO A 1 167 ? 22.344 -16.141 -1.575 1 91.19 167 PRO A N 1
ATOM 1213 C CA . PRO A 1 167 ? 21.781 -17.141 -0.664 1 91.19 167 PRO A CA 1
ATOM 1214 C C . PRO A 1 167 ? 20.703 -16.562 0.264 1 91.19 167 PRO A C 1
ATOM 1216 O O . PRO A 1 167 ? 20.859 -15.453 0.768 1 91.19 167 PRO A O 1
ATOM 1219 N N . PHE A 1 168 ? 19.641 -17.203 0.509 1 90.5 168 PHE A N 1
ATOM 1220 C CA . PHE A 1 168 ? 18.391 -16.75 1.089 1 90.5 168 PHE A CA 1
ATOM 1221 C C . PHE A 1 168 ? 18.641 -16.062 2.426 1 90.5 168 PHE A C 1
ATOM 1223 O O . PHE A 1 168 ? 18.156 -14.945 2.65 1 90.5 168 PHE A O 1
ATOM 1230 N N . GLN A 1 169 ? 19.422 -16.688 3.332 1 91.38 169 GLN A N 1
ATOM 1231 C CA . GLN A 1 169 ? 19.641 -16.141 4.664 1 91.38 169 GLN A CA 1
ATOM 1232 C C . GLN A 1 169 ? 20.453 -14.836 4.59 1 91.38 169 GLN A C 1
ATOM 1234 O O . GLN A 1 169 ? 20.172 -13.891 5.332 1 91.38 169 GLN A O 1
ATOM 1239 N N . LEU A 1 170 ? 21.406 -14.828 3.695 1 93 170 LEU A N 1
ATOM 1240 C CA . LEU A 1 170 ? 22.203 -13.625 3.518 1 93 170 LEU A CA 1
ATOM 1241 C C . LEU A 1 170 ? 21.391 -12.5 2.912 1 93 170 LEU A C 1
ATOM 1243 O O . LEU A 1 170 ? 21.562 -11.328 3.27 1 93 170 LEU A O 1
ATOM 1247 N N . GLY A 1 171 ? 20.547 -12.844 1.958 1 94.12 171 GLY A N 1
ATOM 1248 C CA . GLY A 1 171 ? 19.656 -11.859 1.368 1 94.12 171 GLY A CA 1
ATOM 1249 C C . GLY A 1 171 ? 18.719 -11.227 2.375 1 94.12 171 GLY A C 1
ATOM 1250 O O . GLY A 1 171 ? 18.531 -10.008 2.383 1 94.12 171 GLY A O 1
ATOM 1251 N N . LEU A 1 172 ? 18.156 -12.078 3.279 1 95.12 172 LEU A N 1
ATOM 1252 C CA . LEU A 1 172 ? 17.25 -11.586 4.305 1 95.12 172 LEU A CA 1
ATOM 1253 C C . LEU A 1 172 ? 17.953 -10.625 5.254 1 95.12 172 LEU A C 1
ATOM 1255 O O . LEU A 1 172 ? 17.406 -9.594 5.637 1 95.12 172 LEU A O 1
ATOM 1259 N N . LEU A 1 173 ? 19.141 -10.969 5.562 1 95.44 173 LEU A N 1
ATOM 1260 C CA . LEU A 1 173 ? 19.922 -10.117 6.445 1 95.44 173 LEU A CA 1
ATOM 1261 C C . LEU A 1 173 ? 20.234 -8.773 5.785 1 95.44 173 LEU A C 1
ATOM 1263 O O . LEU A 1 173 ? 20.141 -7.73 6.43 1 95.44 173 LEU A O 1
ATOM 1267 N N . ALA A 1 174 ? 20.609 -8.859 4.535 1 95.38 174 ALA A N 1
ATOM 1268 C CA . ALA A 1 174 ? 20.906 -7.633 3.797 1 95.38 174 ALA A CA 1
ATOM 1269 C C . ALA A 1 174 ? 19.672 -6.738 3.699 1 95.38 174 ALA A C 1
ATOM 1271 O O . ALA A 1 174 ? 19.766 -5.52 3.852 1 95.38 174 ALA A O 1
ATOM 1272 N N . ILE A 1 175 ? 18.531 -7.363 3.424 1 96.44 175 ILE A N 1
ATOM 1273 C CA . ILE A 1 175 ? 17.281 -6.613 3.309 1 96.44 175 ILE A CA 1
ATOM 1274 C C . ILE A 1 175 ? 16.922 -6.004 4.66 1 96.44 175 ILE A C 1
ATOM 1276 O O . ILE A 1 175 ? 16.5 -4.848 4.734 1 96.44 175 ILE A O 1
ATOM 1280 N N . PHE A 1 176 ? 17.094 -6.766 5.703 1 95.94 176 PHE A N 1
ATOM 1281 C CA . PHE A 1 176 ? 16.875 -6.254 7.051 1 95.94 176 PHE A CA 1
ATOM 1282 C C . PHE A 1 176 ? 17.781 -5.066 7.344 1 95.94 176 PHE A C 1
ATOM 1284 O O . PHE A 1 176 ? 17.359 -4.09 7.961 1 95.94 176 PHE A O 1
ATOM 1291 N N . GLY A 1 177 ? 19.016 -5.16 6.957 1 93.62 177 GLY A N 1
ATOM 1292 C CA . GLY A 1 177 ? 19.953 -4.055 7.102 1 93.62 177 GLY A CA 1
ATOM 1293 C C . GLY A 1 177 ? 19.5 -2.801 6.375 1 93.62 177 GLY A C 1
ATOM 1294 O O . GLY A 1 177 ? 19.609 -1.696 6.914 1 93.62 177 GLY A O 1
ATOM 1295 N N . ALA A 1 178 ? 19.031 -2.973 5.152 1 93.38 178 ALA A N 1
ATOM 1296 C CA . ALA A 1 178 ? 18.531 -1.84 4.375 1 93.38 178 ALA A CA 1
ATOM 1297 C C . ALA A 1 178 ? 17.328 -1.188 5.07 1 93.38 178 ALA A C 1
ATOM 1299 O O . ALA A 1 178 ? 17.219 0.039 5.113 1 93.38 178 ALA A O 1
ATOM 1300 N N . ALA A 1 179 ? 16.422 -2.029 5.59 1 94.31 179 ALA A N 1
ATOM 1301 C CA . ALA A 1 179 ? 15.266 -1.521 6.312 1 94.31 179 ALA A CA 1
ATOM 1302 C C . ALA A 1 179 ? 15.695 -0.734 7.551 1 94.31 179 ALA A C 1
ATOM 1304 O O . ALA A 1 179 ? 15.133 0.325 7.844 1 94.31 179 ALA A O 1
ATOM 1305 N N . TYR A 1 180 ? 16.672 -1.228 8.219 1 90.69 180 TYR A N 1
ATOM 1306 C CA . TYR A 1 180 ? 17.172 -0.565 9.414 1 90.69 180 TYR A CA 1
ATOM 1307 C C . TYR A 1 180 ? 17.781 0.793 9.07 1 90.69 180 TYR A C 1
ATOM 1309 O O . TYR A 1 180 ? 17.609 1.762 9.812 1 90.69 180 TYR A O 1
ATOM 1317 N N . LEU A 1 181 ? 18.469 0.895 7.984 1 87.44 181 LEU A N 1
ATOM 1318 C CA . LEU A 1 181 ? 19.094 2.145 7.555 1 87.44 181 LEU A CA 1
ATOM 1319 C C . LEU A 1 181 ? 18.031 3.197 7.246 1 87.44 181 LEU A C 1
ATOM 1321 O O . LEU A 1 181 ? 18.266 4.395 7.414 1 87.44 181 LEU A O 1
ATOM 1325 N N . MET A 1 182 ? 16.891 2.734 6.836 1 87.25 182 MET A N 1
ATOM 1326 C CA . MET A 1 182 ? 15.82 3.678 6.492 1 87.25 182 MET A CA 1
ATOM 1327 C C . MET A 1 182 ? 15.25 4.332 7.746 1 87.25 182 MET A C 1
ATOM 1329 O O . MET A 1 182 ? 14.711 5.438 7.684 1 87.25 182 MET A O 1
ATOM 1333 N N . VAL A 1 183 ? 15.281 3.688 8.867 1 86.5 183 VAL A N 1
ATOM 1334 C CA . VAL A 1 183 ? 14.719 4.223 10.102 1 86.5 183 VAL A CA 1
ATOM 1335 C C . VAL A 1 183 ? 15.828 4.836 10.953 1 86.5 183 VAL A C 1
ATOM 1337 O O . VAL A 1 183 ? 15.555 5.48 11.969 1 86.5 183 VAL A O 1
ATOM 1340 N N . SER A 1 184 ? 17 4.719 10.523 1 80.44 184 SER A N 1
ATOM 1341 C CA . SER A 1 184 ? 18.141 5.242 11.289 1 80.44 184 SER A CA 1
ATOM 1342 C C . SER A 1 184 ? 18.172 6.766 11.242 1 80.44 184 SER A C 1
ATOM 1344 O O . SER A 1 184 ? 17.438 7.387 10.477 1 80.44 184 SER A O 1
ATOM 1346 N N . ARG A 1 185 ? 18.906 7.352 12.125 1 71.25 185 ARG A N 1
ATOM 1347 C CA . ARG A 1 185 ? 18.984 8.805 12.25 1 71.25 185 ARG A CA 1
ATOM 1348 C C . ARG A 1 185 ? 20.125 9.359 11.391 1 71.25 185 ARG A C 1
ATOM 1350 O O . ARG A 1 185 ? 20.625 10.453 11.648 1 71.25 185 ARG A O 1
ATOM 1357 N N . ILE A 1 186 ? 20.438 8.578 10.398 1 70 186 ILE A N 1
ATOM 1358 C CA . ILE A 1 186 ? 21.516 9.055 9.531 1 70 186 ILE A CA 1
ATOM 1359 C C . ILE A 1 186 ? 20.984 10.141 8.594 1 70 186 ILE A C 1
ATOM 1361 O O . ILE A 1 186 ? 19.891 10.008 8.031 1 70 186 ILE A O 1
ATOM 1365 N N . GLU A 1 187 ? 21.625 11.227 8.5 1 65.62 187 GLU A N 1
ATOM 1366 C CA . GLU A 1 187 ? 21.188 12.375 7.723 1 65.62 187 GLU A CA 1
ATOM 1367 C C . GLU A 1 187 ? 21.562 12.227 6.25 1 65.62 187 GLU A C 1
ATOM 1369 O O . GLU A 1 187 ? 22.688 11.875 5.93 1 65.62 187 GLU A O 1
ATOM 1374 N N . TYR A 1 188 ? 20.594 12.242 5.367 1 65.5 188 TYR A N 1
ATOM 1375 C CA . TYR A 1 188 ? 20.812 12.188 3.926 1 65.5 188 TYR A CA 1
ATOM 1376 C C . TYR A 1 188 ? 20.516 13.531 3.275 1 65.5 188 TYR A C 1
ATOM 1378 O O . TYR A 1 188 ? 19.609 14.25 3.707 1 65.5 188 TYR A O 1
ATOM 1386 N N . PRO A 1 189 ? 21.422 13.898 2.305 1 62.75 189 PRO A N 1
ATOM 1387 C CA . PRO A 1 189 ? 21.172 15.172 1.626 1 62.75 189 PRO A CA 1
ATOM 1388 C C . PRO A 1 189 ? 19.938 15.125 0.737 1 62.75 189 PRO A C 1
ATOM 1390 O O . PRO A 1 189 ? 19.609 14.078 0.176 1 62.75 189 PRO A O 1
ATOM 1393 N N . LYS A 1 190 ? 19.203 16.141 0.68 1 62.69 190 LYS A N 1
ATOM 1394 C CA . LYS A 1 190 ? 18.062 16.25 -0.212 1 62.69 190 LYS A CA 1
ATOM 1395 C C . LYS A 1 190 ? 18.5 16.344 -1.669 1 62.69 190 LYS A C 1
ATOM 1397 O O . LYS A 1 190 ? 19.469 17.062 -1.983 1 62.69 190 LYS A O 1
ATOM 1402 N N . PRO A 1 191 ? 17.828 15.523 -2.502 1 60.06 191 PRO A N 1
ATOM 1403 C CA . PRO A 1 191 ? 18.188 15.602 -3.918 1 60.06 191 PRO A CA 1
ATOM 1404 C C . PRO A 1 191 ? 17.766 16.922 -4.562 1 60.06 191 PRO A C 1
ATOM 1406 O O . PRO A 1 191 ? 16.656 17.016 -5.109 1 60.06 191 PRO A O 1
ATOM 1409 N N . GLN A 1 192 ? 18.625 17.859 -4.461 1 66.38 192 GLN A N 1
ATOM 1410 C CA . GLN A 1 192 ? 18.391 19.141 -5.113 1 66.38 192 GLN A CA 1
ATOM 1411 C C . GLN A 1 192 ? 19.531 19.5 -6.051 1 66.38 192 GLN A C 1
ATOM 1413 O O . GLN A 1 192 ? 20.656 19.016 -5.883 1 66.38 192 GLN A O 1
ATOM 1418 N N . GLY A 1 193 ? 19.141 20.172 -7.211 1 73.75 193 GLY A N 1
ATOM 1419 C CA . GLY A 1 193 ? 20.141 20.641 -8.156 1 73.75 193 GLY A CA 1
ATOM 1420 C C . GLY A 1 193 ? 20.922 19.516 -8.805 1 73.75 193 GLY A C 1
ATOM 1421 O O . GLY A 1 193 ? 20.344 18.641 -9.469 1 73.75 193 GLY A O 1
ATOM 1422 N N . LEU A 1 194 ? 22.125 19.438 -8.539 1 75.31 194 LEU A N 1
ATOM 1423 C CA . LEU A 1 194 ? 23.031 18.469 -9.125 1 75.31 194 LEU A CA 1
ATOM 1424 C C . LEU A 1 194 ? 22.703 17.047 -8.648 1 75.31 194 LEU A C 1
ATOM 1426 O O . LEU A 1 194 ? 22.797 16.094 -9.414 1 75.31 194 LEU A O 1
ATOM 1430 N N . LEU A 1 195 ? 22.234 16.969 -7.496 1 76.19 195 LEU A N 1
ATOM 1431 C CA . LEU A 1 195 ? 21.922 15.664 -6.938 1 76.19 195 LEU A CA 1
ATOM 1432 C C . LEU A 1 195 ? 20.656 15.094 -7.574 1 76.19 195 LEU A C 1
ATOM 1434 O O . LEU A 1 195 ? 20.531 13.883 -7.758 1 76.19 195 LEU A O 1
ATOM 1438 N N . ALA A 1 196 ? 19.719 15.961 -7.914 1 78.75 196 ALA A N 1
ATOM 1439 C CA . ALA A 1 196 ? 18.516 15.523 -8.617 1 78.75 196 ALA A CA 1
ATOM 1440 C C . ALA A 1 196 ? 18.859 14.984 -10.008 1 78.75 196 ALA A C 1
ATOM 1442 O O . ALA A 1 196 ? 18.312 13.969 -10.438 1 78.75 196 ALA A O 1
ATOM 1443 N N . THR A 1 197 ? 19.703 15.703 -10.648 1 84.94 197 THR A N 1
ATOM 1444 C CA . THR A 1 197 ? 20.156 15.273 -11.969 1 84.94 197 THR A CA 1
ATOM 1445 C C . THR A 1 197 ? 20.891 13.945 -11.883 1 84.94 197 THR A C 1
ATOM 1447 O O . THR A 1 197 ? 20.688 13.055 -12.711 1 84.94 197 THR A O 1
ATOM 1450 N N . ALA A 1 198 ? 21.734 13.844 -10.906 1 84.31 198 ALA A N 1
ATOM 1451 C CA . ALA A 1 198 ? 22.469 12.602 -10.703 1 84.31 198 ALA A CA 1
ATOM 1452 C C . ALA A 1 198 ? 21.516 11.438 -10.445 1 84.31 198 ALA A C 1
ATOM 1454 O O . ALA A 1 198 ? 21.719 10.336 -10.953 1 84.31 198 ALA A O 1
ATOM 1455 N N . THR A 1 199 ? 20.531 11.695 -9.656 1 84.44 199 THR A N 1
ATOM 1456 C CA . THR A 1 199 ? 19.531 10.664 -9.367 1 84.44 199 THR A CA 1
ATOM 1457 C C . THR A 1 199 ? 18.797 10.266 -10.633 1 84.44 199 THR A C 1
ATOM 1459 O O . THR A 1 199 ? 18.578 9.078 -10.883 1 84.44 199 THR A O 1
ATOM 1462 N N . LEU A 1 200 ? 18.422 11.219 -11.43 1 88.88 200 LEU A N 1
ATOM 1463 C CA . LEU A 1 200 ? 17.719 10.945 -12.68 1 88.88 200 LEU A CA 1
ATOM 1464 C C . LEU A 1 200 ? 18.594 10.125 -13.617 1 88.88 200 LEU A C 1
ATOM 1466 O O . LEU A 1 200 ? 18.125 9.156 -14.219 1 88.88 200 LEU A O 1
ATOM 1470 N N . CYS A 1 201 ? 19.781 10.5 -13.711 1 90 201 CYS A N 1
ATOM 1471 C CA . CYS A 1 201 ? 20.719 9.75 -14.539 1 90 201 CYS A CA 1
ATOM 1472 C C . CYS A 1 201 ? 20.859 8.32 -14.047 1 90 201 CYS A C 1
ATOM 1474 O O . CYS A 1 201 ? 20.875 7.379 -14.844 1 90 201 CYS A O 1
ATOM 1476 N N . TRP A 1 202 ? 20.953 8.18 -12.75 1 88.75 202 TRP A N 1
ATOM 1477 C CA . TRP A 1 202 ? 21.047 6.844 -12.164 1 88.75 202 TRP A CA 1
ATOM 1478 C C . TRP A 1 202 ? 19.812 6.008 -12.516 1 88.75 202 TRP A C 1
ATOM 1480 O O . TRP A 1 202 ? 19.938 4.832 -12.859 1 88.75 202 TRP A O 1
ATOM 1490 N N . ILE A 1 203 ? 18.656 6.594 -12.445 1 89.88 203 ILE A N 1
ATOM 1491 C CA . ILE A 1 203 ? 17.422 5.898 -12.75 1 89.88 203 ILE A CA 1
ATOM 1492 C C . ILE A 1 203 ? 17.422 5.469 -14.219 1 89.88 203 ILE A C 1
ATOM 1494 O O . ILE A 1 203 ? 17.125 4.312 -14.531 1 89.88 203 ILE A O 1
ATOM 1498 N N . VAL A 1 204 ? 17.812 6.363 -15.062 1 91.12 204 VAL A N 1
ATOM 1499 C CA . VAL A 1 204 ? 17.781 6.102 -16.5 1 91.12 204 VAL A CA 1
ATOM 1500 C C . VAL A 1 204 ? 18.797 5.016 -16.844 1 91.12 204 VAL A C 1
ATOM 1502 O O . VAL A 1 204 ? 18.5 4.098 -17.609 1 91.12 204 VAL A O 1
ATOM 1505 N N . VAL A 1 205 ? 19.938 5.117 -16.281 1 91.12 205 VAL A N 1
ATOM 1506 C CA . VAL A 1 205 ? 20.969 4.109 -16.5 1 91.12 205 VAL A CA 1
ATOM 1507 C C . VAL A 1 205 ? 20.484 2.754 -16 1 91.12 205 VAL A C 1
ATOM 1509 O O . VAL A 1 205 ? 20.672 1.732 -16.656 1 91.12 205 VAL A O 1
ATOM 1512 N N . SER A 1 206 ? 19.875 2.734 -14.844 1 91.56 206 SER A N 1
ATOM 1513 C CA . SER A 1 206 ? 19.344 1.497 -14.281 1 91.56 206 SER A CA 1
ATOM 1514 C C . SER A 1 206 ? 18.281 0.876 -15.188 1 91.56 206 SER A C 1
ATOM 1516 O O . SER A 1 206 ? 18.266 -0.34 -15.391 1 91.56 206 SER A O 1
ATOM 1518 N N . ILE A 1 207 ? 17.391 1.729 -15.703 1 89.56 207 ILE A N 1
ATOM 1519 C CA . ILE A 1 207 ? 16.375 1.248 -16.625 1 89.56 207 ILE A CA 1
ATOM 1520 C C . ILE A 1 207 ? 17.031 0.64 -17.859 1 89.56 207 ILE A C 1
ATOM 1522 O O . ILE A 1 207 ? 16.625 -0.424 -18.328 1 89.56 207 ILE A O 1
ATOM 1526 N N . GLY A 1 208 ? 18.062 1.322 -18.375 1 89 208 GLY A N 1
ATOM 1527 C CA . GLY A 1 208 ? 18.797 0.804 -19.5 1 89 208 GLY A CA 1
ATOM 1528 C C . GLY A 1 208 ? 19.469 -0.535 -19.234 1 89 208 GLY A C 1
ATOM 1529 O O . GLY A 1 208 ? 19.391 -1.446 -20.062 1 89 208 GLY A O 1
ATOM 1530 N N . CYS A 1 209 ? 20.078 -0.673 -18.078 1 88.69 209 CYS A N 1
ATOM 1531 C CA . CYS A 1 209 ? 20.719 -1.928 -17.688 1 88.69 209 CYS A CA 1
ATOM 1532 C C . CYS A 1 209 ? 19.688 -3.043 -17.562 1 88.69 209 CYS A C 1
ATOM 1534 O O . CYS A 1 209 ? 19.922 -4.172 -18 1 88.69 209 CYS A O 1
ATOM 1536 N N . LEU A 1 210 ? 18.547 -2.711 -17.031 1 88.62 210 LEU A N 1
ATOM 1537 C CA . LEU A 1 210 ? 17.484 -3.701 -16.859 1 88.62 210 LEU A CA 1
ATOM 1538 C C . LEU A 1 210 ? 16.953 -4.145 -18.219 1 88.62 210 LEU A C 1
ATOM 1540 O O . LEU A 1 210 ? 16.672 -5.328 -18.422 1 88.62 210 LEU A O 1
ATOM 1544 N N . ALA A 1 211 ? 16.766 -3.158 -19.062 1 87.5 211 ALA A N 1
ATOM 1545 C CA . ALA A 1 211 ? 16.281 -3.475 -20.406 1 87.5 211 ALA A CA 1
ATOM 1546 C C . ALA A 1 211 ? 17.25 -4.402 -21.125 1 87.5 211 ALA A C 1
ATOM 1548 O O . ALA A 1 211 ? 16.828 -5.352 -21.797 1 87.5 211 ALA A O 1
ATOM 1549 N N . ALA A 1 212 ? 18.531 -4.137 -20.969 1 88.38 212 ALA A N 1
ATOM 1550 C CA . ALA A 1 212 ? 19.547 -4.988 -21.578 1 88.38 212 ALA A CA 1
ATOM 1551 C C . ALA A 1 212 ? 19.516 -6.398 -21 1 88.38 212 ALA A C 1
ATOM 1553 O O . ALA A 1 212 ? 19.641 -7.387 -21.719 1 88.38 212 ALA A O 1
ATOM 1554 N N . TRP A 1 213 ? 19.328 -6.469 -19.766 1 87.69 213 TRP A N 1
ATOM 1555 C CA . TRP A 1 213 ? 19.219 -7.758 -19.094 1 87.69 213 TRP A CA 1
ATOM 1556 C C . TRP A 1 213 ? 17.969 -8.508 -19.531 1 87.69 213 TRP A C 1
ATOM 1558 O O . TRP A 1 213 ? 18.031 -9.695 -19.859 1 87.69 213 TRP A O 1
ATOM 1568 N N . ALA A 1 214 ? 16.828 -7.863 -19.656 1 85.38 214 ALA A N 1
ATOM 1569 C CA . ALA A 1 214 ? 15.539 -8.477 -19.969 1 85.38 214 ALA A CA 1
ATOM 1570 C C . ALA A 1 214 ? 15.523 -9 -21.406 1 85.38 214 ALA A C 1
ATOM 1572 O O . ALA A 1 214 ? 14.867 -10 -21.703 1 85.38 214 ALA A O 1
ATOM 1573 N N . THR A 1 215 ? 16.266 -8.312 -22.312 1 86.38 215 THR A N 1
ATOM 1574 C CA . THR A 1 215 ? 16.266 -8.711 -23.703 1 86.38 215 THR A CA 1
ATOM 1575 C C . THR A 1 215 ? 17.328 -9.766 -23.969 1 86.38 215 THR A C 1
ATOM 1577 O O . THR A 1 215 ? 17.406 -10.312 -25.078 1 86.38 215 THR A O 1
ATOM 1580 N N . GLY A 1 216 ? 18.141 -10.031 -23.062 1 82.75 216 GLY A N 1
ATOM 1581 C CA . GLY A 1 216 ? 19.141 -11.07 -23.203 1 82.75 216 GLY A CA 1
ATOM 1582 C C . GLY A 1 216 ? 20.359 -10.625 -24 1 82.75 216 GLY A C 1
ATOM 1583 O O . GLY A 1 216 ? 21.031 -11.438 -24.625 1 82.75 216 GLY A O 1
ATOM 1584 N N . LEU A 1 217 ? 20.609 -9.398 -24.031 1 86.06 217 LEU A N 1
ATOM 1585 C CA . LEU A 1 217 ? 21.812 -8.898 -24.703 1 86.06 217 LEU A CA 1
ATOM 1586 C C . LEU A 1 217 ? 23.078 -9.469 -24.062 1 86.06 217 LEU A C 1
ATOM 1588 O O . LEU A 1 217 ? 23.094 -9.75 -22.875 1 86.06 217 LEU A O 1
ATOM 1592 N N . PRO A 1 218 ? 24.094 -9.797 -25 1 86.31 218 PRO A N 1
ATOM 1593 C CA . PRO A 1 218 ? 25.359 -10.25 -24.438 1 86.31 218 PRO A CA 1
ATOM 1594 C C . PRO A 1 218 ? 25.891 -9.305 -23.359 1 86.31 218 PRO A C 1
ATOM 1596 O O . PRO A 1 218 ? 25.922 -8.086 -23.562 1 86.31 218 PRO A O 1
ATOM 1599 N N . GLY A 1 219 ? 26.078 -9.805 -22.141 1 87.69 219 GLY A N 1
ATOM 1600 C CA . GLY A 1 219 ? 26.578 -9 -21.031 1 87.69 219 GLY A CA 1
ATOM 1601 C C . GLY A 1 219 ? 25.469 -8.469 -20.141 1 87.69 219 GLY A C 1
ATOM 1602 O O . GLY A 1 219 ? 25.734 -7.754 -19.172 1 87.69 219 GLY A O 1
ATOM 1603 N N . GLY A 1 220 ? 24.312 -8.672 -20.547 1 85.69 220 GLY A N 1
ATOM 1604 C CA . GLY A 1 220 ? 23.172 -8.195 -19.766 1 85.69 220 GLY A CA 1
ATOM 1605 C C . GLY A 1 220 ? 23.219 -8.641 -18.312 1 85.69 220 GLY A C 1
ATOM 1606 O O . GLY A 1 220 ? 22.922 -7.863 -17.406 1 85.69 220 GLY A O 1
ATOM 1607 N N . ASP A 1 221 ? 23.625 -9.812 -18.156 1 89 221 ASP A N 1
ATOM 1608 C CA . ASP A 1 221 ? 23.75 -10.336 -16.797 1 89 221 ASP A CA 1
ATOM 1609 C C . ASP A 1 221 ? 24.797 -9.57 -16 1 89 221 ASP A C 1
ATOM 1611 O O . ASP A 1 221 ? 24.578 -9.234 -14.828 1 89 221 ASP A O 1
ATOM 1615 N N . ALA A 1 222 ? 25.875 -9.375 -16.688 1 90.5 222 ALA A N 1
ATOM 1616 C CA . ALA A 1 222 ? 26.938 -8.625 -16.031 1 90.5 222 ALA A CA 1
ATOM 1617 C C . ALA A 1 222 ? 26.484 -7.211 -15.695 1 90.5 222 ALA A C 1
ATOM 1619 O O . ALA A 1 222 ? 26.812 -6.691 -14.625 1 90.5 222 ALA A O 1
ATOM 1620 N N . LEU A 1 223 ? 25.75 -6.617 -16.578 1 88.62 223 LEU A N 1
ATOM 1621 C CA . LEU A 1 223 ? 25.25 -5.262 -16.344 1 88.62 223 LEU A CA 1
ATOM 1622 C C . LEU A 1 223 ? 24.312 -5.215 -15.156 1 88.62 223 LEU A C 1
ATOM 1624 O O . LEU A 1 223 ? 24.359 -4.285 -14.352 1 88.62 223 LEU A O 1
ATOM 1628 N N . LEU A 1 224 ? 23.469 -6.133 -15.062 1 88.69 224 LEU A N 1
ATOM 1629 C CA . LEU A 1 224 ? 22.547 -6.211 -13.93 1 88.69 224 LEU A CA 1
ATOM 1630 C C . LEU A 1 224 ? 23.312 -6.352 -12.617 1 88.69 224 LEU A C 1
ATOM 1632 O O . LEU A 1 224 ? 23 -5.684 -11.633 1 88.69 224 LEU A O 1
ATOM 1636 N N . HIS A 1 225 ? 24.312 -7.199 -12.641 1 91.62 225 HIS A N 1
ATOM 1637 C CA . HIS A 1 225 ? 25.109 -7.43 -11.438 1 91.62 225 HIS A CA 1
ATOM 1638 C C . HIS A 1 225 ? 25.875 -6.172 -11.031 1 91.62 225 HIS A C 1
ATOM 1640 O O . HIS A 1 225 ? 25.875 -5.793 -9.852 1 91.62 225 HIS A O 1
ATOM 1646 N N . VAL A 1 226 ? 26.422 -5.555 -11.977 1 89.69 226 VAL A N 1
ATOM 1647 C CA . VAL A 1 226 ? 27.172 -4.34 -11.703 1 89.69 226 VAL A CA 1
ATOM 1648 C C . VAL A 1 226 ? 26.234 -3.25 -11.195 1 89.69 226 VAL A C 1
ATOM 1650 O O . VAL A 1 226 ? 26.531 -2.57 -10.211 1 89.69 226 VAL A O 1
ATOM 1653 N N . GLY A 1 227 ? 25.172 -3.111 -11.891 1 89.44 227 GLY A N 1
ATOM 1654 C CA . GLY A 1 227 ? 24.203 -2.113 -11.469 1 89.44 227 GLY A CA 1
ATOM 1655 C C . GLY A 1 227 ? 23.672 -2.363 -10.078 1 89.44 227 GLY A C 1
ATOM 1656 O O . GLY A 1 227 ? 23.562 -1.438 -9.266 1 89.44 227 GLY A O 1
ATOM 1657 N N . ALA A 1 228 ? 23.328 -3.535 -9.789 1 91.56 228 ALA A N 1
ATOM 1658 C CA . ALA A 1 228 ? 22.781 -3.902 -8.484 1 91.56 228 ALA A CA 1
ATOM 1659 C C . ALA A 1 228 ? 23.812 -3.703 -7.379 1 91.56 228 ALA A C 1
ATOM 1661 O O . ALA A 1 228 ? 23.5 -3.17 -6.312 1 91.56 228 ALA A O 1
ATOM 1662 N N . PHE A 1 229 ? 25.016 -4.09 -7.652 1 91.5 229 PHE A N 1
ATOM 1663 C CA . PHE A 1 229 ? 26.078 -3.91 -6.672 1 91.5 229 PHE A CA 1
ATOM 1664 C C . PHE A 1 229 ? 26.344 -2.43 -6.422 1 91.5 229 PHE A C 1
ATOM 1666 O O . PHE A 1 229 ? 26.594 -2.021 -5.285 1 91.5 229 PHE A O 1
ATOM 1673 N N . ALA A 1 230 ? 26.344 -1.732 -7.488 1 90.38 230 ALA A N 1
ATOM 1674 C CA . ALA A 1 230 ? 26.547 -0.292 -7.359 1 90.38 230 ALA A CA 1
ATOM 1675 C C . ALA A 1 230 ? 25.453 0.338 -6.496 1 90.38 230 ALA A C 1
ATOM 1677 O O . ALA A 1 230 ? 25.734 1.2 -5.664 1 90.38 230 ALA A O 1
ATOM 1678 N N . GLN A 1 231 ? 24.266 -0.077 -6.695 1 90.19 231 GLN A N 1
ATOM 1679 C CA . GLN A 1 231 ? 23.141 0.433 -5.914 1 90.19 231 GLN A CA 1
ATOM 1680 C C . GLN A 1 231 ? 23.312 0.104 -4.434 1 90.19 231 GLN A C 1
ATOM 1682 O O . GLN A 1 231 ? 23.109 0.962 -3.572 1 90.19 231 GLN A O 1
ATOM 1687 N N . ILE A 1 232 ? 23.672 -1.089 -4.105 1 91.38 232 ILE A N 1
ATOM 1688 C CA . ILE A 1 232 ? 23.844 -1.546 -2.73 1 91.38 232 ILE A CA 1
ATOM 1689 C C . ILE A 1 232 ? 25.016 -0.792 -2.08 1 91.38 232 ILE A C 1
ATOM 1691 O O . ILE A 1 232 ? 24.906 -0.355 -0.931 1 91.38 232 ILE A O 1
ATOM 1695 N N . THR A 1 233 ? 26.031 -0.592 -2.846 1 88 233 THR A N 1
ATOM 1696 C CA . THR A 1 233 ? 27.203 0.122 -2.346 1 88 233 THR A CA 1
ATOM 1697 C C . THR A 1 233 ? 26.875 1.583 -2.066 1 88 233 THR A C 1
ATOM 1699 O O . THR A 1 233 ? 27.281 2.135 -1.042 1 88 233 THR A O 1
ATOM 1702 N N . LEU A 1 234 ? 26.156 2.141 -2.977 1 82.94 234 LEU A N 1
ATOM 1703 C CA . LEU A 1 234 ? 25.75 3.525 -2.795 1 82.94 234 LEU A CA 1
ATOM 1704 C C . LEU A 1 234 ? 24.906 3.678 -1.528 1 82.94 234 LEU A C 1
ATOM 1706 O O . LEU A 1 234 ? 25.078 4.637 -0.774 1 82.94 234 LEU A O 1
ATOM 1710 N N . ALA A 1 235 ? 24.062 2.764 -1.303 1 83.69 235 ALA A N 1
ATOM 1711 C CA . ALA A 1 235 ? 23.203 2.807 -0.122 1 83.69 235 ALA A CA 1
ATOM 1712 C C . ALA A 1 235 ? 24.016 2.602 1.153 1 83.69 235 ALA A C 1
ATOM 1714 O O . ALA A 1 235 ? 23.766 3.266 2.164 1 83.69 235 ALA A O 1
ATOM 1715 N N . ALA A 1 236 ? 24.953 1.739 1.092 1 82.69 236 ALA A N 1
ATOM 1716 C CA . ALA A 1 236 ? 25.766 1.41 2.254 1 82.69 236 ALA A CA 1
ATOM 1717 C C . ALA A 1 236 ? 26.719 2.555 2.598 1 82.69 236 ALA A C 1
ATOM 1719 O O . ALA A 1 236 ? 27.031 2.775 3.77 1 82.69 236 ALA A O 1
ATOM 1720 N N . MET A 1 237 ? 27.141 3.299 1.631 1 78.88 237 MET A N 1
ATOM 1721 C CA . MET A 1 237 ? 28.141 4.34 1.831 1 78.88 237 MET A CA 1
ATOM 1722 C C . MET A 1 237 ? 27.469 5.68 2.141 1 78.88 237 MET A C 1
ATOM 1724 O O . MET A 1 237 ? 28.141 6.625 2.564 1 78.88 237 MET A O 1
ATOM 1728 N N . ALA A 1 238 ? 26.219 5.66 1.959 1 71.94 238 ALA A N 1
ATOM 1729 C CA . ALA A 1 238 ? 25.5 6.918 2.127 1 71.94 238 ALA A CA 1
ATOM 1730 C C . ALA A 1 238 ? 25.688 7.477 3.535 1 71.94 238 ALA A C 1
ATOM 1732 O O . ALA A 1 238 ? 25.953 8.664 3.709 1 71.94 238 ALA A O 1
ATOM 1733 N N . PRO A 1 239 ? 25.688 6.637 4.559 1 68.38 239 PRO A N 1
ATOM 1734 C CA . PRO A 1 239 ? 25.938 7.18 5.895 1 68.38 239 PRO A CA 1
ATOM 1735 C C . PRO A 1 239 ? 27.344 7.758 6.047 1 68.38 239 PRO A C 1
ATOM 1737 O O . PRO A 1 239 ? 27.531 8.758 6.742 1 68.38 239 PRO A O 1
ATOM 1740 N N . LEU A 1 240 ? 28.234 7.145 5.41 1 66.94 240 LEU A N 1
ATOM 1741 C CA . LEU A 1 240 ? 29.609 7.586 5.516 1 66.94 240 LEU A CA 1
ATOM 1742 C C . LEU A 1 240 ? 29.812 8.922 4.801 1 66.94 240 LEU A C 1
ATOM 1744 O O . LEU A 1 240 ? 30.562 9.781 5.281 1 66.94 240 LEU A O 1
ATOM 1748 N N . LEU A 1 241 ? 29.125 9.094 3.768 1 64.56 241 LEU A N 1
ATOM 1749 C CA . LEU A 1 241 ? 29.266 10.328 2.998 1 64.56 241 LEU A CA 1
ATOM 1750 C C . LEU A 1 241 ? 28.656 11.508 3.752 1 64.56 241 LEU A C 1
ATOM 1752 O O . LEU A 1 241 ? 29.203 12.609 3.727 1 64.56 241 LEU A O 1
ATOM 1756 N N . VAL A 1 242 ? 27.625 11.18 4.473 1 62.44 242 VAL A N 1
ATOM 1757 C CA . VAL A 1 242 ? 26.969 12.227 5.254 1 62.44 242 VAL A CA 1
ATOM 1758 C C . VAL A 1 242 ? 27.844 12.602 6.445 1 62.44 242 VAL A C 1
ATOM 1760 O O . VAL A 1 242 ? 28.016 13.789 6.75 1 62.44 242 VAL A O 1
ATOM 1763 N N . ILE A 1 243 ? 28.438 11.586 7.051 1 60.72 243 ILE A N 1
ATOM 1764 C CA . ILE A 1 243 ? 29.312 11.828 8.188 1 60.72 243 ILE A CA 1
ATOM 1765 C C . ILE A 1 243 ? 30.531 12.641 7.738 1 60.72 243 ILE A C 1
ATOM 1767 O O . ILE A 1 243 ? 30.938 13.594 8.414 1 60.72 243 ILE A O 1
ATOM 1771 N N . ARG A 1 244 ? 30.953 12.336 6.641 1 61.47 244 ARG A N 1
ATOM 1772 C CA . ARG A 1 244 ? 32.125 13.031 6.117 1 61.47 244 ARG A CA 1
ATOM 1773 C C . ARG A 1 244 ? 31.797 14.492 5.801 1 61.47 244 ARG A C 1
ATOM 1775 O O . ARG A 1 244 ? 32.594 15.383 6.055 1 61.47 244 ARG A O 1
ATOM 1782 N N . ARG A 1 245 ? 30.656 14.664 5.293 1 61.78 245 ARG A N 1
ATOM 1783 C CA . ARG A 1 245 ? 30.234 16.016 4.953 1 61.78 245 ARG A CA 1
ATOM 1784 C C . ARG A 1 245 ? 30.031 16.859 6.207 1 61.78 245 ARG A C 1
ATOM 1786 O O . ARG A 1 245 ? 30.406 18.047 6.23 1 61.78 245 ARG A O 1
ATOM 1793 N N . LYS A 1 246 ? 29.484 16.203 7.199 1 61.94 246 LYS A N 1
ATOM 1794 C CA . LYS A 1 246 ? 29.281 16.922 8.461 1 61.94 246 LYS A CA 1
ATOM 1795 C C . LYS A 1 246 ? 30.625 17.266 9.109 1 61.94 246 LYS A C 1
ATOM 1797 O O . LYS A 1 246 ? 30.797 18.359 9.641 1 61.94 246 LYS A O 1
ATOM 1802 N N . VAL A 1 247 ? 31.469 16.359 9.055 1 60.22 247 VAL A N 1
ATOM 1803 C CA . VAL A 1 247 ? 32.781 16.578 9.617 1 60.22 247 VAL A CA 1
ATOM 1804 C C . VAL A 1 247 ? 33.531 17.656 8.82 1 60.22 247 VAL A C 1
ATOM 1806 O O . VAL A 1 247 ? 34.188 18.531 9.391 1 60.22 247 VAL A O 1
ATOM 1809 N N . GLY A 1 248 ? 33.25 17.562 7.562 1 56.81 248 GLY A N 1
ATOM 1810 C CA . GLY A 1 248 ? 33.844 18.578 6.715 1 56.81 248 GLY A CA 1
ATOM 1811 C C . GLY A 1 248 ? 33.312 19.969 6.969 1 56.81 248 GLY A C 1
ATOM 1812 O O . GLY A 1 248 ? 34.062 20.938 7.012 1 56.81 248 GLY A O 1
ATOM 1813 N N . GLN A 1 249 ? 32 20 7.066 1 60.69 249 GLN A N 1
ATOM 1814 C CA . GLN A 1 249 ? 31.391 21.281 7.367 1 60.69 249 GLN A CA 1
ATOM 1815 C C . GLN A 1 249 ? 31.875 21.828 8.711 1 60.69 249 GLN A C 1
ATOM 1817 O O . GLN A 1 249 ? 32.125 23.016 8.844 1 60.69 249 GLN A O 1
ATOM 1822 N N . LYS A 1 250 ? 31.969 20.984 9.695 1 65.19 250 LYS A N 1
ATOM 1823 C CA . LYS A 1 250 ? 32.469 21.375 11.008 1 65.19 250 LYS A CA 1
ATOM 1824 C C . LYS A 1 250 ? 33.906 21.891 10.922 1 65.19 250 LYS A C 1
ATOM 1826 O O . LYS A 1 250 ? 34.25 22.875 11.555 1 65.19 250 LYS A O 1
ATOM 1831 N N . VAL A 1 251 ? 34.625 21.188 10.195 1 66.56 251 VAL A N 1
ATOM 1832 C CA . VAL A 1 251 ? 36.031 21.594 10.016 1 66.56 251 VAL A CA 1
ATOM 1833 C C . VAL A 1 251 ? 36.094 22.938 9.289 1 66.56 251 VAL A C 1
ATOM 1835 O O . VAL A 1 251 ? 36.906 23.797 9.641 1 66.56 251 VAL A O 1
ATOM 1838 N N . GLY A 1 252 ? 35.219 23.031 8.336 1 64.69 252 GLY A N 1
ATOM 1839 C CA . GLY A 1 252 ? 35.156 24.297 7.613 1 64.69 252 GLY A CA 1
ATOM 1840 C C . GLY A 1 252 ? 34.75 25.453 8.492 1 64.69 252 GLY A C 1
ATOM 1841 O O . GLY A 1 252 ? 35.312 26.547 8.398 1 64.69 252 GLY A O 1
ATOM 1842 N N . ASP A 1 253 ? 33.812 25.188 9.281 1 69.19 253 ASP A N 1
ATOM 1843 C CA . ASP A 1 253 ? 33.344 26.219 10.211 1 69.19 253 ASP A CA 1
ATOM 1844 C C . ASP A 1 253 ? 34.438 26.609 11.188 1 69.19 253 ASP A C 1
ATOM 1846 O O . ASP A 1 253 ? 34.625 27.797 11.5 1 69.19 253 ASP A O 1
ATOM 1850 N N . VAL A 1 254 ? 35.188 25.672 11.719 1 72.81 254 VAL A N 1
ATOM 1851 C CA . VAL A 1 254 ? 36.281 25.922 12.656 1 72.81 254 VAL A CA 1
ATOM 1852 C C . VAL A 1 254 ? 37.375 26.734 11.969 1 72.81 254 VAL A C 1
ATOM 1854 O O . VAL A 1 254 ? 37.938 27.656 12.562 1 72.81 254 VAL A O 1
ATOM 1857 N N . ARG A 1 255 ? 37.594 26.406 10.75 1 70.31 255 ARG A N 1
ATOM 1858 C CA . ARG A 1 255 ? 38.625 27.125 10 1 70.31 255 ARG A CA 1
ATOM 1859 C C . ARG A 1 255 ? 38.219 28.562 9.75 1 70.31 255 ARG A C 1
ATOM 1861 O O . ARG A 1 255 ? 39.031 29.484 9.844 1 70.31 255 ARG A O 1
ATOM 1868 N N . ALA A 1 256 ? 36.938 28.734 9.484 1 74.31 256 ALA A N 1
ATOM 1869 C CA . ALA A 1 256 ? 36.406 30.078 9.242 1 74.31 256 ALA A CA 1
ATOM 1870 C C . ALA A 1 256 ? 36.438 30.922 10.508 1 74.31 256 ALA A C 1
ATOM 1872 O O . ALA A 1 256 ? 36.812 32.094 10.461 1 74.31 256 ALA A O 1
ATOM 1873 N N . ARG A 1 257 ? 36.125 30.344 11.555 1 76.75 257 ARG A N 1
ATOM 1874 C CA . ARG A 1 257 ? 36.188 31.047 12.828 1 76.75 257 ARG A CA 1
ATOM 1875 C C . ARG A 1 257 ? 37.625 31.422 13.18 1 76.75 257 ARG A C 1
ATOM 1877 O O . ARG A 1 257 ? 37.875 32.5 13.688 1 76.75 257 ARG A O 1
ATOM 1884 N N . ARG A 1 258 ? 38.5 30.531 12.992 1 76.19 258 ARG A N 1
ATOM 1885 C CA . ARG A 1 258 ? 39.906 30.797 13.273 1 76.19 258 ARG A CA 1
ATOM 1886 C C . ARG A 1 258 ? 40.438 31.906 12.383 1 76.19 258 ARG A C 1
ATOM 1888 O O . ARG A 1 258 ? 41.219 32.75 12.844 1 76.19 258 ARG A O 1
ATOM 1895 N N . ALA A 1 259 ? 40 31.969 11.234 1 80.06 259 ALA A N 1
ATOM 1896 C CA . ALA A 1 259 ? 40.438 33 10.297 1 80.06 259 ALA A CA 1
ATOM 1897 C C . ALA A 1 259 ? 39.906 34.375 10.703 1 80.06 259 ALA A C 1
ATOM 1899 O O . ALA A 1 259 ? 40.625 35.375 10.617 1 80.06 259 ALA A O 1
ATOM 1900 N N . GLU A 1 260 ? 38.688 34.344 11.102 1 77.31 260 GLU A N 1
ATOM 1901 C CA . GLU A 1 260 ? 38.094 35.594 11.578 1 77.31 260 GLU A CA 1
ATOM 1902 C C . GLU A 1 260 ? 38.812 36.094 12.828 1 77.31 260 GLU A C 1
ATOM 1904 O O . GLU A 1 260 ? 38.969 37.312 12.992 1 77.31 260 GLU A O 1
ATOM 1909 N N . SER A 1 261 ? 39.219 35.25 13.641 1 78.81 261 SER A N 1
ATOM 1910 C CA . SER A 1 261 ? 39.875 35.625 14.875 1 78.81 261 SER A CA 1
ATOM 1911 C C . SER A 1 261 ? 41.281 36.188 14.602 1 78.81 261 SER A C 1
ATOM 1913 O O . SER A 1 261 ? 41.781 37.031 15.367 1 78.81 261 SER A O 1
ATOM 1915 N N . ARG A 1 262 ? 41.844 35.812 13.562 1 74.75 262 ARG A N 1
ATOM 1916 C CA . ARG A 1 262 ? 43.156 36.344 13.227 1 74.75 262 ARG A CA 1
ATOM 1917 C C . ARG A 1 262 ? 43.094 37.719 12.609 1 74.75 262 ARG A C 1
ATOM 1919 O O . ARG A 1 262 ? 44.031 38.5 12.68 1 74.75 262 ARG A O 1
ATOM 1926 N N . LEU A 1 263 ? 41.969 37.938 11.953 1 72.75 263 LEU A N 1
ATOM 1927 C CA . LEU A 1 263 ? 41.812 39.219 11.312 1 72.75 263 LEU A CA 1
ATOM 1928 C C . LEU A 1 263 ? 41.406 40.281 12.328 1 72.75 263 LEU A C 1
ATOM 1930 O O . LEU A 1 263 ? 41.531 41.5 12.062 1 72.75 263 LEU A O 1
ATOM 1934 N N . GLY A 1 264 ? 40.969 40 13.438 1 61.38 264 GLY A N 1
ATOM 1935 C CA . GLY A 1 264 ? 40.719 40.969 14.484 1 61.38 264 GLY A CA 1
ATOM 1936 C C . GLY A 1 264 ? 41.875 41.094 15.469 1 61.38 264 GLY A C 1
ATOM 1937 O O . GLY A 1 264 ? 42.688 40.156 15.578 1 61.38 264 GLY A O 1
ATOM 1938 N N . MET B 1 1 ? 3.418 21.172 34.625 1 28.75 1 MET B N 1
ATOM 1939 C CA . MET B 1 1 ? 3.312 21.25 33.188 1 28.75 1 MET B CA 1
ATOM 1940 C C . MET B 1 1 ? 4.223 20.234 32.5 1 28.75 1 MET B C 1
ATOM 1942 O O . MET B 1 1 ? 5.445 20.281 32.656 1 28.75 1 MET B O 1
ATOM 1946 N N . ARG B 1 2 ? 3.754 18.984 32.281 1 38.47 2 ARG B N 1
ATOM 1947 C CA . ARG B 1 2 ? 4.633 17.906 31.828 1 38.47 2 ARG B CA 1
ATOM 1948 C C . ARG B 1 2 ? 5.387 18.297 30.562 1 38.47 2 ARG B C 1
ATOM 1950 O O . ARG B 1 2 ? 4.848 19.016 29.703 1 38.47 2 ARG B O 1
ATOM 1957 N N . ALA B 1 3 ? 6.621 18.312 30.516 1 40.03 3 ALA B N 1
ATOM 1958 C CA . ALA B 1 3 ? 7.523 18.641 29.406 1 40.03 3 ALA B CA 1
ATOM 1959 C C . ALA B 1 3 ? 7.027 18.031 28.094 1 40.03 3 ALA B C 1
ATOM 1961 O O . ALA B 1 3 ? 6.484 16.922 28.094 1 40.03 3 ALA B O 1
ATOM 1962 N N . PRO B 1 4 ? 6.77 18.812 27.047 1 41.31 4 PRO B N 1
ATOM 1963 C CA . PRO B 1 4 ? 6.336 18.266 25.75 1 41.31 4 PRO B CA 1
ATOM 1964 C C . PRO B 1 4 ? 7.102 17.016 25.344 1 41.31 4 PRO B C 1
ATOM 1966 O O . PRO B 1 4 ? 8.32 16.953 25.516 1 41.31 4 PRO B O 1
ATOM 1969 N N . ARG B 1 5 ? 6.613 15.883 25.625 1 43.12 5 ARG B N 1
ATOM 1970 C CA . ARG B 1 5 ? 7.246 14.633 25.219 1 43.12 5 ARG B CA 1
ATOM 1971 C C . ARG B 1 5 ? 7.93 14.773 23.875 1 43.12 5 ARG B C 1
ATOM 1973 O O . ARG B 1 5 ? 7.461 15.523 23.016 1 43.12 5 ARG B O 1
ATOM 1980 N N . SER B 1 6 ? 9.109 14.531 23.828 1 43.94 6 SER B N 1
ATOM 1981 C CA . SER B 1 6 ? 9.883 14.617 22.594 1 43.94 6 SER B CA 1
ATOM 1982 C C . SER B 1 6 ? 9.125 13.969 21.438 1 43.94 6 SER B C 1
ATOM 1984 O O . SER B 1 6 ? 8.547 12.891 21.594 1 43.94 6 SER B O 1
ATOM 1986 N N . PRO B 1 7 ? 8.609 14.672 20.453 1 48.56 7 PRO B N 1
ATOM 1987 C CA . PRO B 1 7 ? 7.75 14.344 19.312 1 48.56 7 PRO B CA 1
ATOM 1988 C C . PRO B 1 7 ? 8.086 12.984 18.688 1 48.56 7 PRO B C 1
ATOM 1990 O O . PRO B 1 7 ? 7.379 12.516 17.797 1 48.56 7 PRO B O 1
ATOM 1993 N N . GLN B 1 8 ? 9.234 12.258 19.156 1 58.44 8 GLN B N 1
ATOM 1994 C CA . GLN B 1 8 ? 9.734 11.094 18.422 1 58.44 8 GLN B CA 1
ATOM 1995 C C . GLN B 1 8 ? 9.211 9.797 19.031 1 58.44 8 GLN B C 1
ATOM 1997 O O . GLN B 1 8 ? 9.531 8.711 18.547 1 58.44 8 GLN B O 1
ATOM 2002 N N . HIS B 1 9 ? 8.328 9.875 20.062 1 67.88 9 HIS B N 1
ATOM 2003 C CA . HIS B 1 9 ? 7.988 8.594 20.672 1 67.88 9 HIS B CA 1
ATOM 2004 C C . HIS B 1 9 ? 6.621 8.102 20.203 1 67.88 9 HIS B C 1
ATOM 2006 O O . HIS B 1 9 ? 5.703 8.906 20.016 1 67.88 9 HIS B O 1
ATOM 2012 N N . LEU B 1 10 ? 6.633 6.867 19.984 1 76.81 10 LEU B N 1
ATOM 2013 C CA . LEU B 1 10 ? 5.398 6.211 19.562 1 76.81 10 LEU B CA 1
ATOM 2014 C C . LEU B 1 10 ? 4.445 6.066 20.75 1 76.81 10 LEU B C 1
ATOM 2016 O O . LEU B 1 10 ? 4.855 5.664 21.844 1 76.81 10 LEU B O 1
ATOM 2020 N N . SER B 1 11 ? 3.223 6.527 20.641 1 81.25 11 SER B N 1
ATOM 2021 C CA . SER B 1 11 ? 2.152 6.387 21.625 1 81.25 11 SER B CA 1
ATOM 2022 C C . SER B 1 11 ? 1.439 5.047 21.469 1 81.25 11 SER B C 1
ATOM 2024 O O . SER B 1 11 ? 1.715 4.289 20.547 1 81.25 11 SER B O 1
ATOM 2026 N N . THR B 1 12 ? 0.617 4.656 22.453 1 83.88 12 THR B N 1
ATOM 2027 C CA . THR B 1 12 ? -0.194 3.445 22.391 1 83.88 12 THR B CA 1
ATOM 2028 C C . THR B 1 12 ? -1.058 3.438 21.125 1 83.88 12 THR B C 1
ATOM 2030 O O . THR B 1 12 ? -1.215 2.398 20.484 1 83.88 12 THR B O 1
ATOM 2033 N N . ALA B 1 13 ? -1.572 4.59 20.781 1 87.62 13 ALA B N 1
ATOM 2034 C CA . ALA B 1 13 ? -2.367 4.719 19.562 1 87.62 13 ALA B CA 1
ATOM 2035 C C . ALA B 1 13 ? -1.541 4.367 18.328 1 87.62 13 ALA B C 1
ATOM 2037 O O . ALA B 1 13 ? -2.049 3.75 17.391 1 87.62 13 ALA B O 1
ATOM 2038 N N . ASP B 1 14 ? -0.315 4.684 18.438 1 91.56 14 ASP B N 1
ATOM 2039 C CA . ASP B 1 14 ? 0.567 4.422 17.297 1 91.56 14 ASP B CA 1
ATOM 2040 C C . ASP B 1 14 ? 0.805 2.926 17.125 1 91.56 14 ASP B C 1
ATOM 2042 O O . ASP B 1 14 ? 0.91 2.438 16 1 91.56 14 ASP B O 1
ATOM 2046 N N . PHE B 1 15 ? 0.818 2.232 18.234 1 92.31 15 PHE B N 1
ATOM 2047 C CA . PHE B 1 15 ? 1.001 0.788 18.156 1 92.31 15 PHE B CA 1
ATOM 2048 C C . PHE B 1 15 ? -0.223 0.12 17.531 1 92.31 15 PHE B C 1
ATOM 2050 O O . PHE B 1 15 ? -0.095 -0.845 16.781 1 92.31 15 PHE B O 1
ATOM 2057 N N . LEU B 1 16 ? -1.363 0.621 17.891 1 93.44 16 LEU B N 1
ATOM 2058 C CA . LEU B 1 16 ? -2.59 0.108 17.297 1 93.44 16 LEU B CA 1
ATOM 2059 C C . LEU B 1 16 ? -2.621 0.394 15.789 1 93.44 16 LEU B C 1
ATOM 2061 O O . LEU B 1 16 ? -3.025 -0.461 15 1 93.44 16 LEU B O 1
ATOM 2065 N N . THR B 1 17 ? -2.131 1.56 15.43 1 95.12 17 THR B N 1
ATOM 2066 C CA . THR B 1 17 ? -2.066 1.953 14.023 1 95.12 17 THR B CA 1
ATOM 2067 C C . THR B 1 17 ? -1.107 1.051 13.25 1 95.12 17 THR B C 1
ATOM 2069 O O . THR B 1 17 ? -1.412 0.62 12.141 1 95.12 17 THR B O 1
ATOM 2072 N N . LEU B 1 18 ? 0.013 0.774 13.898 1 96.06 18 LEU B N 1
ATOM 2073 C CA . LEU B 1 18 ? 0.964 -0.134 13.266 1 96.06 18 LEU B CA 1
ATOM 2074 C C . LEU B 1 18 ? 0.381 -1.538 13.148 1 96.06 18 LEU B C 1
ATOM 2076 O O . LEU B 1 18 ? 0.666 -2.258 12.195 1 96.06 18 LEU B O 1
ATOM 2080 N N . GLY B 1 19 ? -0.387 -1.945 14.156 1 97.12 19 GLY B N 1
ATOM 2081 C CA . GLY B 1 19 ? -1.115 -3.201 14.062 1 97.12 19 GLY B CA 1
ATOM 2082 C C . GLY B 1 19 ? -2.035 -3.262 12.852 1 97.12 19 GLY B C 1
ATOM 2083 O O . GLY B 1 19 ? -2.143 -4.301 12.203 1 97.12 19 GLY B O 1
ATOM 2084 N N . ASN B 1 20 ? -2.701 -2.162 12.578 1 97.25 20 ASN B N 1
ATOM 2085 C CA . ASN B 1 20 ? -3.533 -2.053 11.383 1 97.25 20 ASN B CA 1
ATOM 2086 C C . ASN B 1 20 ? -2.719 -2.273 10.109 1 97.25 20 ASN B C 1
ATOM 2088 O O . ASN B 1 20 ? -3.111 -3.061 9.25 1 97.25 20 ASN B O 1
ATOM 2092 N N . ALA B 1 21 ? -1.563 -1.675 10.031 1 97.69 21 ALA B N 1
ATOM 2093 C CA . ALA B 1 21 ? -0.694 -1.806 8.867 1 97.69 21 ALA B CA 1
ATOM 2094 C C . ALA B 1 21 ? -0.233 -3.25 8.688 1 97.69 21 ALA B C 1
ATOM 2096 O O . ALA B 1 21 ? -0.234 -3.771 7.57 1 97.69 21 ALA B O 1
ATOM 209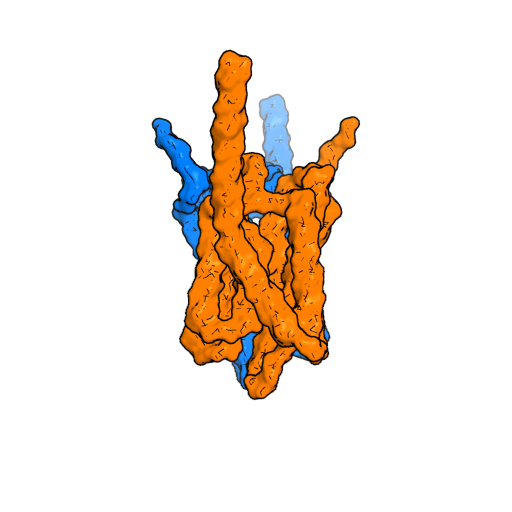7 N N . VAL B 1 22 ? 0.121 -3.848 9.789 1 98.06 22 VAL B N 1
ATOM 2098 C CA . VAL B 1 22 ? 0.583 -5.23 9.758 1 98.06 22 VAL B CA 1
ATOM 2099 C C . VAL B 1 22 ? -0.54 -6.141 9.266 1 98.06 22 VAL B C 1
ATOM 2101 O O . VAL B 1 22 ? -0.314 -7.016 8.422 1 98.06 22 VAL B O 1
ATOM 2104 N N . CYS B 1 23 ? -1.725 -5.953 9.773 1 97.69 23 CYS B N 1
ATOM 2105 C CA . CYS B 1 23 ? -2.873 -6.746 9.344 1 97.69 23 CYS B CA 1
ATOM 2106 C C . CYS B 1 23 ? -3.123 -6.582 7.848 1 97.69 23 CYS B C 1
ATOM 2108 O O . CYS B 1 23 ? -3.43 -7.551 7.156 1 97.69 23 CYS B O 1
ATOM 2110 N N . GLY B 1 24 ? -2.975 -5.379 7.363 1 97.88 24 GLY B N 1
ATOM 2111 C CA . GLY B 1 24 ? -3.152 -5.129 5.941 1 97.88 24 GLY B CA 1
ATOM 2112 C C . GLY B 1 24 ? -2.17 -5.891 5.074 1 97.88 24 GLY B C 1
ATOM 2113 O O . GLY B 1 24 ? -2.561 -6.512 4.082 1 97.88 24 GLY B O 1
ATOM 2114 N N . PHE B 1 25 ? -0.919 -5.824 5.461 1 98.38 25 PHE B N 1
ATOM 2115 C CA . PHE B 1 25 ? 0.096 -6.516 4.676 1 98.38 25 PHE B CA 1
ATOM 2116 C C . PHE B 1 25 ? -0.102 -8.023 4.742 1 98.38 25 PHE B C 1
ATOM 2118 O O . PHE B 1 25 ? 0.054 -8.727 3.738 1 98.38 25 PHE B O 1
ATOM 2125 N N . LEU B 1 26 ? -0.42 -8.516 5.922 1 97.5 26 LEU B N 1
ATOM 2126 C CA . LEU B 1 26 ? -0.651 -9.953 6.078 1 97.5 26 LEU B CA 1
ATOM 2127 C C . LEU B 1 26 ? -1.872 -10.391 5.281 1 97.5 26 LEU B C 1
ATOM 2129 O O . LEU B 1 26 ? -1.927 -11.531 4.801 1 97.5 26 LEU B O 1
ATOM 2133 N N . ALA B 1 27 ? -2.848 -9.516 5.191 1 97.38 27 ALA B N 1
ATOM 2134 C CA . ALA B 1 27 ? -3.99 -9.828 4.34 1 97.38 27 ALA B CA 1
ATOM 2135 C C . ALA B 1 27 ? -3.559 -10 2.885 1 97.38 27 ALA B C 1
ATOM 2137 O O . ALA B 1 27 ? -3.992 -10.938 2.211 1 97.38 27 ALA B O 1
ATOM 2138 N N . ILE B 1 28 ? -2.674 -9.094 2.381 1 97.38 28 ILE B N 1
ATOM 2139 C CA . ILE B 1 28 ? -2.152 -9.188 1.022 1 97.38 28 ILE B CA 1
ATOM 2140 C C . ILE B 1 28 ? -1.405 -10.508 0.85 1 97.38 28 ILE B C 1
ATOM 2142 O O . ILE B 1 28 ? -1.606 -11.219 -0.138 1 97.38 28 ILE B O 1
ATOM 2146 N N . TYR B 1 29 ? -0.583 -10.805 1.835 1 96.19 29 TYR B N 1
ATOM 2147 C CA . TYR B 1 29 ? 0.161 -12.055 1.826 1 96.19 29 TYR B CA 1
ATOM 2148 C C . TYR B 1 29 ? -0.786 -13.25 1.814 1 96.19 29 TYR B C 1
ATOM 2150 O O . TYR B 1 29 ? -0.576 -14.211 1.067 1 96.19 29 TYR B O 1
ATOM 2158 N N . SER B 1 30 ? -1.842 -13.227 2.605 1 95.06 30 SER B N 1
ATOM 2159 C CA . SER B 1 30 ? -2.812 -14.312 2.701 1 95.06 30 SER B CA 1
ATOM 2160 C C . SER B 1 30 ? -3.602 -14.461 1.405 1 95.06 30 SER B C 1
ATOM 2162 O O . SER B 1 30 ? -3.912 -15.578 0.99 1 95.06 30 SER B O 1
ATOM 2164 N N . ILE B 1 31 ? -3.934 -13.367 0.774 1 95.94 31 ILE B N 1
ATOM 2165 C CA . ILE B 1 31 ? -4.637 -13.414 -0.504 1 95.94 31 ILE B CA 1
ATOM 2166 C C . ILE B 1 31 ? -3.771 -14.125 -1.542 1 95.94 31 ILE B C 1
ATOM 2168 O O . ILE B 1 31 ? -4.27 -14.945 -2.316 1 95.94 31 ILE B O 1
ATOM 2172 N N . THR B 1 32 ? -2.496 -13.844 -1.518 1 94.88 32 THR B N 1
ATOM 2173 C CA . THR B 1 32 ? -1.57 -14.445 -2.473 1 94.88 32 THR B CA 1
ATOM 2174 C C . THR B 1 32 ? -1.392 -15.93 -2.188 1 94.88 32 THR B C 1
ATOM 2176 O O . THR B 1 32 ? -1.582 -16.766 -3.074 1 94.88 32 THR B O 1
ATOM 2179 N N . THR B 1 33 ? -1.137 -16.312 -0.954 1 92.62 33 THR B N 1
ATOM 2180 C CA . THR B 1 33 ? -0.771 -17.688 -0.614 1 92.62 33 THR B CA 1
ATOM 2181 C C . THR B 1 33 ? -2.016 -18.562 -0.452 1 92.62 33 THR B C 1
ATOM 2183 O O . THR B 1 33 ? -1.97 -19.766 -0.679 1 92.62 33 THR B O 1
ATOM 2186 N N . GLY B 1 34 ? -3.115 -17.906 -0.059 1 90.88 34 GLY B N 1
ATOM 2187 C CA . GLY B 1 34 ? -4.293 -18.688 0.28 1 90.88 34 GLY B CA 1
ATOM 2188 C C . GLY B 1 34 ? -5.352 -18.672 -0.804 1 90.88 34 GLY B C 1
ATOM 2189 O O . GLY B 1 34 ? -6.254 -19.516 -0.813 1 90.88 34 GLY B O 1
ATOM 2190 N N . VAL B 1 35 ? -5.301 -17.766 -1.632 1 90.19 35 VAL B N 1
ATOM 2191 C CA . VAL B 1 35 ? -6.332 -17.688 -2.662 1 90.19 35 VAL B CA 1
ATOM 2192 C C . VAL B 1 35 ? -5.707 -17.906 -4.039 1 90.19 35 VAL B C 1
ATOM 2194 O O . VAL B 1 35 ? -6.055 -18.844 -4.742 1 90.19 35 VAL B O 1
ATOM 2197 N N . LEU B 1 36 ? -4.707 -17.188 -4.379 1 91.31 36 LEU B N 1
ATOM 2198 C CA . LEU B 1 36 ? -4.156 -17.188 -5.73 1 91.31 36 LEU B CA 1
ATOM 2199 C C . LEU B 1 36 ? -3.354 -18.453 -5.988 1 91.31 36 LEU B C 1
ATOM 2201 O O . LEU B 1 36 ? -3.596 -19.156 -6.973 1 91.31 36 LEU B O 1
ATOM 2205 N N . VAL B 1 37 ? -2.42 -18.781 -5.117 1 90.25 37 VAL B N 1
ATOM 2206 C CA . VAL B 1 37 ? -1.5 -19.891 -5.328 1 90.25 37 VAL B CA 1
ATOM 2207 C C . VAL B 1 37 ? -2.283 -21.203 -5.402 1 90.25 37 VAL B C 1
ATOM 2209 O O . VAL B 1 37 ? -2.117 -21.969 -6.344 1 90.25 37 VAL B O 1
ATOM 2212 N N . PRO B 1 38 ? -3.182 -21.438 -4.43 1 88.69 38 PRO B N 1
ATOM 2213 C CA . PRO B 1 38 ? -3.943 -22.688 -4.527 1 88.69 38 PRO B CA 1
ATOM 2214 C C . PRO B 1 38 ? -4.809 -22.75 -5.781 1 88.69 38 PRO B C 1
ATOM 2216 O O . PRO B 1 38 ? -5.012 -23.844 -6.34 1 88.69 38 PRO B O 1
ATOM 2219 N N . HIS B 1 39 ? -5.32 -21.672 -6.211 1 87.44 39 HIS B N 1
ATOM 2220 C CA . HIS B 1 39 ? -6.133 -21.672 -7.422 1 87.44 39 HIS B CA 1
ATOM 2221 C C . HIS B 1 39 ? -5.297 -22.047 -8.648 1 87.44 39 HIS B C 1
ATOM 2223 O O . HIS B 1 39 ? -5.777 -22.734 -9.539 1 87.44 39 HIS B O 1
ATOM 2229 N N . ILE B 1 40 ? -4.113 -21.609 -8.695 1 86.88 40 ILE B N 1
ATOM 2230 C CA . ILE B 1 40 ? -3.232 -21.875 -9.828 1 86.88 40 ILE B CA 1
ATOM 2231 C C . ILE B 1 40 ? -2.734 -23.312 -9.758 1 86.88 40 ILE B C 1
ATOM 2233 O O . ILE B 1 40 ? -2.631 -24 -10.781 1 86.88 40 ILE B O 1
ATOM 2237 N N . THR B 1 41 ? -2.424 -23.812 -8.602 1 86.5 41 THR B N 1
ATOM 2238 C CA . THR B 1 41 ? -1.889 -25.156 -8.414 1 86.5 41 THR B CA 1
ATOM 2239 C C . THR B 1 41 ? -2.973 -26.203 -8.641 1 86.5 41 THR B C 1
ATOM 2241 O O . THR B 1 41 ? -2.705 -27.266 -9.203 1 86.5 41 THR B O 1
ATOM 2244 N N . ASN B 1 42 ? -4.148 -25.891 -8.148 1 85.19 42 ASN B N 1
ATOM 2245 C CA . ASN B 1 42 ? -5.277 -26.797 -8.32 1 85.19 42 ASN B CA 1
ATOM 2246 C C . ASN B 1 42 ? -6.52 -26.062 -8.812 1 85.19 42 ASN B C 1
ATOM 2248 O O . ASN B 1 42 ? -7.453 -25.828 -8.047 1 85.19 42 ASN B O 1
ATOM 2252 N N . PRO B 1 43 ? -6.535 -25.797 -10.109 1 76.94 43 PRO B N 1
ATOM 2253 C CA . PRO B 1 43 ? -7.621 -25 -10.664 1 76.94 43 PRO B CA 1
ATOM 2254 C C . PRO B 1 43 ? -8.992 -25.656 -10.508 1 76.94 43 PRO B C 1
ATOM 2256 O O . PRO B 1 43 ? -10.008 -24.969 -10.461 1 76.94 43 PRO B O 1
ATOM 2259 N N . ASP B 1 44 ? -8.969 -26.984 -10.398 1 75.94 44 ASP B N 1
ATOM 2260 C CA . ASP B 1 44 ? -10.227 -27.719 -10.344 1 75.94 44 ASP B CA 1
ATOM 2261 C C . ASP B 1 44 ? -10.719 -27.844 -8.906 1 75.94 44 ASP B C 1
ATOM 2263 O O . ASP B 1 44 ? -11.836 -28.312 -8.664 1 75.94 44 ASP B O 1
ATOM 2267 N N . ALA B 1 45 ? -9.828 -27.453 -7.996 1 72.12 45 ALA B N 1
ATOM 2268 C CA . ALA B 1 45 ? -10.219 -27.578 -6.598 1 72.12 45 ALA B CA 1
ATOM 2269 C C . ALA B 1 45 ? -11.156 -26.438 -6.195 1 72.12 45 ALA B C 1
ATOM 2271 O O . ALA B 1 45 ? -11.109 -25.344 -6.773 1 72.12 45 ALA B O 1
ATOM 2272 N N . ALA B 1 46 ? -12.203 -26.828 -5.367 1 66.69 46 ALA B N 1
ATOM 2273 C CA . ALA B 1 46 ? -13.086 -25.781 -4.84 1 66.69 46 ALA B CA 1
ATOM 2274 C C . ALA B 1 46 ? -12.297 -24.688 -4.148 1 66.69 46 ALA B C 1
ATOM 2276 O O . ALA B 1 46 ? -11.234 -24.938 -3.566 1 66.69 46 ALA B O 1
ATOM 2277 N N . PRO B 1 47 ? -12.711 -23.453 -4.348 1 65.19 47 PRO B N 1
ATOM 2278 C CA . PRO B 1 47 ? -12.008 -22.359 -3.672 1 65.19 47 PRO B CA 1
ATOM 2279 C C . PRO B 1 47 ? -11.906 -22.562 -2.162 1 65.19 47 PRO B C 1
ATOM 2281 O O . PRO B 1 47 ? -12.859 -23.047 -1.536 1 65.19 47 PRO B O 1
ATOM 2284 N N . ASP B 1 48 ? -10.719 -22.469 -1.665 1 73.81 48 ASP B N 1
ATOM 2285 C CA . ASP B 1 48 ? -10.5 -22.625 -0.231 1 73.81 48 ASP B CA 1
ATOM 2286 C C . ASP B 1 48 ? -11.125 -21.484 0.556 1 73.81 48 ASP B C 1
ATOM 2288 O O . ASP B 1 48 ? -10.562 -20.391 0.635 1 73.81 48 ASP B O 1
ATOM 2292 N N . ARG B 1 49 ? -12.266 -21.734 1.066 1 78.69 49 ARG B N 1
ATOM 2293 C CA . ARG B 1 49 ? -13.039 -20.766 1.842 1 78.69 49 ARG B CA 1
ATOM 2294 C C . ARG B 1 49 ? -12.25 -20.266 3.045 1 78.69 49 ARG B C 1
ATOM 2296 O O . ARG B 1 49 ? -12.336 -19.094 3.402 1 78.69 49 ARG B O 1
ATOM 2303 N N . HIS B 1 50 ? -11.461 -21.109 3.584 1 80.5 50 HIS B N 1
ATOM 2304 C CA . HIS B 1 50 ? -10.719 -20.766 4.793 1 80.5 50 HIS B CA 1
ATOM 2305 C C . HIS B 1 50 ? -9.68 -19.688 4.523 1 80.5 50 HIS B C 1
ATOM 2307 O O . HIS B 1 50 ? -9.508 -18.766 5.332 1 80.5 50 HIS B O 1
ATOM 2313 N N . SER B 1 51 ? -9.125 -19.875 3.363 1 82.56 51 SER B N 1
ATOM 2314 C CA . SER B 1 51 ? -8.055 -18.938 3.041 1 82.56 51 SER B CA 1
ATOM 2315 C C . SER B 1 51 ? -8.609 -17.531 2.768 1 82.56 51 SER B C 1
ATOM 2317 O O . SER B 1 51 ? -8.062 -16.547 3.246 1 82.56 51 SER B O 1
ATOM 2319 N N . ALA B 1 52 ? -9.688 -17.469 2.041 1 85.25 52 ALA B N 1
ATOM 2320 C CA . ALA B 1 52 ? -10.328 -16.172 1.787 1 85.25 52 ALA B CA 1
ATOM 2321 C C . ALA B 1 52 ? -10.828 -15.547 3.084 1 85.25 52 ALA B C 1
ATOM 2323 O O . ALA B 1 52 ? -10.664 -14.336 3.297 1 85.25 52 ALA B O 1
ATOM 2324 N N . ALA B 1 53 ? -11.32 -16.375 3.943 1 90.94 53 ALA B N 1
ATOM 2325 C CA . ALA B 1 53 ? -11.836 -15.906 5.227 1 90.94 53 ALA B CA 1
ATOM 2326 C C . ALA B 1 53 ? -10.711 -15.336 6.09 1 90.94 53 ALA B C 1
ATOM 2328 O O . ALA B 1 53 ? -10.914 -14.344 6.801 1 90.94 53 ALA B O 1
ATOM 2329 N N . THR B 1 54 ? -9.594 -15.93 6.055 1 92.12 54 THR B N 1
ATOM 2330 C CA . THR B 1 54 ? -8.461 -15.461 6.832 1 92.12 54 THR B CA 1
ATOM 2331 C C . THR B 1 54 ? -8.047 -14.055 6.395 1 92.12 54 THR B C 1
ATOM 2333 O O . THR B 1 54 ? -7.836 -13.172 7.234 1 92.12 54 THR B O 1
ATOM 2336 N N . ALA B 1 55 ? -7.957 -13.859 5.086 1 93.81 55 ALA B N 1
ATOM 2337 C CA . ALA B 1 55 ? -7.574 -12.555 4.559 1 93.81 55 ALA B CA 1
ATOM 2338 C C . ALA B 1 55 ? -8.562 -11.477 4.992 1 93.81 55 ALA B C 1
ATOM 2340 O O . ALA B 1 55 ? -8.156 -10.406 5.449 1 93.81 55 ALA B O 1
ATOM 2341 N N . VAL B 1 56 ? -9.805 -11.766 4.914 1 94.19 56 VAL B N 1
ATOM 2342 C CA . VAL B 1 56 ? -10.844 -10.797 5.246 1 94.19 56 VAL B CA 1
ATOM 2343 C C . VAL B 1 56 ? -10.859 -10.547 6.754 1 94.19 56 VAL B C 1
ATOM 2345 O O . VAL B 1 56 ? -11.039 -9.414 7.203 1 94.19 56 VAL B O 1
ATOM 2348 N N . THR B 1 57 ? -10.656 -11.609 7.52 1 95 57 THR B N 1
ATOM 2349 C CA . THR B 1 57 ? -10.602 -11.469 8.969 1 95 57 THR B CA 1
ATOM 2350 C C . THR B 1 57 ? -9.453 -10.555 9.383 1 95 57 THR B C 1
ATOM 2352 O O . THR B 1 57 ? -9.609 -9.727 10.289 1 95 57 THR B O 1
ATOM 2355 N N . LEU B 1 58 ? -8.352 -10.695 8.758 1 96.12 58 LEU B N 1
ATOM 2356 C CA . LEU B 1 58 ? -7.211 -9.828 9.039 1 96.12 58 LEU B CA 1
ATOM 2357 C C . LEU B 1 58 ? -7.562 -8.367 8.773 1 96.12 58 LEU B C 1
ATOM 2359 O O . LEU B 1 58 ? -7.211 -7.484 9.555 1 96.12 58 LEU B O 1
ATOM 2363 N N . LEU B 1 59 ? -8.266 -8.141 7.668 1 95.75 59 LEU B N 1
ATOM 2364 C CA . LEU B 1 59 ? -8.672 -6.781 7.34 1 95.75 59 LEU B CA 1
ATOM 2365 C C . LEU B 1 59 ? -9.664 -6.246 8.367 1 95.75 59 LEU B C 1
ATOM 2367 O O . LEU B 1 59 ? -9.625 -5.066 8.719 1 95.75 59 LEU B O 1
ATOM 2371 N N . LEU B 1 60 ? -10.562 -7.117 8.836 1 95.19 60 LEU B N 1
ATOM 2372 C CA . LEU B 1 60 ? -11.523 -6.719 9.859 1 95.19 60 LEU B CA 1
ATOM 2373 C C . LEU B 1 60 ? -10.82 -6.406 11.172 1 95.19 60 LEU B C 1
ATOM 2375 O O . LEU B 1 60 ? -11.172 -5.438 11.859 1 95.19 60 LEU B O 1
ATOM 2379 N N . ILE B 1 61 ? -9.844 -7.211 11.523 1 95.69 61 ILE B N 1
ATOM 2380 C CA . ILE B 1 61 ? -9.047 -6.93 12.719 1 95.69 61 ILE B CA 1
ATOM 2381 C C . ILE B 1 61 ? -8.32 -5.598 12.547 1 95.69 61 ILE B C 1
ATOM 2383 O O . ILE B 1 61 ? -8.234 -4.805 13.484 1 95.69 61 ILE B O 1
ATOM 2387 N N . GLY B 1 62 ? -7.762 -5.41 11.336 1 96.5 62 GLY B N 1
ATOM 2388 C CA . GLY B 1 62 ? -7.168 -4.113 11.047 1 96.5 62 GLY B CA 1
ATOM 2389 C C . GLY B 1 62 ? -8.133 -2.957 11.242 1 96.5 62 GLY B C 1
ATOM 2390 O O . GLY B 1 62 ? -7.758 -1.916 11.789 1 96.5 62 GLY B O 1
ATOM 2391 N N . SER B 1 63 ? -9.359 -3.115 10.789 1 94 63 SER B N 1
ATOM 2392 C CA . SER B 1 63 ? -10.383 -2.092 10.961 1 94 63 SER B CA 1
ATOM 2393 C C . SER B 1 63 ? -10.656 -1.835 12.445 1 94 63 SER B C 1
ATOM 2395 O O . SER B 1 63 ? -10.93 -0.701 12.844 1 94 63 SER B O 1
ATOM 2397 N N . MET B 1 64 ? -10.633 -2.881 13.211 1 93.94 64 MET B N 1
ATOM 2398 C CA . MET B 1 64 ? -10.805 -2.744 14.656 1 93.94 64 MET B CA 1
ATOM 2399 C C . MET B 1 64 ? -9.664 -1.934 15.266 1 93.94 64 MET B C 1
ATOM 2401 O O . MET B 1 64 ? -9.891 -1.063 16.109 1 93.94 64 MET B O 1
ATOM 2405 N N . CYS B 1 65 ? -8.461 -2.199 14.852 1 94.19 65 CYS B N 1
ATOM 2406 C CA . CYS B 1 65 ? -7.309 -1.427 15.305 1 94.19 65 CYS B CA 1
ATOM 2407 C C . CYS B 1 65 ? -7.461 0.045 14.938 1 94.19 65 CYS B C 1
ATOM 2409 O O . CYS B 1 65 ? -7.129 0.924 15.734 1 94.19 65 CYS B O 1
ATOM 2411 N N . ASP B 1 66 ? -7.934 0.228 13.766 1 92.31 66 ASP B N 1
ATOM 2412 C CA . ASP B 1 66 ? -8.164 1.59 13.289 1 92.31 66 ASP B CA 1
ATOM 2413 C C . ASP B 1 66 ? -9.164 2.32 14.18 1 92.31 66 ASP B C 1
ATOM 2415 O O . ASP B 1 66 ? -8.945 3.477 14.547 1 92.31 66 ASP B O 1
ATOM 2419 N N . LEU B 1 67 ? -10.266 1.679 14.492 1 88.94 67 LEU B N 1
ATOM 2420 C CA . LEU B 1 67 ? -11.305 2.248 15.344 1 88.94 67 LEU B CA 1
ATOM 2421 C C . LEU B 1 67 ? -10.742 2.574 16.734 1 88.94 67 LEU B C 1
ATOM 2423 O O . LEU B 1 67 ? -10.977 3.666 17.25 1 88.94 67 LEU B O 1
ATOM 2427 N N . PHE B 1 68 ? -9.969 1.667 17.25 1 90.81 68 PHE B N 1
ATOM 2428 C CA . PHE B 1 68 ? -9.445 1.832 18.609 1 90.81 68 PHE B CA 1
ATOM 2429 C C . PHE B 1 68 ? -8.375 2.914 18.641 1 90.81 68 PHE B C 1
ATOM 2431 O O . PHE B 1 68 ? -8.281 3.662 19.625 1 90.81 68 PHE B O 1
ATOM 2438 N N . ASP B 1 69 ? -7.543 2.945 17.656 1 89.62 69 ASP B N 1
ATOM 2439 C CA . ASP B 1 69 ? -6.508 3.975 17.672 1 89.62 69 ASP B CA 1
ATOM 2440 C C . ASP B 1 69 ? -7.117 5.371 17.562 1 89.62 69 ASP B C 1
ATOM 2442 O O . ASP B 1 69 ? -6.609 6.32 18.172 1 89.62 69 ASP B O 1
ATOM 2446 N N . GLY B 1 70 ? -8.211 5.504 16.797 1 84.31 70 GLY B N 1
ATOM 2447 C CA . GLY B 1 70 ? -8.93 6.77 16.766 1 84.31 70 GLY B CA 1
ATOM 2448 C C . GLY B 1 70 ? -9.5 7.168 18.109 1 84.31 70 GLY B C 1
ATOM 2449 O O . GLY B 1 70 ? -9.43 8.336 18.5 1 84.31 70 GLY B O 1
ATOM 2450 N N . LEU B 1 71 ? -10.055 6.195 18.812 1 82.88 71 LEU B N 1
ATOM 2451 C CA . LEU B 1 71 ? -10.641 6.449 20.125 1 82.88 71 LEU B CA 1
ATOM 2452 C C . LEU B 1 71 ? -9.57 6.84 21.125 1 82.88 71 LEU B C 1
ATOM 2454 O O . LEU B 1 71 ? -9.758 7.777 21.906 1 82.88 71 LEU B O 1
ATOM 2458 N N . VAL B 1 72 ? -8.461 6.156 21.031 1 83.81 72 VAL B N 1
ATOM 2459 C CA . VAL B 1 72 ? -7.359 6.422 21.953 1 83.81 72 VAL B CA 1
ATOM 2460 C C . VAL B 1 72 ? -6.734 7.777 21.625 1 83.81 72 VAL B C 1
ATOM 2462 O O . VAL B 1 72 ? -6.387 8.539 22.531 1 83.81 72 VAL B O 1
ATOM 2465 N N . ALA B 1 73 ? -6.578 8.117 20.391 1 79 73 ALA B N 1
ATOM 2466 C CA . ALA B 1 73 ? -5.996 9.383 19.969 1 79 73 ALA B CA 1
ATOM 2467 C C . ALA B 1 73 ? -6.852 10.562 20.422 1 79 73 ALA B C 1
ATOM 2469 O O . ALA B 1 73 ? -6.324 11.625 20.75 1 79 73 ALA B O 1
ATOM 2470 N N . ARG B 1 74 ? -8.109 10.344 20.375 1 76.31 74 ARG B N 1
ATOM 2471 C CA . ARG B 1 74 ? -9.023 11.391 20.828 1 76.31 74 ARG B CA 1
ATOM 2472 C C . ARG B 1 74 ? -8.891 11.633 22.328 1 76.31 74 ARG B C 1
ATOM 2474 O O . ARG B 1 74 ? -8.992 12.773 22.781 1 76.31 74 ARG B O 1
ATOM 2481 N N . LYS B 1 75 ? -8.609 10.633 22.969 1 78.88 75 LYS B N 1
ATOM 2482 C CA . LYS B 1 75 ? -8.508 10.727 24.422 1 78.88 75 LYS B CA 1
ATOM 2483 C C . LYS B 1 75 ? -7.141 11.273 24.844 1 78.88 75 LYS B C 1
ATOM 2485 O O . LYS B 1 75 ? -7.039 12.016 25.812 1 78.88 75 LYS B O 1
ATOM 2490 N N . LEU B 1 76 ? -6.09 10.844 24.141 1 78.44 76 LEU B N 1
ATOM 2491 C CA . LEU B 1 76 ? -4.738 11.18 24.578 1 78.44 76 LEU B CA 1
ATOM 2492 C C . LEU B 1 76 ? -4.184 12.352 23.781 1 78.44 76 LEU B C 1
ATOM 2494 O O . LEU B 1 76 ? -3.006 12.695 23.922 1 78.44 76 LEU B O 1
ATOM 2498 N N . ARG B 1 77 ? -4.895 13.086 23.109 1 66 77 ARG B N 1
ATOM 2499 C CA . ARG B 1 77 ? -4.477 14.188 22.25 1 66 77 ARG B CA 1
ATOM 2500 C C . ARG B 1 77 ? -3.59 13.695 21.109 1 66 77 ARG B C 1
ATOM 2502 O O . ARG B 1 77 ? -2.467 13.242 21.344 1 66 77 ARG B O 1
ATOM 2509 N N . SER B 1 78 ? -4.07 13.727 20.062 1 65.5 78 SER B N 1
ATOM 2510 C CA . SER B 1 78 ? -3.463 13.188 18.859 1 65.5 78 SER B CA 1
ATOM 2511 C C . SER B 1 78 ? -2.229 13.984 18.453 1 65.5 78 SER B C 1
ATOM 2513 O O . SER B 1 78 ? -2.156 15.195 18.688 1 65.5 78 SER B O 1
ATOM 2515 N N . SER B 1 79 ? -1.104 13.258 18.156 1 76 79 SER B N 1
ATOM 2516 C CA . SER B 1 79 ? 0.103 13.875 17.609 1 76 79 SER B CA 1
ATOM 2517 C C . SER B 1 79 ? 0.056 13.938 16.094 1 76 79 SER B C 1
ATOM 2519 O O . SER B 1 79 ? -0.728 13.234 15.461 1 76 79 SER B O 1
ATOM 2521 N N . ALA B 1 80 ? 0.721 14.906 15.609 1 76.81 80 ALA B N 1
ATOM 2522 C CA . ALA B 1 80 ? 0.852 15.023 14.164 1 76.81 80 ALA B CA 1
ATOM 2523 C C . ALA B 1 80 ? 1.412 13.734 13.555 1 76.81 80 ALA B C 1
ATOM 2525 O O . ALA B 1 80 ? 0.974 13.305 12.492 1 76.81 80 ALA B O 1
ATOM 2526 N N . LEU B 1 81 ? 2.271 13.164 14.258 1 81.44 81 LEU B N 1
ATOM 2527 C CA . LEU B 1 81 ? 2.861 11.898 13.828 1 81.44 81 LEU B CA 1
ATOM 2528 C C . LEU B 1 81 ? 1.8 10.805 13.742 1 81.44 81 LEU B C 1
ATOM 2530 O O . LEU B 1 81 ? 1.773 10.039 12.773 1 81.44 81 LEU B O 1
ATOM 2534 N N . GLY B 1 82 ? 0.996 10.805 14.703 1 85 82 GLY B N 1
ATOM 2535 C CA . GLY B 1 82 ? -0.046 9.789 14.742 1 85 82 GLY B CA 1
ATOM 2536 C C . GLY B 1 82 ? -1.031 9.898 13.594 1 85 82 GLY B C 1
ATOM 2537 O O . GLY B 1 82 ? -1.485 8.883 13.055 1 85 82 GLY B O 1
ATOM 2538 N N . ALA B 1 83 ? -1.334 11.078 13.242 1 84.69 83 ALA B N 1
ATOM 2539 C CA . ALA B 1 83 ? -2.268 11.305 12.141 1 84.69 83 ALA B CA 1
ATOM 2540 C C . ALA B 1 83 ? -1.688 10.812 10.812 1 84.69 83 ALA B C 1
ATOM 2542 O O . ALA B 1 83 ? -2.396 10.211 10.008 1 84.69 83 ALA B O 1
ATOM 2543 N N . GLU B 1 84 ? -0.446 11.094 10.633 1 88.56 84 GLU B N 1
ATOM 2544 C CA . GLU B 1 84 ? 0.222 10.633 9.414 1 88.56 84 GLU B CA 1
ATOM 2545 C C . GLU B 1 84 ? 0.322 9.109 9.383 1 88.56 84 GLU B C 1
ATOM 2547 O O . GLU B 1 84 ? 0.059 8.484 8.359 1 88.56 84 GLU B O 1
ATOM 2552 N N . LEU B 1 85 ? 0.638 8.594 10.523 1 92.31 85 LEU B N 1
ATOM 2553 C CA . LEU B 1 85 ? 0.728 7.145 10.641 1 92.31 85 LEU B CA 1
ATOM 2554 C C . LEU B 1 85 ? -0.613 6.492 10.32 1 92.31 85 LEU B C 1
ATOM 2556 O O . LEU B 1 85 ? -0.662 5.457 9.648 1 92.31 85 LEU B O 1
ATOM 2560 N N . ASP B 1 86 ? -1.583 7.125 10.797 1 91.88 86 ASP B N 1
ATOM 2561 C CA . ASP B 1 86 ? -2.936 6.613 10.602 1 91.88 86 ASP B CA 1
ATOM 2562 C C . ASP B 1 86 ? -3.295 6.57 9.117 1 91.88 86 ASP B C 1
ATOM 2564 O O . ASP B 1 86 ? -3.809 5.562 8.625 1 91.88 86 ASP B O 1
ATOM 2568 N N . ASN B 1 87 ? -2.963 7.555 8.414 1 93.19 87 ASN B N 1
ATOM 2569 C CA . ASN B 1 87 ? -3.244 7.617 6.984 1 93.19 87 ASN B CA 1
ATOM 2570 C C . ASN B 1 87 ? -2.48 6.543 6.219 1 93.19 87 ASN B C 1
ATOM 2572 O O . ASN B 1 87 ? -3.037 5.898 5.328 1 93.19 87 ASN B O 1
ATOM 2576 N N . LEU B 1 88 ? -1.277 6.375 6.535 1 96.12 88 LEU B N 1
ATOM 2577 C CA . LEU B 1 88 ? -0.447 5.383 5.859 1 96.12 88 LEU B CA 1
ATOM 2578 C C . LEU B 1 88 ? -0.963 3.971 6.121 1 96.12 88 LEU B C 1
ATOM 2580 O O . LEU B 1 88 ? -1.054 3.158 5.199 1 96.12 88 LEU B O 1
ATOM 2584 N N . ALA B 1 89 ? -1.279 3.742 7.359 1 97 89 ALA B N 1
ATOM 2585 C CA . ALA B 1 89 ? -1.808 2.432 7.727 1 97 89 ALA B CA 1
ATOM 2586 C C . ALA B 1 89 ? -3.137 2.162 7.027 1 97 89 ALA B C 1
ATOM 2588 O O . ALA B 1 89 ? -3.367 1.061 6.523 1 97 89 ALA B O 1
ATOM 2589 N N . ASP B 1 90 ? -3.996 3.178 7.027 1 96.25 90 ASP B N 1
ATOM 2590 C CA . ASP B 1 90 ? -5.293 3.051 6.367 1 96.25 90 ASP B CA 1
ATOM 2591 C C . ASP B 1 90 ? -5.125 2.725 4.883 1 96.25 90 ASP B C 1
ATOM 2593 O O . ASP B 1 90 ? -5.898 1.945 4.324 1 96.25 90 ASP B O 1
ATOM 2597 N N . LEU B 1 91 ? -4.156 3.311 4.262 1 97.75 91 LEU B N 1
ATOM 2598 C CA . LEU B 1 91 ? -3.914 3.043 2.85 1 97.75 91 LEU B CA 1
ATOM 2599 C C . LEU B 1 91 ? -3.564 1.575 2.627 1 97.75 91 LEU B C 1
ATOM 2601 O O . LEU B 1 91 ? -4.016 0.965 1.654 1 97.75 91 LEU B O 1
ATOM 2605 N N . ILE B 1 92 ? -2.785 1.015 3.479 1 98.19 92 ILE B N 1
ATOM 2606 C CA . ILE B 1 92 ? -2.357 -0.374 3.348 1 98.19 92 ILE B CA 1
ATOM 2607 C C . ILE B 1 92 ? -3.559 -1.302 3.518 1 98.19 92 ILE B C 1
ATOM 2609 O O . ILE B 1 92 ? -3.83 -2.141 2.654 1 98.19 92 ILE B O 1
ATOM 2613 N N . SER B 1 93 ? -4.344 -1.114 4.578 1 97.88 93 SER B N 1
ATOM 2614 C CA . SER B 1 93 ? -5.398 -2.047 4.957 1 97.88 93 SER B CA 1
ATOM 2615 C C . SER B 1 93 ? -6.66 -1.819 4.133 1 97.88 93 SER B C 1
ATOM 2617 O O . SER B 1 93 ? -7.367 -2.771 3.797 1 97.88 93 SER B O 1
ATOM 2619 N N . PHE B 1 94 ? -6.898 -0.536 3.797 1 97.06 94 PHE B N 1
ATOM 2620 C CA . PHE B 1 94 ? -8.211 -0.249 3.229 1 97.06 94 PHE B CA 1
ATOM 2621 C C . PHE B 1 94 ? -8.086 0.267 1.801 1 97.06 94 PHE B C 1
ATOM 2623 O O . PHE B 1 94 ? -9.086 0.507 1.129 1 97.06 94 PHE B O 1
ATOM 2630 N N . GLY B 1 95 ? -6.891 0.379 1.317 1 97.56 95 GLY B N 1
ATOM 2631 C CA . GLY B 1 95 ? -6.641 0.793 -0.054 1 97.56 95 GLY B CA 1
ATOM 2632 C C . GLY B 1 95 ? -5.992 -0.29 -0.896 1 97.56 95 GLY B C 1
ATOM 2633 O O . GLY B 1 95 ? -6.664 -0.946 -1.696 1 97.56 95 GLY B O 1
ATOM 2634 N N . ILE B 1 96 ? -4.77 -0.617 -0.508 1 98.19 96 ILE B N 1
ATOM 2635 C CA . ILE B 1 96 ? -3.984 -1.543 -1.315 1 98.19 96 ILE B CA 1
ATOM 2636 C C . ILE B 1 96 ? -4.531 -2.961 -1.155 1 98.19 96 ILE B C 1
ATOM 2638 O O . ILE B 1 96 ? -4.668 -3.695 -2.137 1 98.19 96 ILE B O 1
ATOM 2642 N N . ALA B 1 97 ? -4.836 -3.354 0.049 1 98 97 ALA B N 1
ATOM 2643 C CA . ALA B 1 97 ? -5.273 -4.727 0.295 1 98 97 ALA B CA 1
ATOM 2644 C C . ALA B 1 97 ? -6.559 -5.035 -0.468 1 98 97 ALA B C 1
ATOM 2646 O O . ALA B 1 97 ? -6.621 -6.008 -1.223 1 98 97 ALA B O 1
ATOM 2647 N N . PRO B 1 98 ? -7.621 -4.227 -0.344 1 97.56 98 PRO B N 1
ATOM 2648 C CA . PRO B 1 98 ? -8.82 -4.516 -1.13 1 97.56 98 PRO B CA 1
ATOM 2649 C C . PRO B 1 98 ? -8.586 -4.402 -2.635 1 97.56 98 PRO B C 1
ATOM 2651 O O . PRO B 1 98 ? -9.164 -5.164 -3.414 1 97.56 98 PRO B O 1
ATOM 2654 N N . ALA B 1 99 ? -7.781 -3.43 -3.061 1 98.38 99 ALA B N 1
ATOM 2655 C CA . ALA B 1 99 ? -7.457 -3.312 -4.48 1 98.38 99 ALA B CA 1
ATOM 2656 C C . ALA B 1 99 ? -6.777 -4.578 -4.996 1 98.38 99 ALA B C 1
ATOM 2658 O O . ALA B 1 99 ? -7.113 -5.078 -6.07 1 98.38 99 ALA B O 1
ATOM 2659 N N . TYR B 1 100 ? -5.852 -5.039 -4.219 1 98.25 100 TYR B N 1
ATOM 2660 C CA . TYR B 1 100 ? -5.16 -6.262 -4.605 1 98.25 100 TYR B CA 1
ATOM 2661 C C . TYR B 1 100 ? -6.121 -7.445 -4.633 1 98.25 100 TYR B C 1
ATOM 2663 O O . TYR B 1 100 ? -6.008 -8.32 -5.492 1 98.25 100 TYR B O 1
ATOM 2671 N N . PHE B 1 101 ? -7.027 -7.508 -3.68 1 96.5 101 PHE B N 1
ATOM 2672 C CA . PHE B 1 101 ? -8.031 -8.57 -3.646 1 96.5 101 PHE B CA 1
ATOM 2673 C C . PHE B 1 101 ? -8.867 -8.562 -4.918 1 96.5 101 PHE B C 1
ATOM 2675 O O . PHE B 1 101 ? -9.164 -9.617 -5.48 1 96.5 101 PHE B O 1
ATOM 2682 N N . VAL B 1 102 ? -9.219 -7.414 -5.387 1 96.56 102 VAL B N 1
ATOM 2683 C CA . VAL B 1 102 ? -9.992 -7.273 -6.621 1 96.56 102 VAL B CA 1
ATOM 2684 C C . VAL B 1 102 ? -9.164 -7.766 -7.805 1 96.56 102 VAL B C 1
ATOM 2686 O O . VAL B 1 102 ? -9.68 -8.453 -8.688 1 96.56 102 VAL B O 1
ATOM 2689 N N . ALA B 1 103 ? -7.898 -7.406 -7.855 1 96 103 ALA B N 1
ATOM 2690 C CA . ALA B 1 103 ? -7.023 -7.859 -8.938 1 96 103 ALA B CA 1
ATOM 2691 C C . ALA B 1 103 ? -6.922 -9.383 -8.961 1 96 103 ALA B C 1
ATOM 2693 O O . ALA B 1 103 ? -7.004 -10 -10.023 1 96 103 ALA B O 1
ATOM 2694 N N . VAL B 1 104 ? -6.766 -9.953 -7.801 1 94.5 104 VAL B N 1
ATOM 2695 C CA . VAL B 1 104 ? -6.637 -11.398 -7.703 1 94.5 104 VAL B CA 1
ATOM 2696 C C . VAL B 1 104 ? -7.957 -12.062 -8.094 1 94.5 104 VAL B C 1
ATOM 2698 O O . VAL B 1 104 ? -7.961 -13.117 -8.742 1 94.5 104 VAL B O 1
ATOM 2701 N N . TRP B 1 105 ? -9.07 -11.453 -7.633 1 92.62 105 TRP B N 1
ATOM 2702 C CA . TRP B 1 105 ? -10.391 -11.953 -8.016 1 92.62 105 TRP B CA 1
ATOM 2703 C C . TRP B 1 105 ? -10.523 -12.047 -9.531 1 92.62 105 TRP B C 1
ATOM 2705 O O . TRP B 1 105 ? -11.055 -13.031 -10.047 1 92.62 105 TRP B O 1
ATOM 2715 N N . GLY B 1 106 ? -10.008 -11.094 -10.242 1 92.31 106 GLY B N 1
ATOM 2716 C CA . GLY B 1 106 ? -10.023 -11.117 -11.695 1 92.31 106 GLY B CA 1
ATOM 2717 C C . GLY B 1 106 ? -9.156 -12.219 -12.281 1 92.31 106 GLY B C 1
ATOM 2718 O O . GLY B 1 106 ? -9.477 -12.773 -13.328 1 92.31 106 GLY B O 1
ATOM 2719 N N . MET B 1 107 ? -8.078 -12.539 -11.648 1 89.62 107 MET B N 1
ATOM 2720 C CA . MET B 1 107 ? -7.168 -13.578 -12.109 1 89.62 107 MET B CA 1
ATOM 2721 C C . MET B 1 107 ? -7.789 -14.961 -11.93 1 89.62 107 MET B C 1
ATOM 2723 O O . MET B 1 107 ? -7.535 -15.867 -12.727 1 89.62 107 MET B O 1
ATOM 2727 N N . VAL B 1 108 ? -8.539 -15.133 -10.891 1 87.25 108 VAL B N 1
ATOM 2728 C CA . VAL B 1 108 ? -9.133 -16.422 -10.57 1 87.25 108 VAL B CA 1
ATOM 2729 C C . VAL B 1 108 ? -10.391 -16.641 -11.398 1 87.25 108 VAL B C 1
ATOM 2731 O O . VAL B 1 108 ? -10.711 -17.781 -11.781 1 87.25 108 VAL B O 1
ATOM 2734 N N . SER B 1 109 ? -11.398 -15.695 -11.586 1 79.06 109 SER B N 1
ATOM 2735 C CA . SER B 1 109 ? -12.695 -15.82 -12.25 1 79.06 109 SER B CA 1
ATOM 2736 C C . SER B 1 109 ? -12.531 -16.047 -13.75 1 79.06 109 SER B C 1
ATOM 2738 O O . SER B 1 109 ? -13.43 -16.562 -14.406 1 79.06 109 SER B O 1
ATOM 2740 N N . SER B 1 110 ? -11.656 -15.422 -14.508 1 67.88 110 SER B N 1
ATOM 2741 C CA . SER B 1 110 ? -11.852 -15.461 -15.945 1 67.88 110 SER B CA 1
ATOM 2742 C C . SER B 1 110 ? -10.539 -15.688 -16.688 1 67.88 110 SER B C 1
ATOM 2744 O O . SER B 1 110 ? -9.484 -15.844 -16.062 1 67.88 110 SER B O 1
ATOM 2746 N N . THR B 1 111 ? -10.727 -15.398 -18 1 65.88 111 THR B N 1
ATOM 2747 C CA . THR B 1 111 ? -9.758 -15.383 -19.094 1 65.88 111 THR B CA 1
ATOM 2748 C C . THR B 1 111 ? -8.82 -14.18 -18.969 1 65.88 111 THR B C 1
ATOM 2750 O O . THR B 1 111 ? -9.031 -13.305 -18.125 1 65.88 111 THR B O 1
ATOM 2753 N N . GLY B 1 112 ? -7.789 -14.117 -19.594 1 67.44 112 GLY B N 1
ATOM 2754 C CA . GLY B 1 112 ? -6.77 -13.086 -19.688 1 67.44 112 GLY B CA 1
ATOM 2755 C C . GLY B 1 112 ? -7.34 -11.68 -19.703 1 67.44 112 GLY B C 1
ATOM 2756 O O . GLY B 1 112 ? -6.902 -10.812 -18.953 1 67.44 112 GLY B O 1
ATOM 2757 N N . SER B 1 113 ? -8.359 -11.359 -20.453 1 74.25 113 SER B N 1
ATOM 2758 C CA . SER B 1 113 ? -8.953 -10.031 -20.594 1 74.25 113 SER B CA 1
ATOM 2759 C C . SER B 1 113 ? -9.641 -9.609 -19.297 1 74.25 113 SER B C 1
ATOM 2761 O O . SER B 1 113 ? -9.586 -8.438 -18.906 1 74.25 113 SER B O 1
ATOM 2763 N N . SER B 1 114 ? -10.133 -10.531 -18.609 1 81.44 114 SER B N 1
ATOM 2764 C CA . SER B 1 114 ? -10.828 -10.25 -17.359 1 81.44 114 SER B CA 1
ATOM 2765 C C . SER B 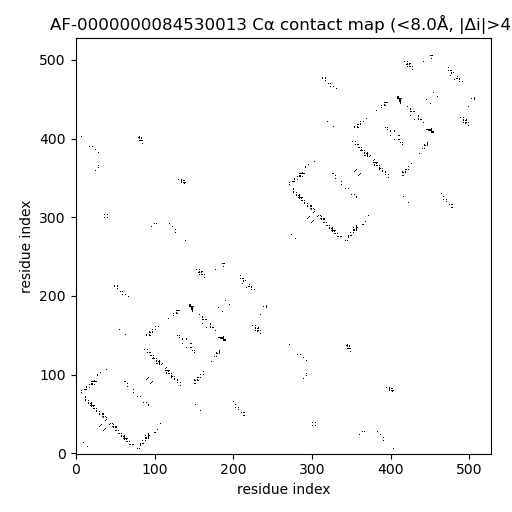1 114 ? -9.852 -9.828 -16.266 1 81.44 114 SER B C 1
ATOM 2767 O O . SER B 1 114 ? -10.156 -8.945 -15.469 1 81.44 114 SER B O 1
ATOM 2769 N N . SER B 1 115 ? -8.664 -10.359 -16.375 1 87.88 115 SER B N 1
ATOM 2770 C CA . SER B 1 115 ? -7.648 -10.047 -15.367 1 87.88 115 SER B CA 1
ATOM 2771 C C . SER B 1 115 ? -7.172 -8.609 -15.492 1 87.88 115 SER B C 1
ATOM 2773 O O . SER B 1 115 ? -7.008 -7.914 -14.484 1 87.88 115 SER B O 1
ATOM 2775 N N . LYS B 1 116 ? -6.984 -8.117 -16.719 1 90.94 116 LYS B N 1
ATOM 2776 C CA . LYS B 1 116 ? -6.523 -6.75 -16.953 1 90.94 116 LYS B CA 1
ATOM 2777 C C . LYS B 1 116 ? -7.598 -5.734 -16.562 1 90.94 116 LYS B C 1
ATOM 2779 O O . LYS B 1 116 ? -7.293 -4.688 -15.992 1 90.94 116 LYS B O 1
ATOM 2784 N N . LEU B 1 117 ? -8.805 -6.047 -16.922 1 92.25 117 LEU B N 1
ATOM 2785 C CA . LEU B 1 117 ? -9.906 -5.16 -16.578 1 92.25 117 LEU B CA 1
ATOM 2786 C C . LEU B 1 117 ? -10.07 -5.07 -15.055 1 92.25 117 LEU B C 1
ATOM 2788 O O . LEU B 1 117 ? -10.336 -3.992 -14.523 1 92.25 117 LEU B O 1
ATOM 2792 N N . SER B 1 118 ? -9.922 -6.176 -14.43 1 94.31 118 SER B N 1
ATOM 2793 C CA . SER B 1 118 ? -10.016 -6.191 -12.977 1 94.31 118 SER B CA 1
ATOM 2794 C C . SER B 1 118 ? -8.898 -5.371 -12.336 1 94.31 118 SER B C 1
ATOM 2796 O O . SER B 1 118 ? -9.117 -4.676 -11.344 1 94.31 118 SER B O 1
ATOM 2798 N N . ALA B 1 119 ? -7.723 -5.445 -12.922 1 94.62 119 ALA B N 1
ATOM 2799 C CA . ALA B 1 119 ? -6.594 -4.656 -12.438 1 94.62 119 ALA B CA 1
ATOM 2800 C C . ALA B 1 119 ? -6.863 -3.162 -12.586 1 94.62 119 ALA B C 1
ATOM 2802 O O . ALA B 1 119 ? -6.496 -2.369 -11.711 1 94.62 119 ALA B O 1
ATOM 2803 N N . LEU B 1 120 ? -7.492 -2.807 -13.641 1 95.62 120 LEU B N 1
ATOM 2804 C CA . LEU B 1 120 ? -7.84 -1.408 -13.867 1 95.62 120 LEU B CA 1
ATOM 2805 C C . LEU B 1 120 ? -8.844 -0.922 -12.828 1 95.62 120 LEU B C 1
ATOM 2807 O O . LEU B 1 120 ? -8.703 0.177 -12.289 1 95.62 120 LEU B O 1
ATOM 2811 N N . ILE B 1 121 ? -9.828 -1.748 -12.586 1 95.94 121 ILE B N 1
ATOM 2812 C CA . ILE B 1 121 ? -10.836 -1.38 -11.602 1 95.94 121 ILE B CA 1
ATOM 2813 C C . ILE B 1 121 ? -10.203 -1.351 -10.211 1 95.94 121 ILE B C 1
ATOM 2815 O O . ILE B 1 121 ? -10.539 -0.491 -9.391 1 95.94 121 ILE B O 1
ATOM 2819 N N . ALA B 1 122 ? -9.305 -2.324 -9.945 1 97.75 122 ALA B N 1
ATOM 2820 C CA . ALA B 1 122 ? -8.555 -2.324 -8.688 1 97.75 122 ALA B CA 1
ATOM 2821 C C . ALA B 1 122 ? -7.797 -1.016 -8.508 1 97.75 122 ALA B C 1
ATOM 2823 O O . ALA B 1 122 ? -7.754 -0.464 -7.402 1 97.75 122 ALA B O 1
ATOM 2824 N N . LEU B 1 123 ? -7.258 -0.536 -9.57 1 97.5 123 LEU B N 1
ATOM 2825 C CA . LEU B 1 123 ? -6.527 0.727 -9.547 1 97.5 123 LEU B CA 1
ATOM 2826 C C . LEU B 1 123 ? -7.449 1.882 -9.172 1 97.5 123 LEU B C 1
ATOM 2828 O O . LEU B 1 123 ? -7.051 2.789 -8.438 1 97.5 123 LEU B O 1
ATOM 2832 N N . THR B 1 124 ? -8.648 1.861 -9.656 1 96.62 124 THR B N 1
ATOM 2833 C CA . THR B 1 124 ? -9.594 2.918 -9.32 1 96.62 124 THR B CA 1
ATOM 2834 C C . THR B 1 124 ? -9.922 2.9 -7.828 1 96.62 124 THR B C 1
ATOM 2836 O O . THR B 1 124 ? -10.086 3.955 -7.211 1 96.62 124 THR B O 1
ATOM 2839 N N . VAL B 1 125 ? -10.047 1.729 -7.254 1 96.94 125 VAL B N 1
ATOM 2840 C CA . VAL B 1 125 ? -10.289 1.6 -5.82 1 96.94 125 VAL B CA 1
ATOM 2841 C C . VAL B 1 125 ? -9.133 2.219 -5.039 1 96.94 125 VAL B C 1
ATOM 2843 O O . VAL B 1 125 ? -9.344 3.018 -4.125 1 96.94 125 VAL B O 1
ATOM 2846 N N . LEU B 1 126 ? -7.926 1.87 -5.453 1 98 126 LEU B N 1
ATOM 2847 C CA . LEU B 1 126 ? -6.73 2.369 -4.785 1 98 126 LEU B CA 1
ATOM 2848 C C . LEU B 1 126 ? -6.648 3.889 -4.875 1 98 126 LEU B C 1
ATOM 2850 O O . LEU B 1 126 ? -6.434 4.566 -3.867 1 98 126 LEU B O 1
ATOM 2854 N N . LEU B 1 127 ? -6.859 4.434 -6.074 1 96.62 127 LEU B N 1
ATOM 2855 C CA . LEU B 1 127 ? -6.746 5.875 -6.289 1 96.62 127 LEU B CA 1
ATOM 2856 C C . LEU B 1 127 ? -7.84 6.621 -5.535 1 96.62 127 LEU B C 1
ATOM 2858 O O . LEU B 1 127 ? -7.617 7.734 -5.051 1 96.62 127 LEU B O 1
ATOM 2862 N N . ALA B 1 128 ? -9.031 6.027 -5.457 1 95.06 128 ALA B N 1
ATOM 2863 C CA . ALA B 1 128 ? -10.109 6.641 -4.688 1 95.06 128 ALA B CA 1
ATOM 2864 C C . ALA B 1 128 ? -9.719 6.789 -3.219 1 95.06 128 ALA B C 1
ATOM 2866 O O . ALA B 1 128 ? -9.953 7.836 -2.611 1 95.06 128 ALA B O 1
ATOM 2867 N N . VAL B 1 129 ? -9.102 5.758 -2.686 1 95.56 129 VAL B N 1
ATOM 2868 C CA . VAL B 1 129 ? -8.695 5.793 -1.285 1 95.56 129 VAL B CA 1
ATOM 2869 C C . VAL B 1 129 ? -7.566 6.805 -1.1 1 95.56 129 VAL B C 1
ATOM 2871 O O . VAL B 1 129 ? -7.559 7.566 -0.128 1 95.56 129 VAL B O 1
ATOM 2874 N N . VAL B 1 130 ? -6.605 6.844 -2.039 1 95.81 130 VAL B N 1
ATOM 2875 C CA . VAL B 1 130 ? -5.488 7.777 -1.977 1 95.81 130 VAL B CA 1
ATOM 2876 C C . VAL B 1 130 ? -6.016 9.211 -1.967 1 95.81 130 VAL B C 1
ATOM 2878 O O . VAL B 1 130 ? -5.605 10.023 -1.134 1 95.81 130 VAL B O 1
ATOM 2881 N N . LEU B 1 131 ? -6.922 9.5 -2.832 1 92.19 131 LEU B N 1
ATOM 2882 C CA . LEU B 1 131 ? -7.465 10.852 -2.947 1 92.19 131 LEU B CA 1
ATOM 2883 C C . LEU B 1 131 ? -8.297 11.203 -1.718 1 92.19 131 LEU B C 1
ATOM 2885 O O . LEU B 1 131 ? -8.211 12.328 -1.21 1 92.19 131 LEU B O 1
ATOM 2889 N N . ARG B 1 132 ? -9.016 10.312 -1.28 1 89.25 132 ARG B N 1
ATOM 2890 C CA . ARG B 1 132 ? -9.828 10.547 -0.094 1 89.25 132 ARG B CA 1
ATOM 2891 C C . ARG B 1 132 ? -8.953 10.844 1.12 1 89.25 132 ARG B C 1
ATOM 2893 O O . ARG B 1 132 ? -9.211 11.805 1.857 1 89.25 132 ARG B O 1
ATOM 2900 N N . LEU B 1 133 ? -8.008 10.062 1.369 1 90.88 133 LEU B N 1
ATOM 2901 C CA . LEU B 1 133 ? -7.133 10.234 2.525 1 90.88 133 LEU B CA 1
ATOM 2902 C C . LEU B 1 133 ? -6.367 11.547 2.438 1 90.88 133 LEU B C 1
ATOM 2904 O O . LEU B 1 133 ? -6.168 12.227 3.447 1 90.88 133 LEU B O 1
ATOM 2908 N N . ALA B 1 134 ? -5.938 11.875 1.238 1 88.25 134 ALA B N 1
ATOM 2909 C CA . ALA B 1 134 ? -5.203 13.125 1.058 1 88.25 134 ALA B CA 1
ATOM 2910 C C . ALA B 1 134 ? -6.102 14.328 1.316 1 88.25 134 ALA B C 1
ATOM 2912 O O . ALA B 1 134 ? -5.672 15.32 1.922 1 88.25 134 ALA B O 1
ATOM 2913 N N . ARG B 1 135 ? -7.301 14.297 0.857 1 83.12 135 ARG B N 1
ATOM 2914 C CA . ARG B 1 135 ? -8.242 15.391 1.045 1 83.12 135 ARG B CA 1
ATOM 2915 C C . ARG B 1 135 ? -8.625 15.539 2.514 1 83.12 135 ARG B C 1
ATOM 2917 O O . ARG B 1 135 ? -8.758 16.656 3.018 1 83.12 135 ARG B O 1
ATOM 2924 N N . PHE B 1 136 ? -8.797 14.453 3.1 1 73 136 PHE B N 1
ATOM 2925 C CA . PHE B 1 136 ? -9.195 14.469 4.5 1 73 136 PHE B CA 1
ATOM 2926 C C . PHE B 1 136 ? -8.094 15.055 5.375 1 73 136 PHE B C 1
ATOM 2928 O O . PHE B 1 136 ? -8.375 15.727 6.367 1 73 136 PHE B O 1
ATOM 2935 N N . SER B 1 137 ? -6.875 14.789 5.047 1 68.31 137 SER B N 1
ATOM 2936 C CA . SER B 1 137 ? -5.75 15.266 5.84 1 68.31 137 SER B CA 1
ATOM 2937 C C . SER B 1 137 ? -5.496 16.75 5.605 1 68.31 137 SER B C 1
ATOM 2939 O O . SER B 1 137 ? -5.027 17.453 6.5 1 68.31 137 SER B O 1
ATOM 2941 N N . ALA B 1 138 ? -5.766 17.219 4.414 1 64.06 138 ALA B N 1
ATOM 2942 C CA . ALA B 1 138 ? -5.383 18.578 4.051 1 64.06 138 ALA B CA 1
ATOM 2943 C C . ALA B 1 138 ? -6.512 19.562 4.336 1 64.06 138 ALA B C 1
ATOM 2945 O O . ALA B 1 138 ? -6.27 20.75 4.574 1 64.06 138 ALA B O 1
ATOM 2946 N N . VAL B 1 139 ? -7.742 19.094 4.098 1 57.19 139 VAL B N 1
ATOM 2947 C CA . VAL B 1 139 ? -8.836 20.062 4.219 1 57.19 139 VAL B CA 1
ATOM 2948 C C . VAL B 1 139 ? -9.406 20.016 5.637 1 57.19 139 VAL B C 1
ATOM 2950 O O . VAL B 1 139 ? -9.797 18.953 6.121 1 57.19 139 VAL B O 1
ATOM 2953 N N . LYS B 1 140 ? -9.023 21.062 6.383 1 54.47 140 LYS B N 1
ATOM 2954 C CA . LYS B 1 140 ? -9.664 21.234 7.68 1 54.47 140 LYS B CA 1
ATOM 2955 C C . LYS B 1 140 ? -11.188 21.203 7.547 1 54.47 140 LYS B C 1
ATOM 2957 O O . LYS B 1 140 ? -11.781 22.016 6.836 1 54.47 140 LYS B O 1
ATOM 2962 N N . MET B 1 141 ? -11.602 20 7.57 1 48.75 141 MET B N 1
ATOM 2963 C CA . MET B 1 141 ? -13.055 19.938 7.438 1 48.75 141 MET B CA 1
ATOM 2964 C C . MET B 1 141 ? -13.75 20.453 8.688 1 48.75 141 MET B C 1
ATOM 2966 O O . MET B 1 141 ? -13.141 20.5 9.766 1 48.75 141 MET B O 1
ATOM 2970 N N . ARG B 1 142 ? -14.961 21.109 8.508 1 47.44 142 ARG B N 1
ATOM 2971 C CA . ARG B 1 142 ? -15.797 21.547 9.617 1 47.44 142 ARG B CA 1
ATOM 2972 C C . ARG B 1 142 ? -15.93 20.453 10.664 1 47.44 142 ARG B C 1
ATOM 2974 O O . ARG B 1 142 ? -15.922 19.266 10.328 1 47.44 142 ARG B O 1
ATOM 2981 N N . PRO B 1 143 ? -15.891 20.797 11.906 1 49.62 143 PRO B N 1
ATOM 2982 C CA . PRO B 1 143 ? -16.031 19.844 13.016 1 49.62 143 PRO B CA 1
ATOM 2983 C C . PRO B 1 143 ? -17.25 18.938 12.875 1 49.62 143 PRO B C 1
ATOM 2985 O O . PRO B 1 143 ? -18.328 19.406 12.531 1 49.62 143 PRO B O 1
ATOM 2988 N N . GLY B 1 144 ? -17.281 17.625 12.922 1 45.09 144 GLY B N 1
ATOM 2989 C CA . GLY B 1 144 ? -18.391 16.688 13.047 1 45.09 144 GLY B CA 1
ATOM 2990 C C . GLY B 1 144 ? -18.734 15.992 11.742 1 45.09 144 GLY B C 1
ATOM 2991 O O . GLY B 1 144 ? -19.594 15.109 11.711 1 45.09 144 GLY B O 1
ATOM 2992 N N . VAL B 1 145 ? -18.266 16.656 10.547 1 45.47 145 VAL B N 1
ATOM 2993 C CA . VAL B 1 145 ? -18.75 16.109 9.289 1 45.47 145 VAL B CA 1
ATOM 2994 C C . VAL B 1 145 ? -17.578 15.609 8.453 1 45.47 145 VAL B C 1
ATOM 2996 O O . VAL B 1 145 ? -16.516 16.234 8.422 1 45.47 145 VAL B O 1
ATOM 2999 N N . PHE B 1 146 ? -17.578 14.297 8.062 1 51.69 146 PHE B N 1
ATOM 3000 C CA . PHE B 1 146 ? -16.609 13.719 7.141 1 51.69 146 PHE B CA 1
ATOM 3001 C C . PHE B 1 146 ? -17.141 13.742 5.711 1 51.69 146 PHE B C 1
ATOM 3003 O O . PHE B 1 146 ? -18.297 13.422 5.469 1 51.69 146 PHE B O 1
ATOM 3010 N N . GLN B 1 147 ? -16.422 14.273 4.793 1 55.16 147 GLN B N 1
ATOM 3011 C CA . GLN B 1 147 ? -16.797 14.195 3.385 1 55.16 147 GLN B CA 1
ATOM 3012 C C . GLN B 1 147 ? -16.281 12.906 2.754 1 55.16 147 GLN B C 1
ATOM 3014 O O . GLN B 1 147 ? -15.102 12.562 2.898 1 55.16 147 GLN B O 1
ATOM 3019 N N . GLY B 1 148 ? -17.156 12.141 2.23 1 62.66 148 GLY B N 1
ATOM 3020 C CA . GLY B 1 148 ? -16.828 10.891 1.559 1 62.66 148 GLY B CA 1
ATOM 3021 C C . GLY B 1 148 ? -16.953 9.68 2.463 1 62.66 148 GLY B C 1
ATOM 3022 O O . GLY B 1 148 ? -16.812 9.789 3.684 1 62.66 148 GLY B O 1
ATOM 3023 N N . MET B 1 149 ? -17.25 8.508 1.863 1 70.44 149 MET B N 1
ATOM 3024 C CA . MET B 1 149 ? -17.344 7.258 2.604 1 70.44 149 MET B CA 1
ATOM 3025 C C . MET B 1 149 ? -16.016 6.926 3.273 1 70.44 149 MET B C 1
ATOM 3027 O O . MET B 1 149 ? -14.961 6.973 2.631 1 70.44 149 MET B O 1
ATOM 3031 N N . PRO B 1 150 ? -16.156 6.605 4.508 1 81.44 150 PRO B N 1
ATOM 3032 C CA . PRO B 1 150 ? -14.914 6.238 5.188 1 81.44 150 PRO B CA 1
ATOM 3033 C C . PRO B 1 150 ? -14.219 5.043 4.539 1 81.44 150 PRO B C 1
ATOM 3035 O O . PRO B 1 150 ? -14.883 4.129 4.047 1 81.44 150 PRO B O 1
ATOM 3038 N N . CYS B 1 151 ? -12.906 5.004 4.492 1 88 151 CYS B N 1
ATOM 3039 C CA . CYS B 1 151 ? -12.086 4.02 3.791 1 88 151 CYS B CA 1
ATOM 3040 C C . CYS B 1 151 ? -12.383 2.611 4.293 1 88 151 CYS B C 1
ATOM 3042 O O . CYS B 1 151 ? -12.5 1.676 3.502 1 88 151 CYS B O 1
ATOM 3044 N N . PRO B 1 152 ? -12.547 2.438 5.625 1 88.81 152 PRO B N 1
ATOM 3045 C CA . PRO B 1 152 ? -12.836 1.074 6.074 1 88.81 152 PRO B CA 1
ATOM 3046 C C . PRO B 1 152 ? -14.172 0.551 5.543 1 88.81 152 PRO B C 1
ATOM 3048 O O . PRO B 1 152 ? -14.273 -0.623 5.18 1 88.81 152 PRO B O 1
ATOM 3051 N N . MET B 1 153 ? -15.148 1.409 5.527 1 88.69 153 MET B N 1
ATOM 3052 C CA . MET B 1 153 ? -16.453 1.015 4.996 1 88.69 153 MET B CA 1
ATOM 3053 C C . MET B 1 153 ? -16.359 0.704 3.508 1 88.69 153 MET B C 1
ATOM 3055 O O . MET B 1 153 ? -16.938 -0.273 3.037 1 88.69 153 MET B O 1
ATOM 3059 N N . GLY B 1 154 ? -15.703 1.547 2.783 1 91.56 154 GLY B N 1
ATOM 3060 C CA . GLY B 1 154 ? -15.5 1.285 1.367 1 91.56 154 GLY B CA 1
ATOM 3061 C C . GLY B 1 154 ? -14.766 -0.016 1.101 1 91.56 154 GLY B C 1
ATOM 3062 O O . GLY B 1 154 ? -15.148 -0.781 0.213 1 91.56 154 GLY B O 1
ATOM 3063 N N . ALA B 1 155 ? -13.734 -0.222 1.832 1 94.31 155 ALA B N 1
ATOM 3064 C CA . ALA B 1 155 ? -12.945 -1.438 1.692 1 94.31 155 ALA B CA 1
ATOM 3065 C C . ALA B 1 155 ? -13.789 -2.682 1.947 1 94.31 155 ALA B C 1
ATOM 3067 O O . ALA B 1 155 ? -13.758 -3.635 1.166 1 94.31 155 ALA B O 1
ATOM 3068 N N . MET B 1 156 ? -14.547 -2.662 3.016 1 93.25 156 MET B N 1
ATOM 3069 C CA . MET B 1 156 ? -15.375 -3.814 3.367 1 93.25 156 MET B CA 1
ATOM 3070 C C . MET B 1 156 ? -16.453 -4.043 2.32 1 93.25 156 MET B C 1
ATOM 3072 O O . MET B 1 156 ? -16.844 -5.184 2.055 1 93.25 156 MET B O 1
ATOM 3076 N N . THR B 1 157 ? -16.938 -2.965 1.773 1 94.5 157 THR B N 1
ATOM 3077 C CA . THR B 1 157 ? -17.938 -3.086 0.713 1 94.5 157 THR B CA 1
ATOM 3078 C C . THR B 1 157 ? -17.328 -3.766 -0.515 1 94.5 157 THR B C 1
ATOM 3080 O O . THR B 1 157 ? -17.922 -4.688 -1.076 1 94.5 157 THR B O 1
ATOM 3083 N N . VAL B 1 158 ? -16.172 -3.311 -0.922 1 96.12 158 VAL B N 1
ATOM 3084 C CA . VAL B 1 158 ? -15.477 -3.908 -2.057 1 96.12 158 VAL B CA 1
ATOM 3085 C C . VAL B 1 158 ? -15.242 -5.395 -1.796 1 96.12 158 VAL B C 1
ATOM 3087 O O . VAL B 1 158 ? -15.5 -6.23 -2.662 1 96.12 158 VAL B O 1
ATOM 3090 N N . ILE B 1 159 ? -14.812 -5.719 -0.627 1 94.94 159 ILE B N 1
ATOM 3091 C CA . ILE B 1 159 ? -14.516 -7.098 -0.248 1 94.94 159 ILE B CA 1
ATOM 3092 C C . ILE B 1 159 ? -15.805 -7.922 -0.259 1 94.94 159 ILE B C 1
ATOM 3094 O O . ILE B 1 159 ? -15.812 -9.062 -0.717 1 94.94 159 ILE B O 1
ATOM 3098 N N . ALA B 1 160 ? -16.906 -7.332 0.265 1 94.31 160 ALA B N 1
ATOM 3099 C CA . ALA B 1 160 ? -18.188 -8.016 0.275 1 94.31 160 ALA B CA 1
ATOM 3100 C C . ALA B 1 160 ? -18.641 -8.359 -1.143 1 94.31 160 ALA B C 1
ATOM 3102 O O . ALA B 1 160 ? -19.156 -9.453 -1.393 1 94.31 160 ALA B O 1
ATOM 3103 N N . ILE B 1 161 ? -18.469 -7.449 -2.039 1 95 161 ILE B N 1
ATOM 3104 C CA . ILE B 1 161 ? -18.844 -7.676 -3.43 1 95 161 ILE B CA 1
ATOM 3105 C C . ILE B 1 161 ? -18.047 -8.836 -4.004 1 95 161 ILE B C 1
ATOM 3107 O O . ILE B 1 161 ? -18.594 -9.727 -4.652 1 95 161 ILE B O 1
ATOM 3111 N N . VAL B 1 162 ? -16.766 -8.859 -3.768 1 92.81 162 VAL B N 1
ATOM 3112 C CA . VAL B 1 162 ? -15.898 -9.898 -4.293 1 92.81 162 VAL B CA 1
ATOM 3113 C C . VAL B 1 162 ? -16.297 -11.25 -3.701 1 92.81 162 VAL B C 1
ATOM 3115 O O . VAL B 1 162 ? -16.328 -12.258 -4.41 1 92.81 162 VAL B O 1
ATOM 3118 N N . LEU B 1 163 ? -16.609 -11.305 -2.387 1 90.75 163 LEU B N 1
ATOM 3119 C CA . LEU B 1 163 ? -16.953 -12.555 -1.716 1 90.75 163 LEU B CA 1
ATOM 3120 C C . LEU B 1 163 ? -18.266 -13.117 -2.25 1 90.75 163 LEU B C 1
ATOM 3122 O O . LEU B 1 163 ? -18.453 -14.336 -2.281 1 90.75 163 LEU B O 1
ATOM 3126 N N . LEU B 1 164 ? -19.188 -12.242 -2.627 1 91.12 164 LEU B N 1
ATOM 3127 C CA . LEU B 1 164 ? -20.453 -12.695 -3.193 1 91.12 164 LEU B CA 1
ATOM 3128 C C . LEU B 1 164 ? -20.25 -13.305 -4.574 1 91.12 164 LEU B C 1
ATOM 3130 O O . LEU B 1 164 ? -21.109 -14.039 -5.066 1 91.12 164 LEU B O 1
ATOM 3134 N N . ASP B 1 165 ? -19.125 -12.953 -5.164 1 89.19 165 ASP B N 1
ATOM 3135 C CA . ASP B 1 165 ? -18.719 -13.492 -6.461 1 89.19 165 ASP B CA 1
ATOM 3136 C C . ASP B 1 165 ? -19.828 -13.32 -7.492 1 89.19 165 ASP B C 1
ATOM 3138 O O . ASP B 1 165 ? -20.25 -14.289 -8.133 1 89.19 165 ASP B O 1
ATOM 3142 N N . PRO B 1 166 ? -20.312 -12.133 -7.688 1 90.94 166 PRO B N 1
ATOM 3143 C CA . PRO B 1 166 ? -21.312 -11.883 -8.727 1 90.94 166 PRO B CA 1
ATOM 3144 C C . PRO B 1 166 ? -20.75 -12.07 -10.141 1 90.94 166 PRO B C 1
ATOM 3146 O O . PRO B 1 166 ? -19.562 -12.328 -10.305 1 90.94 166 PRO B O 1
ATOM 3149 N N . PRO B 1 167 ? -21.734 -12.094 -11.172 1 91.19 167 PRO B N 1
ATOM 3150 C CA . PRO B 1 167 ? -21.172 -12.062 -12.523 1 91.19 167 PRO B CA 1
ATOM 3151 C C . PRO B 1 167 ? -20.109 -10.977 -12.703 1 91.19 167 PRO B C 1
ATOM 3153 O O . PRO B 1 167 ? -20.281 -9.867 -12.203 1 91.19 167 PRO B O 1
ATOM 3156 N N . PHE B 1 168 ? -19.047 -11.219 -13.344 1 90.69 168 PHE B N 1
ATOM 3157 C CA . PHE B 1 168 ? -17.812 -10.461 -13.375 1 90.69 168 PHE B CA 1
ATOM 3158 C C . PHE B 1 168 ? -18.062 -9.008 -13.742 1 90.69 168 PHE B C 1
ATOM 3160 O O . PHE B 1 168 ? -17.594 -8.094 -13.055 1 90.69 168 PHE B O 1
ATOM 3167 N N . GLN B 1 169 ? -18.844 -8.758 -14.828 1 91.44 169 GLN B N 1
ATOM 3168 C CA . GLN B 1 169 ? -19.078 -7.395 -15.289 1 91.44 169 GLN B CA 1
ATOM 3169 C C . GLN B 1 169 ? -19.906 -6.602 -14.273 1 91.44 169 GLN B C 1
ATOM 3171 O O . GLN B 1 169 ? -19.641 -5.418 -14.055 1 91.44 169 GLN B O 1
ATOM 3176 N N . LEU B 1 170 ? -20.844 -7.277 -13.664 1 93 170 LEU B N 1
ATOM 3177 C CA . LEU B 1 170 ? -21.672 -6.629 -12.656 1 93 170 LEU B CA 1
ATOM 3178 C C . LEU B 1 170 ? -20.844 -6.324 -11.398 1 93 170 LEU B C 1
ATOM 3180 O O . LEU B 1 170 ? -21.047 -5.285 -10.766 1 93 170 LEU B O 1
ATOM 3184 N N . GLY B 1 171 ? -19.984 -7.258 -11.039 1 94.19 171 GLY B N 1
ATOM 3185 C CA . GLY B 1 171 ? -19.109 -7.035 -9.898 1 94.19 171 GLY B CA 1
ATOM 3186 C C . GLY B 1 171 ? -18.188 -5.852 -10.086 1 94.19 171 GLY B C 1
ATOM 3187 O O . GLY B 1 171 ? -18.016 -5.039 -9.18 1 94.19 171 GLY B O 1
ATOM 3188 N N . LEU B 1 172 ? -17.625 -5.738 -11.32 1 95.19 172 LEU B N 1
ATOM 3189 C CA . LEU B 1 172 ? -16.734 -4.633 -11.617 1 95.19 172 LEU B CA 1
ATOM 3190 C C . LEU B 1 172 ? -17.453 -3.297 -11.531 1 95.19 172 LEU B C 1
ATOM 3192 O O . LEU B 1 172 ? -16.906 -2.32 -11.016 1 95.19 172 LEU B O 1
ATOM 3196 N N . LEU B 1 173 ? -18.625 -3.297 -12.008 1 95.44 173 LEU B N 1
ATOM 3197 C CA . LEU B 1 173 ? -19.438 -2.08 -11.953 1 95.44 173 LEU B CA 1
ATOM 3198 C C . LEU B 1 173 ? -19.75 -1.692 -10.516 1 95.44 173 LEU B C 1
ATOM 3200 O O . LEU B 1 173 ? -19.672 -0.514 -10.156 1 95.44 173 LEU B O 1
ATOM 3204 N N . ALA B 1 174 ? -20.109 -2.68 -9.75 1 95.44 174 ALA B N 1
ATOM 3205 C CA . ALA B 1 174 ? -20.422 -2.428 -8.344 1 95.44 174 ALA B CA 1
ATOM 3206 C C . ALA B 1 174 ? -19.203 -1.897 -7.602 1 95.44 174 ALA B C 1
ATOM 3208 O O . ALA B 1 174 ? -19.312 -0.977 -6.789 1 95.44 174 ALA B O 1
ATOM 3209 N N . ILE B 1 175 ? -18.047 -2.51 -7.879 1 96.56 175 ILE B N 1
ATOM 3210 C CA . ILE B 1 175 ? -16.812 -2.088 -7.234 1 96.56 175 ILE B CA 1
ATOM 3211 C C . ILE B 1 175 ? -16.469 -0.667 -7.668 1 96.56 175 ILE B C 1
ATOM 3213 O O . ILE B 1 175 ? -16.062 0.157 -6.844 1 96.56 175 ILE B O 1
ATOM 3217 N N . PHE B 1 176 ? -16.641 -0.382 -8.93 1 96 176 PHE B N 1
ATOM 3218 C CA . PHE B 1 176 ? -16.422 0.969 -9.438 1 96 176 PHE B CA 1
ATOM 3219 C C . PHE B 1 176 ? -17.344 1.962 -8.742 1 96 176 PHE B C 1
ATOM 3221 O O . PHE B 1 176 ? -16.938 3.076 -8.414 1 96 176 PHE B O 1
ATOM 3228 N N . GLY B 1 177 ? -18.578 1.596 -8.57 1 93.62 177 GLY B N 1
ATOM 3229 C CA . GLY B 1 177 ? -19.531 2.426 -7.844 1 93.62 177 GLY B CA 1
ATOM 3230 C C . GLY B 1 177 ? -19.094 2.715 -6.418 1 93.62 177 GLY B C 1
ATOM 3231 O O . GLY B 1 177 ? -19.203 3.85 -5.949 1 93.62 177 GLY B O 1
ATOM 3232 N N . ALA B 1 178 ? -18.609 1.687 -5.727 1 93.38 178 ALA B N 1
ATOM 3233 C CA . ALA B 1 178 ? -18.125 1.859 -4.363 1 93.38 178 ALA B CA 1
ATOM 3234 C C . ALA B 1 178 ? -16.938 2.824 -4.324 1 93.38 178 ALA B C 1
ATOM 3236 O O . ALA B 1 178 ? -16.844 3.668 -3.43 1 93.38 178 ALA B O 1
ATOM 3237 N N . ALA B 1 179 ? -16.016 2.664 -5.297 1 94.31 179 ALA B N 1
ATOM 3238 C CA . ALA B 1 179 ? -14.875 3.559 -5.387 1 94.31 179 ALA B CA 1
ATOM 3239 C C . ALA B 1 179 ? -15.312 5 -5.613 1 94.31 179 ALA B C 1
ATOM 3241 O O . ALA B 1 179 ? -14.773 5.926 -5.008 1 94.31 179 ALA B O 1
ATOM 3242 N N . TYR B 1 180 ? -16.281 5.172 -6.434 1 90.75 180 TYR B N 1
ATOM 3243 C CA . TYR B 1 180 ? -16.812 6.504 -6.73 1 90.75 180 TYR B CA 1
ATOM 3244 C C . TYR B 1 180 ? -17.422 7.133 -5.488 1 90.75 180 TYR B C 1
ATOM 3246 O O . TYR B 1 180 ? -17.266 8.336 -5.25 1 90.75 180 TYR B O 1
ATOM 3254 N N . LEU B 1 181 ? -18.109 6.375 -4.703 1 87.44 181 LEU B N 1
ATOM 3255 C CA . LEU B 1 181 ? -18.75 6.875 -3.486 1 87.44 181 LEU B CA 1
ATOM 3256 C C . LEU B 1 181 ? -17.703 7.348 -2.484 1 87.44 181 LEU B C 1
ATOM 3258 O O . LEU B 1 181 ? -17.953 8.266 -1.7 1 87.44 181 LEU B O 1
ATOM 3262 N N . MET B 1 182 ? -16.547 6.742 -2.547 1 87.19 182 MET B N 1
ATOM 3263 C CA . MET B 1 182 ? -15.492 7.117 -1.605 1 87.19 182 MET B CA 1
ATOM 3264 C C . MET B 1 182 ? -14.93 8.492 -1.938 1 87.19 182 MET B C 1
ATOM 3266 O O . MET B 1 182 ? -14.398 9.18 -1.062 1 87.19 182 MET B O 1
ATOM 3270 N N . VAL B 1 183 ? -14.961 8.914 -3.156 1 86.44 183 VAL B N 1
ATOM 3271 C CA . VAL B 1 183 ? -14.406 10.203 -3.566 1 86.44 183 VAL B CA 1
ATOM 3272 C C . VAL B 1 183 ? -15.523 11.234 -3.678 1 86.44 183 VAL B C 1
ATOM 3274 O O . VAL B 1 183 ? -15.258 12.43 -3.871 1 86.44 183 VAL B O 1
ATOM 3277 N N . SER B 1 184 ? -16.703 10.828 -3.484 1 80.38 184 SER B N 1
ATOM 3278 C CA . SER B 1 184 ? -17.844 11.734 -3.602 1 80.38 184 SER B CA 1
ATOM 3279 C C . SER B 1 184 ? -17.891 12.711 -2.432 1 80.38 184 SER B C 1
ATOM 3281 O O . SER B 1 184 ? -17.156 12.555 -1.454 1 80.38 184 SER B O 1
ATOM 3283 N N . ARG B 1 185 ? -18.625 13.75 -2.586 1 71.12 185 ARG B N 1
ATOM 3284 C CA . ARG B 1 185 ? -18.734 14.805 -1.581 1 71.12 185 ARG B CA 1
ATOM 3285 C C . ARG B 1 185 ? -19.875 14.523 -0.605 1 71.12 185 ARG B C 1
ATOM 3287 O O . ARG B 1 185 ? -20.375 15.438 0.045 1 71.12 185 ARG B O 1
ATOM 3294 N N . ILE B 1 186 ? -20.172 13.258 -0.535 1 69.81 186 ILE B N 1
ATOM 3295 C CA . ILE B 1 186 ? -21.25 12.906 0.388 1 69.81 186 ILE B CA 1
ATOM 3296 C C . ILE B 1 186 ? -20.734 12.938 1.823 1 69.81 186 ILE B C 1
ATOM 3298 O O . ILE B 1 186 ? -19.641 12.43 2.102 1 69.81 186 ILE B O 1
ATOM 3302 N N . GLU B 1 187 ? -21.359 13.594 2.691 1 65.31 187 GLU B N 1
ATOM 3303 C CA . GLU B 1 187 ? -20.938 13.773 4.074 1 65.31 187 GLU B CA 1
ATOM 3304 C C . GLU B 1 187 ? -21.297 12.562 4.93 1 65.31 187 GLU B C 1
ATOM 3306 O O . GLU B 1 187 ? -22.438 12.086 4.879 1 65.31 187 GLU B O 1
ATOM 3311 N N . TYR B 1 188 ? -20.344 11.914 5.527 1 65.56 188 TYR B N 1
ATOM 3312 C CA . TYR B 1 188 ? -20.562 10.797 6.438 1 65.56 188 TYR B CA 1
ATOM 3313 C C . TYR B 1 188 ? -20.281 11.203 7.879 1 65.56 188 TYR B C 1
ATOM 3315 O O . TYR B 1 188 ? -19.375 12.008 8.141 1 65.56 188 TYR B O 1
ATOM 3323 N N . PRO B 1 189 ? -21.188 10.703 8.797 1 62.53 189 PRO B N 1
ATOM 3324 C CA . PRO B 1 189 ? -20.938 11.039 10.203 1 62.53 189 PRO B CA 1
ATOM 3325 C C . PRO B 1 189 ? -19.703 10.352 10.766 1 62.53 189 PRO B C 1
ATOM 3327 O O . PRO B 1 189 ? -19.359 9.242 10.344 1 62.53 189 PRO B O 1
ATOM 3330 N N . LYS B 1 190 ? -18.984 10.984 11.57 1 62.53 190 LYS B N 1
ATOM 3331 C CA . LYS B 1 190 ? -17.828 10.398 12.25 1 62.53 190 LYS B CA 1
ATOM 3332 C C . LYS B 1 190 ? -18.281 9.367 13.281 1 62.53 190 LYS B C 1
ATOM 3334 O O . LYS B 1 190 ? -19.25 9.586 14.016 1 62.53 190 LYS B O 1
ATOM 3339 N N . PRO B 1 191 ? -17.578 8.195 13.211 1 59.69 191 PRO B N 1
ATOM 3340 C CA . PRO B 1 191 ? -17.938 7.184 14.203 1 59.69 191 PRO B CA 1
ATOM 3341 C C . PRO B 1 191 ? -17.547 7.574 15.625 1 59.69 191 PRO B C 1
ATOM 3343 O O . PRO B 1 191 ? -16.438 7.234 16.078 1 59.69 191 PRO B O 1
ATOM 3346 N N . GLN B 1 192 ? -18.391 8.281 16.25 1 65.75 192 GLN B N 1
ATOM 3347 C CA . GLN B 1 192 ? -18.172 8.641 17.641 1 65.75 192 GLN B CA 1
ATOM 3348 C C . GLN B 1 192 ? -19.328 8.156 18.516 1 65.75 192 GLN B C 1
ATOM 3350 O O . GLN B 1 192 ? -20.438 7.949 18.047 1 65.75 192 GLN B O 1
ATOM 3355 N N . GLY B 1 193 ? -18.938 7.734 19.781 1 73.06 193 GLY B N 1
ATOM 3356 C CA . GLY B 1 193 ? -19.938 7.316 20.75 1 73.06 193 GLY B CA 1
ATOM 3357 C C . GLY B 1 193 ? -20.703 6.078 20.328 1 73.06 193 GLY B C 1
ATOM 3358 O O . GLY B 1 193 ? -20.109 5.016 20.125 1 73.06 193 GLY B O 1
ATOM 3359 N N . LEU B 1 194 ? -21.891 6.219 20.078 1 74.81 194 LEU B N 1
ATOM 3360 C CA . LEU B 1 194 ? -22.797 5.121 19.734 1 74.81 194 LEU B CA 1
ATOM 3361 C C . LEU B 1 194 ? -22.453 4.551 18.359 1 74.81 194 LEU B C 1
ATOM 3363 O O . LEU B 1 194 ? -22.547 3.34 18.156 1 74.81 194 LEU B O 1
ATOM 3367 N N . LEU B 1 195 ? -21.984 5.359 17.547 1 75.69 195 LEU B N 1
ATOM 3368 C CA . LEU B 1 195 ? -21.656 4.918 16.203 1 75.69 195 LEU B CA 1
ATOM 3369 C C . LEU B 1 195 ? -20.375 4.074 16.203 1 75.69 195 LEU B C 1
ATOM 3371 O O . LEU B 1 195 ? -20.25 3.133 15.414 1 75.69 195 LEU B O 1
ATOM 3375 N N . ALA B 1 196 ? -19.453 4.406 17.094 1 78.31 196 ALA B N 1
ATOM 3376 C CA . ALA B 1 196 ? -18.25 3.6 17.234 1 78.31 196 ALA B CA 1
ATOM 3377 C C . ALA B 1 196 ? -18.578 2.201 17.75 1 78.31 196 ALA B C 1
ATOM 3379 O O . ALA B 1 196 ? -18.016 1.209 17.266 1 78.31 196 ALA B O 1
ATOM 3380 N N . THR B 1 197 ? -19.438 2.18 18.703 1 84.44 197 THR B N 1
ATOM 3381 C CA . THR B 1 197 ? -19.875 0.901 19.25 1 84.44 197 THR B CA 1
ATOM 3382 C C . THR B 1 197 ? -20.594 0.077 18.188 1 84.44 197 THR B C 1
ATOM 3384 O O . THR B 1 197 ? -20.375 -1.129 18.078 1 84.44 197 THR B O 1
ATOM 3387 N N . ALA B 1 198 ? -21.438 0.735 17.469 1 83.81 198 ALA B N 1
ATOM 3388 C CA . ALA B 1 198 ? -22.156 0.062 16.391 1 83.81 198 ALA B CA 1
ATOM 3389 C C . ALA B 1 198 ? -21.188 -0.505 15.359 1 83.81 198 ALA B C 1
ATOM 3391 O O . ALA B 1 198 ? -21.391 -1.619 14.867 1 83.81 198 ALA B O 1
ATOM 3392 N N . THR B 1 199 ? -20.203 0.271 15.031 1 83.94 199 THR B N 1
ATOM 3393 C CA . THR B 1 199 ? -19.203 -0.178 14.078 1 83.94 199 THR B CA 1
ATOM 3394 C C . THR B 1 199 ? -18.453 -1.39 14.617 1 83.94 199 THR B C 1
ATOM 3396 O O . THR B 1 199 ? -18.219 -2.357 13.891 1 83.94 199 THR B O 1
ATOM 3399 N N . LEU B 1 200 ? -18.078 -1.351 15.867 1 88.56 200 LEU B N 1
ATOM 3400 C CA . LEU B 1 200 ? -17.375 -2.467 16.5 1 88.56 200 LEU B CA 1
ATOM 3401 C C . LEU B 1 200 ? -18.25 -3.725 16.484 1 88.56 200 LEU B C 1
ATOM 3403 O O . LEU B 1 200 ? -17.766 -4.809 16.156 1 88.56 200 LEU B O 1
ATOM 3407 N N . CYS B 1 201 ? -19.422 -3.555 16.812 1 89.62 201 CYS B N 1
ATOM 3408 C CA . CYS B 1 201 ? -20.359 -4.68 16.797 1 89.62 201 CYS B CA 1
ATOM 3409 C C . CYS B 1 201 ? -20.484 -5.258 15.391 1 89.62 201 CYS B C 1
ATOM 3411 O O . CYS B 1 201 ? -20.484 -6.48 15.219 1 89.62 201 CYS B O 1
ATOM 3413 N N . TRP B 1 202 ? -20.578 -4.383 14.438 1 88.5 202 TRP B N 1
ATOM 3414 C CA . TRP B 1 202 ? -20.656 -4.82 13.047 1 88.5 202 TRP B CA 1
ATOM 3415 C C . TRP B 1 202 ? -19.422 -5.625 12.664 1 88.5 202 TRP B C 1
ATOM 3417 O O . TRP B 1 202 ? -19.531 -6.664 12.008 1 88.5 202 TRP B O 1
ATOM 3427 N N . ILE B 1 203 ? -18.266 -5.176 13.055 1 89.38 203 ILE B N 1
ATOM 3428 C CA . ILE B 1 203 ? -17.016 -5.855 12.75 1 89.38 203 ILE B CA 1
ATOM 3429 C C . ILE B 1 203 ? -17.016 -7.238 13.398 1 89.38 203 ILE B C 1
ATOM 3431 O O . ILE B 1 203 ? -16.703 -8.234 12.742 1 89.38 203 ILE B O 1
ATOM 3435 N N . VAL B 1 204 ? -17.406 -7.281 14.625 1 90.81 204 VAL B N 1
ATOM 3436 C CA . VAL B 1 204 ? -17.359 -8.531 15.375 1 90.81 204 VAL B CA 1
ATOM 3437 C C . VAL B 1 204 ? -18.359 -9.523 14.789 1 90.81 204 VAL B C 1
ATOM 3439 O O . VAL B 1 204 ? -18.047 -10.695 14.609 1 90.81 204 VAL B O 1
ATOM 3442 N N . VAL B 1 205 ? -19.516 -9.039 14.477 1 90.62 205 VAL B N 1
ATOM 3443 C CA . VAL B 1 205 ? -20.531 -9.883 13.867 1 90.62 205 VAL B CA 1
ATOM 3444 C C . VAL B 1 205 ? -20.031 -10.398 12.516 1 90.62 205 VAL B C 1
ATOM 3446 O O . VAL B 1 205 ? -20.203 -11.57 12.188 1 90.62 205 VAL B O 1
ATOM 3449 N N . SER B 1 206 ? -19.422 -9.547 11.75 1 91.12 206 SER B N 1
ATOM 3450 C CA . SER B 1 206 ? -18.875 -9.93 10.445 1 91.12 206 SER B CA 1
ATOM 3451 C C . SER B 1 206 ? -17.812 -11.008 10.594 1 91.12 206 SER B C 1
ATOM 3453 O O . SER B 1 206 ? -17.781 -11.969 9.812 1 91.12 206 SER B O 1
ATOM 3455 N N . ILE B 1 207 ? -16.938 -10.828 11.57 1 89 207 ILE B N 1
ATOM 3456 C CA . ILE B 1 207 ? -15.898 -11.828 11.828 1 89 207 ILE B CA 1
ATOM 3457 C C . ILE B 1 207 ? -16.547 -13.156 12.188 1 89 207 ILE B C 1
ATOM 3459 O O . ILE B 1 207 ? -16.125 -14.211 11.703 1 89 207 ILE B O 1
ATOM 3463 N N . GLY B 1 208 ? -17.578 -13.094 13.031 1 88.62 208 GLY B N 1
ATOM 3464 C CA . GLY B 1 208 ? -18.312 -14.297 13.383 1 88.62 208 GLY B CA 1
ATOM 3465 C C . GLY B 1 208 ? -18.953 -14.984 12.195 1 88.62 208 GLY B C 1
ATOM 3466 O O . GLY B 1 208 ? -18.875 -16.203 12.062 1 88.62 208 GLY B O 1
ATOM 3467 N N . CYS B 1 209 ? -19.578 -14.219 11.328 1 88.38 209 CYS B N 1
ATOM 3468 C CA . CYS B 1 209 ? -20.188 -14.766 10.117 1 88.38 209 CYS B CA 1
ATOM 3469 C C . CYS B 1 209 ? -19.141 -15.398 9.211 1 88.38 209 CYS B C 1
ATOM 3471 O O . CYS B 1 209 ? -19.375 -16.469 8.641 1 88.38 209 CYS B O 1
ATOM 3473 N N . LEU B 1 210 ? -18.031 -14.758 9.117 1 88.38 210 LEU B N 1
ATOM 3474 C CA . LEU B 1 210 ? -16.953 -15.273 8.266 1 88.38 210 LEU B CA 1
ATOM 3475 C C . LEU B 1 210 ? -16.406 -16.578 8.836 1 88.38 210 LEU B C 1
ATOM 3477 O O . LEU B 1 210 ? -16.109 -17.516 8.086 1 88.38 210 LEU B O 1
ATOM 3481 N N . ALA B 1 211 ? -16.234 -16.562 10.133 1 87.25 211 ALA B N 1
ATOM 3482 C CA . ALA B 1 211 ? -15.742 -17.781 10.789 1 87.25 211 ALA B CA 1
ATOM 3483 C C . ALA B 1 211 ? -16.688 -18.953 10.57 1 87.25 211 ALA B C 1
ATOM 3485 O O . ALA B 1 211 ? -16.25 -20.062 10.297 1 87.25 211 ALA B O 1
ATOM 3486 N N . ALA B 1 212 ? -17.969 -18.672 10.648 1 87.94 212 ALA B N 1
ATOM 3487 C CA . ALA B 1 212 ? -18.984 -19.688 10.398 1 87.94 212 ALA B CA 1
ATOM 3488 C C . ALA B 1 212 ? -18.922 -20.188 8.953 1 87.94 212 ALA B C 1
ATOM 3490 O O . ALA B 1 212 ? -19.031 -21.391 8.695 1 87.94 212 ALA B O 1
ATOM 3491 N N . TRP B 1 213 ? -18.734 -19.312 8.102 1 87.38 213 TRP B N 1
ATOM 3492 C CA . TRP B 1 213 ? -18.625 -19.656 6.684 1 87.38 213 TRP B CA 1
ATOM 3493 C C . TRP B 1 213 ? -17.359 -20.453 6.426 1 87.38 213 TRP B C 1
ATOM 3495 O O . TRP B 1 213 ? -17.391 -21.484 5.75 1 87.38 213 TRP B O 1
ATOM 3505 N N . ALA B 1 214 ? -16.219 -20.109 6.988 1 85.25 214 ALA B N 1
ATOM 3506 C CA . ALA B 1 214 ? -14.922 -20.734 6.754 1 85.25 214 ALA B CA 1
ATOM 3507 C C . ALA B 1 214 ? -14.898 -22.156 7.309 1 85.25 214 ALA B C 1
ATOM 3509 O O . ALA B 1 214 ? -14.227 -23.031 6.758 1 85.25 214 ALA B O 1
ATOM 3510 N N . THR B 1 215 ? -15.641 -22.391 8.406 1 86.06 215 THR B N 1
ATOM 3511 C CA . THR B 1 215 ? -15.625 -23.719 9.039 1 86.06 215 THR B CA 1
ATOM 3512 C C . THR B 1 215 ? -16.688 -24.625 8.414 1 86.06 215 THR B C 1
ATOM 3514 O O . THR B 1 215 ? -16.75 -25.812 8.734 1 86.06 215 THR B O 1
ATOM 3517 N N . GLY B 1 216 ? -17.484 -24.109 7.609 1 82.38 216 GLY B N 1
ATOM 3518 C CA . GLY B 1 216 ? -18.484 -24.922 6.914 1 82.38 216 GLY B CA 1
ATOM 3519 C C . GLY B 1 216 ? -19.703 -25.219 7.766 1 82.38 216 GLY B C 1
ATOM 3520 O O . GLY B 1 216 ? -20.359 -26.25 7.57 1 82.38 216 GLY B O 1
ATOM 3521 N N . LEU B 1 217 ? -19.969 -24.469 8.719 1 85.88 217 LEU B N 1
ATOM 3522 C CA . LEU B 1 217 ? -21.156 -24.656 9.531 1 85.88 217 LEU B CA 1
ATOM 3523 C C . LEU B 1 217 ? -22.422 -24.562 8.68 1 85.88 217 LEU B C 1
ATOM 3525 O O . LEU B 1 217 ? -22.453 -23.844 7.676 1 85.88 217 LEU B O 1
ATOM 3529 N N . PRO B 1 218 ? -23.438 -25.5 9.055 1 86 218 PRO B N 1
ATOM 3530 C CA . PRO B 1 218 ? -24.703 -25.375 8.336 1 86 218 PRO B CA 1
ATOM 3531 C C . PRO B 1 218 ? -25.25 -23.953 8.336 1 86 218 PRO B C 1
ATOM 3533 O O . PRO B 1 218 ? -25.297 -23.297 9.383 1 86 218 PRO B O 1
ATOM 3536 N N . GLY B 1 219 ? -25.438 -23.375 7.141 1 87.44 219 GLY B N 1
ATOM 3537 C CA . GLY B 1 219 ? -25.938 -22.016 7.016 1 87.44 219 GLY B CA 1
ATOM 3538 C C . GLY B 1 219 ? -24.859 -20.984 6.824 1 87.44 219 GLY B C 1
ATOM 3539 O O . GLY B 1 219 ? -25.141 -19.781 6.723 1 87.44 219 GLY B O 1
ATOM 3540 N N . GLY B 1 220 ? -23.688 -21.406 6.945 1 85.56 220 GLY B N 1
ATOM 3541 C CA . GLY B 1 220 ? -22.562 -20.484 6.789 1 85.56 220 GLY B CA 1
ATOM 3542 C C . GLY B 1 220 ? -22.609 -19.688 5.5 1 85.56 220 GLY B C 1
ATOM 3543 O O . GLY B 1 220 ? -22.312 -18.5 5.488 1 85.56 220 GLY B O 1
ATOM 3544 N N . ASP B 1 221 ? -23.031 -20.344 4.512 1 88.81 221 ASP B N 1
ATOM 3545 C CA . ASP B 1 221 ? -23.156 -19.672 3.223 1 88.81 221 ASP B CA 1
ATOM 3546 C C . ASP B 1 221 ? -24.219 -18.578 3.27 1 88.81 221 ASP B C 1
ATOM 3548 O O . ASP B 1 221 ? -24.016 -17.484 2.756 1 88.81 221 ASP B O 1
ATOM 3552 N N . ALA B 1 222 ? -25.281 -19 3.871 1 90.25 222 ALA B N 1
ATOM 3553 C CA . ALA B 1 222 ? -26.359 -18.031 4 1 90.25 222 ALA B CA 1
ATOM 3554 C C . ALA B 1 222 ? -25.922 -16.828 4.836 1 90.25 222 ALA B C 1
ATOM 3556 O O . ALA B 1 222 ? -26.266 -15.68 4.516 1 90.25 222 ALA B O 1
ATOM 3557 N N . LEU B 1 223 ? -25.188 -17.078 5.863 1 88.5 223 LEU B N 1
ATOM 3558 C CA . LEU B 1 223 ? -24.719 -16.016 6.734 1 88.5 223 LEU B CA 1
ATOM 3559 C C . LEU B 1 223 ? -23.766 -15.078 5.984 1 88.5 223 LEU B C 1
ATOM 3561 O O . LEU B 1 223 ? -23.844 -13.859 6.145 1 88.5 223 LEU B O 1
ATOM 3565 N N . LEU B 1 224 ? -22.922 -15.602 5.238 1 88.56 224 LEU B N 1
ATOM 3566 C CA . LEU B 1 224 ? -22.016 -14.789 4.438 1 88.56 224 LEU B CA 1
ATOM 3567 C C . LEU B 1 224 ? -22.781 -13.914 3.459 1 88.56 224 LEU B C 1
ATOM 3569 O O . LEU B 1 224 ? -22.484 -12.727 3.309 1 88.56 224 LEU B O 1
ATOM 3573 N N . HIS B 1 225 ? -23.781 -14.508 2.83 1 91.44 225 HIS B N 1
ATOM 3574 C CA . HIS B 1 225 ? -24.578 -13.758 1.855 1 91.44 225 HIS B CA 1
ATOM 3575 C C . HIS B 1 225 ? -25.359 -12.633 2.521 1 91.44 225 HIS B C 1
ATOM 3577 O O . HIS B 1 225 ? -25.375 -11.508 2.027 1 91.44 225 HIS B O 1
ATOM 3583 N N . VAL B 1 226 ? -25.906 -12.945 3.613 1 89.56 226 VAL B N 1
ATOM 3584 C CA . VAL B 1 226 ? -26.672 -11.938 4.34 1 89.56 226 VAL B CA 1
ATOM 3585 C C . VAL B 1 226 ? -25.75 -10.828 4.824 1 89.56 226 VAL B C 1
ATOM 3587 O O . VAL B 1 226 ? -26.062 -9.641 4.676 1 89.56 226 VAL B O 1
ATOM 3590 N N . GLY B 1 227 ? -24.688 -11.25 5.387 1 89.38 227 GLY B N 1
ATOM 3591 C CA . GLY B 1 227 ? -23.734 -10.258 5.859 1 89.38 227 GLY B CA 1
ATOM 3592 C C . GLY B 1 227 ? -23.203 -9.375 4.754 1 89.38 227 GLY B C 1
ATOM 3593 O O . GLY B 1 227 ? -23.109 -8.156 4.914 1 89.38 227 GLY B O 1
ATOM 3594 N N . ALA B 1 228 ? -22.844 -9.93 3.691 1 91.44 228 ALA B N 1
ATOM 3595 C CA . ALA B 1 228 ? -22.297 -9.188 2.559 1 91.44 228 ALA B CA 1
ATOM 3596 C C . ALA B 1 228 ? -23.344 -8.242 1.969 1 91.44 228 ALA B C 1
ATOM 3598 O O . ALA B 1 228 ? -23.031 -7.09 1.662 1 91.44 228 ALA B O 1
ATOM 3599 N N . PHE B 1 229 ? -24.531 -8.719 1.854 1 91.31 229 PHE B N 1
ATOM 3600 C CA . PHE B 1 229 ? -25.609 -7.875 1.334 1 91.31 229 PHE B CA 1
ATOM 3601 C C . PHE B 1 229 ? -25.891 -6.711 2.277 1 91.31 229 PHE B C 1
ATOM 3603 O O . PHE B 1 229 ? -26.156 -5.59 1.83 1 91.31 229 PHE B O 1
ATOM 3610 N N . ALA B 1 230 ? -25.891 -7.043 3.504 1 90.19 230 ALA B N 1
ATOM 3611 C CA . ALA B 1 230 ? -26.109 -5.996 4.5 1 90.19 230 ALA B CA 1
ATOM 3612 C C . ALA B 1 230 ? -25.031 -4.922 4.406 1 90.19 230 ALA B C 1
ATOM 3614 O O . ALA B 1 230 ? -25.312 -3.729 4.504 1 90.19 230 ALA B O 1
ATOM 3615 N N . GLN B 1 231 ? -23.828 -5.34 4.23 1 90.06 231 GLN B N 1
ATOM 3616 C CA . GLN B 1 231 ? -22.719 -4.402 4.102 1 90.06 231 GLN B CA 1
ATOM 3617 C C . GLN B 1 231 ? -22.891 -3.512 2.875 1 90.06 231 GLN B C 1
ATOM 3619 O O . GLN B 1 231 ? -22.688 -2.299 2.951 1 90.06 231 GLN B O 1
ATOM 3624 N N . ILE B 1 232 ? -23.25 -4.059 1.768 1 91.25 232 ILE B N 1
ATOM 3625 C CA . ILE B 1 232 ? -23.422 -3.334 0.515 1 91.25 232 ILE B CA 1
ATOM 3626 C C . ILE B 1 232 ? -24.578 -2.357 0.642 1 91.25 232 ILE B C 1
ATOM 3628 O O . ILE B 1 232 ? -24.484 -1.206 0.211 1 91.25 232 ILE B O 1
ATOM 3632 N N . THR B 1 233 ? -25.609 -2.809 1.288 1 87.81 233 THR B N 1
ATOM 3633 C CA . THR B 1 233 ? -26.797 -1.972 1.487 1 87.81 233 THR B CA 1
ATOM 3634 C C . THR B 1 233 ? -26.469 -0.793 2.4 1 87.81 233 THR B C 1
ATOM 3636 O O . THR B 1 233 ? -26.891 0.336 2.135 1 87.81 233 THR B O 1
ATOM 3639 N N . LEU B 1 234 ? -25.766 -1.101 3.422 1 82.81 234 LEU B N 1
ATOM 3640 C CA . LEU B 1 234 ? -25.359 -0.046 4.344 1 82.81 234 LEU B CA 1
ATOM 3641 C C . LEU B 1 234 ? -24.531 1.013 3.62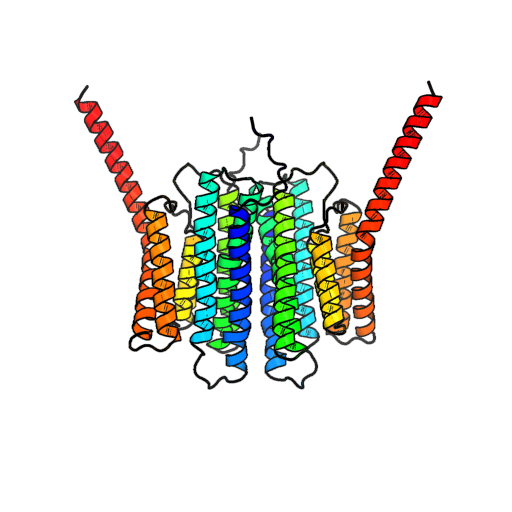7 1 82.81 234 LEU B C 1
ATOM 3643 O O . LEU B 1 234 ? -24.719 2.211 3.846 1 82.81 234 LEU B O 1
ATOM 3647 N N . ALA B 1 235 ? -23.672 0.586 2.801 1 83.56 235 ALA B N 1
ATOM 3648 C CA . ALA B 1 235 ? -22.812 1.507 2.055 1 83.56 235 ALA B CA 1
ATOM 3649 C C . ALA B 1 235 ? -23.641 2.32 1.052 1 83.56 235 ALA B C 1
ATOM 3651 O O . ALA B 1 235 ? -23.406 3.52 0.884 1 83.56 235 ALA B O 1
ATOM 3652 N N . ALA B 1 236 ? -24.562 1.694 0.446 1 82.56 236 ALA B N 1
ATOM 3653 C CA . ALA B 1 236 ? -25.375 2.34 -0.576 1 82.56 236 ALA B CA 1
ATOM 3654 C C . ALA B 1 236 ? -26.344 3.346 0.05 1 82.56 236 ALA B C 1
ATOM 3656 O O . ALA B 1 236 ? -26.672 4.367 -0.562 1 82.56 236 ALA B O 1
ATOM 3657 N N . MET B 1 237 ? -26.766 3.115 1.236 1 78.75 237 MET B N 1
ATOM 3658 C CA . MET B 1 237 ? -27.781 3.947 1.88 1 78.75 237 MET B CA 1
ATOM 3659 C C . MET B 1 237 ? -27.141 5.07 2.684 1 78.75 237 MET B C 1
ATOM 3661 O O . MET B 1 237 ? -27.812 6 3.113 1 78.75 237 MET B O 1
ATOM 3665 N N . ALA B 1 238 ? -25.875 4.938 2.807 1 71.69 238 ALA B N 1
ATOM 3666 C CA . ALA B 1 238 ? -25.172 5.902 3.646 1 71.69 238 ALA B CA 1
ATOM 3667 C C . ALA B 1 238 ? -25.359 7.324 3.131 1 71.69 238 ALA B C 1
ATOM 3669 O O . ALA B 1 238 ? -25.641 8.242 3.908 1 71.69 238 ALA B O 1
ATOM 3670 N N . PRO B 1 239 ? -25.359 7.523 1.822 1 67.81 239 PRO B N 1
ATOM 3671 C CA . PRO B 1 239 ? -25.609 8.883 1.345 1 67.81 239 PRO B CA 1
ATOM 3672 C C . PRO B 1 239 ? -27.016 9.367 1.672 1 67.81 239 PRO B C 1
ATOM 3674 O O . PRO B 1 239 ? -27.219 10.555 1.966 1 67.81 239 PRO B O 1
ATOM 3677 N N . LEU B 1 240 ? -27.906 8.477 1.62 1 66.62 240 LEU B N 1
ATOM 3678 C CA . LEU B 1 240 ? -29.297 8.828 1.874 1 66.62 240 LEU B CA 1
ATOM 3679 C C . LEU B 1 240 ? -29.516 9.164 3.346 1 66.62 240 LEU B C 1
ATOM 3681 O O . LEU B 1 240 ? -30.266 10.094 3.672 1 66.62 240 LEU B O 1
ATOM 3685 N N . LEU B 1 241 ? -28.828 8.523 4.164 1 64.25 241 LEU B N 1
ATOM 3686 C CA . LEU B 1 241 ? -28.969 8.75 5.598 1 64.25 241 LEU B CA 1
ATOM 3687 C C . LEU B 1 241 ? -28.375 10.102 5.988 1 64.25 241 LEU B C 1
ATOM 3689 O O . LEU B 1 241 ? -28.922 10.805 6.836 1 64.25 241 LEU B O 1
ATOM 3693 N N . VAL B 1 242 ? -27.344 10.43 5.277 1 62.12 242 VAL B N 1
ATOM 3694 C CA . VAL B 1 242 ? -26.703 11.711 5.559 1 62.12 242 VAL B CA 1
ATOM 3695 C C . VAL B 1 242 ? -27.578 12.852 5.055 1 62.12 242 VAL B C 1
ATOM 3697 O O . VAL B 1 242 ? -27.75 13.859 5.742 1 62.12 242 VAL B O 1
ATOM 3700 N N . ILE B 1 243 ? -28.156 12.633 3.895 1 60.53 243 ILE B N 1
ATOM 3701 C CA . ILE B 1 243 ? -29.047 13.641 3.32 1 60.53 243 ILE B CA 1
ATOM 3702 C C . ILE B 1 243 ? -30.266 13.828 4.219 1 60.53 243 ILE B C 1
ATOM 3704 O O . ILE B 1 243 ? -30.672 14.961 4.484 1 60.53 243 ILE B O 1
ATOM 3708 N N . ARG B 1 244 ? -30.703 12.797 4.711 1 61.06 244 ARG B N 1
ATOM 3709 C CA . ARG B 1 244 ? -31.875 12.852 5.574 1 61.06 244 ARG B CA 1
ATOM 3710 C C . ARG B 1 244 ? -31.562 13.57 6.883 1 61.06 244 ARG B C 1
ATOM 3712 O O . ARG B 1 244 ? -32.375 14.352 7.383 1 61.06 244 ARG B O 1
ATOM 3719 N N . ARG B 1 245 ? -30.422 13.305 7.352 1 61.25 245 ARG B N 1
ATOM 3720 C CA . ARG B 1 245 ? -30.016 13.945 8.602 1 61.25 245 ARG B CA 1
ATOM 3721 C C . ARG B 1 245 ? -29.828 15.445 8.414 1 61.25 245 ARG B C 1
ATOM 3723 O O . ARG B 1 245 ? -30.219 16.234 9.281 1 61.25 245 ARG B O 1
ATOM 3730 N N . LYS B 1 246 ? -29.281 15.773 7.273 1 61.59 246 LYS B N 1
ATOM 3731 C CA . LYS B 1 246 ? -29.078 17.188 6.977 1 61.59 246 LYS B CA 1
ATOM 3732 C C . LYS B 1 246 ? -30.422 17.891 6.805 1 61.59 246 LYS B C 1
ATOM 3734 O O . LYS B 1 246 ? -30.609 19.016 7.285 1 61.59 246 LYS B O 1
ATOM 3739 N N . VAL B 1 247 ? -31.234 17.25 6.141 1 59.94 247 VAL B N 1
ATOM 3740 C CA . VAL B 1 247 ? -32.562 17.812 5.93 1 59.94 247 VAL B CA 1
ATOM 3741 C C . VAL B 1 247 ? -33.312 17.906 7.262 1 59.94 247 VAL B C 1
ATOM 3743 O O . VAL B 1 247 ? -33.969 18.906 7.539 1 59.94 247 VAL B O 1
ATOM 3746 N N . GLY B 1 248 ? -33.031 16.906 8.008 1 56.31 248 GLY B N 1
ATOM 3747 C CA . GLY B 1 248 ? -33.656 16.922 9.32 1 56.31 248 GLY B CA 1
ATOM 3748 C C . GLY B 1 248 ? -33.125 18.047 10.203 1 56.31 248 GLY B C 1
ATOM 3749 O O . GLY B 1 248 ? -33.906 18.703 10.898 1 56.31 248 GLY B O 1
ATOM 3750 N N . GLN B 1 249 ? -31.828 18.125 10.18 1 60.06 249 GLN B N 1
ATOM 3751 C CA . GLN B 1 249 ? -31.234 19.203 10.953 1 60.06 249 GLN B CA 1
ATOM 3752 C C . GLN B 1 249 ? -31.719 20.578 10.484 1 60.06 249 GLN B C 1
ATOM 3754 O O . GLN B 1 249 ? -32 21.453 11.297 1 60.06 249 GLN B O 1
ATOM 3759 N N . LYS B 1 250 ? -31.828 20.766 9.18 1 65.5 250 LYS B N 1
ATOM 3760 C CA . LYS B 1 250 ? -32.344 22.016 8.609 1 65.5 250 LYS B CA 1
ATOM 3761 C C . LYS B 1 250 ? -33.781 22.266 9.039 1 65.5 250 LYS B C 1
ATOM 3763 O O . LYS B 1 250 ? -34.156 23.391 9.367 1 65.5 250 LYS B O 1
ATOM 3768 N N . VAL B 1 251 ? -34.469 21.25 8.977 1 66.12 251 VAL B N 1
ATOM 3769 C CA . VAL B 1 251 ? -35.875 21.359 9.383 1 66.12 251 VAL B CA 1
ATOM 3770 C C . VAL B 1 251 ? -35.969 21.703 10.867 1 66.12 251 VAL B C 1
ATOM 3772 O O . VAL B 1 251 ? -36.781 22.516 11.281 1 66.12 251 VAL B O 1
ATOM 3775 N N . GLY B 1 252 ? -35.062 21.031 11.578 1 64.31 252 GLY B N 1
ATOM 3776 C CA . GLY B 1 252 ? -35.031 21.312 13 1 64.31 252 GLY B CA 1
ATOM 3777 C C . GLY B 1 252 ? -34.625 22.75 13.312 1 64.31 252 GLY B C 1
ATOM 3778 O O . GLY B 1 252 ? -35.219 23.375 14.188 1 64.31 252 GLY B O 1
ATOM 3779 N N . ASP B 1 253 ? -33.688 23.172 12.609 1 68.94 253 ASP B N 1
ATOM 3780 C CA . ASP B 1 253 ? -33.219 24.547 12.789 1 68.94 253 ASP B CA 1
ATOM 3781 C C . ASP B 1 253 ? -34.344 25.531 12.43 1 68.94 253 ASP B C 1
ATOM 3783 O O . ASP B 1 253 ? -34.531 26.547 13.117 1 68.94 253 ASP B O 1
ATOM 3787 N N . VAL B 1 254 ? -35.062 25.312 11.352 1 72.62 254 VAL B N 1
ATOM 3788 C CA . VAL B 1 254 ? -36.156 26.172 10.914 1 72.62 254 VAL B CA 1
ATOM 3789 C C . VAL B 1 254 ? -37.25 26.172 11.969 1 72.62 254 VAL B C 1
ATOM 3791 O O . VAL B 1 254 ? -37.844 27.219 12.273 1 72.62 254 VAL B O 1
ATOM 3794 N N . ARG B 1 255 ? -37.5 25.031 12.508 1 69.81 255 ARG B N 1
ATOM 3795 C CA . ARG B 1 255 ? -38.531 24.922 13.539 1 69.81 255 ARG B CA 1
ATOM 3796 C C . ARG B 1 255 ? -38.125 25.688 14.797 1 69.81 255 ARG B C 1
ATOM 3798 O O . ARG B 1 255 ? -38.969 26.359 15.414 1 69.81 255 ARG B O 1
ATOM 3805 N N . ALA B 1 256 ? -36.875 25.625 15.117 1 74.31 256 ALA B N 1
ATOM 3806 C CA . ALA B 1 256 ? -36.344 26.328 16.297 1 74.31 256 ALA B CA 1
ATOM 3807 C C . ALA B 1 256 ? -36.406 27.828 16.094 1 74.31 256 ALA B C 1
ATOM 3809 O O . ALA B 1 256 ? -36.781 28.562 17.016 1 74.31 256 ALA B O 1
ATOM 3810 N N . ARG B 1 257 ? -36.031 28.219 14.953 1 76 257 ARG B N 1
ATOM 3811 C CA . ARG B 1 257 ? -36.125 29.641 14.648 1 76 257 ARG B CA 1
ATOM 3812 C C . ARG B 1 257 ? -37.562 30.141 14.688 1 76 257 ARG B C 1
ATOM 3814 O O . ARG B 1 257 ? -37.844 31.234 15.172 1 76 257 ARG B O 1
ATOM 3821 N N . ARG B 1 258 ? -38.438 29.422 14.125 1 75.56 258 ARG B N 1
ATOM 3822 C CA . ARG B 1 258 ? -39.844 29.781 14.117 1 75.56 258 ARG B CA 1
ATOM 3823 C C . ARG B 1 258 ? -40.406 29.844 15.539 1 75.56 258 ARG B C 1
ATOM 3825 O O . ARG B 1 258 ? -41.188 30.734 15.859 1 75.56 258 ARG B O 1
ATOM 3832 N N . ALA B 1 259 ? -39.969 29.031 16.344 1 80.06 259 ALA B N 1
ATOM 3833 C CA . ALA B 1 259 ? -40.406 29 17.734 1 80.06 259 ALA B CA 1
ATOM 3834 C C . ALA B 1 259 ? -39.906 30.203 18.516 1 80.06 259 ALA B C 1
ATOM 3836 O O . ALA B 1 259 ? -40.625 30.797 19.312 1 80.06 259 ALA B O 1
ATOM 3837 N N . GLU B 1 260 ? -38.688 30.484 18.219 1 76.94 260 GLU B N 1
ATOM 3838 C CA . GLU B 1 260 ? -38.125 31.656 18.844 1 76.94 260 GLU B CA 1
ATOM 3839 C C . GLU B 1 260 ? -38.844 32.938 18.406 1 76.94 260 GLU B C 1
ATOM 3841 O O . GLU B 1 260 ? -39.031 33.844 19.219 1 76.94 260 GLU B O 1
ATOM 3846 N N . SER B 1 261 ? -39.188 32.969 17.234 1 78.69 261 SER B N 1
ATOM 3847 C CA . SER B 1 261 ? -39.875 34.156 16.703 1 78.6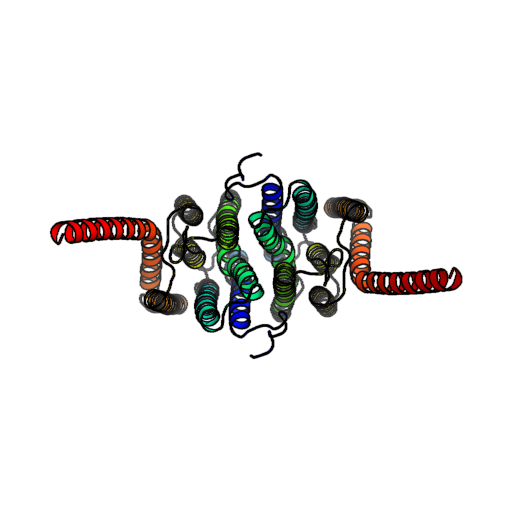9 261 SER B CA 1
ATOM 3848 C C . SER B 1 261 ? -41.281 34.312 17.281 1 78.69 261 SER B C 1
ATOM 3850 O O . SER B 1 261 ? -41.781 35.406 17.406 1 78.69 261 SER B O 1
ATOM 3852 N N . ARG B 1 262 ? -41.844 33.281 17.672 1 74.44 262 ARG B N 1
ATOM 3853 C CA . ARG B 1 262 ? -43.156 33.344 18.25 1 74.44 262 ARG B CA 1
ATOM 3854 C C 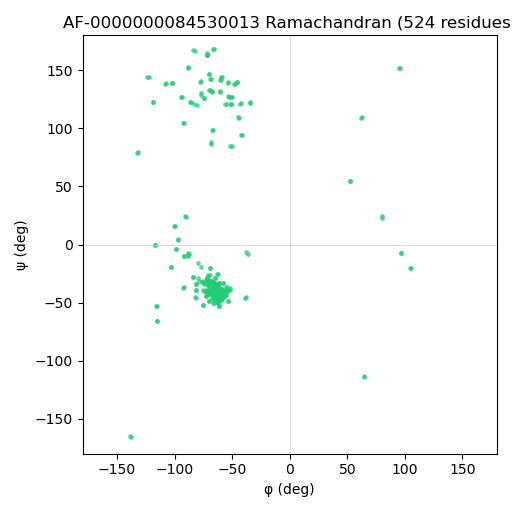. ARG B 1 262 ? -43.094 33.812 19.719 1 74.44 262 ARG B C 1
ATOM 3856 O O . ARG B 1 262 ? -44.062 34.344 20.234 1 74.44 262 ARG B O 1
ATOM 3863 N N . LEU B 1 263 ? -42 33.438 20.312 1 72.25 263 LEU B N 1
ATOM 3864 C CA . LEU B 1 263 ? -41.875 33.812 21.719 1 72.25 263 LEU B CA 1
ATOM 3865 C C . LEU B 1 263 ? -41.5 35.281 21.859 1 72.25 263 LEU B C 1
ATOM 3867 O O . LEU B 1 263 ? -41.625 35.844 22.938 1 72.25 263 LEU B O 1
ATOM 3871 N N . GLY B 1 264 ? -41 35.906 20.906 1 60.91 264 GLY B N 1
ATOM 3872 C CA . GLY B 1 264 ? -40.812 37.344 20.969 1 60.91 264 GLY B CA 1
ATOM 3873 C C . GLY B 1 264 ? -41.969 38.125 20.391 1 60.91 264 GLY B C 1
ATOM 3874 O O . GLY B 1 264 ? -42.781 37.594 19.656 1 60.91 264 GLY B O 1
#

pLDDT: mean 83.12, std 14.34, range [27.83, 98.38]

InterPro domains:
  IPR000462 CDP-alcohol phosphatidyltransferase [PF01066] (12-170)
  IPR043130 CDP-alcohol phosphatidyltransferase, transmembrane domain [G3DSA:1.20.120.1760] (7-247)
  IPR048254 CDP-alcohol phosphatidyltransferase, conserved site [PS00379] (69-90)

Foldseek 3Di:
DPDPPDLPDQDPLLVLLVLLLVLLVVLLVLCVVQFQVCCVVPVPDDRQLQSLLSSVLSLLSSVVSLLVSVVVCVVVPHHPVSLVSNLVSLLSSLALSLLSNQLSLQVNPDDPVSNVLSNVLSVLSNVLSVLQSVCQVPDPDDPFKRFADDSSLLSLLLSLLSVVVPDSVVNSVLNSVSSVRRNGRQIAGDCDDPNSVVSNVLSVLQSVLSVCLSVVPVCSVVSSNVSSVVSNVCSVCRSVVSVVVVVVVVVVVVVVVVVVVVVD/DPDPPDLPDQDPLLVLLVLLLVLLVVLLVLCVVQFQVCCVVCVPDDRQLQSLLSSVLSLLSSVVSLLVSVVVCVVVPHGPVSLVSNLVSLLSSLALSLLSNQLSLQVSPDDPVSNVLSNVLSVLSNVLSVLQSVCQVPDPDDPFKRFADDSSLLSLLLSLLSVVVPDSVVNSVLNSVSSVRRNGRQIAGDCDDPNSVVSNVLSVLQSVLSVCLSVVPVCSVVSSNVSSVVSNVCSVCRSVVSVVVVVVVVVVVVVVVVVVVVVD